Protein AF-0000000066273172 (afdb_homodimer)

Structure (mmCIF, N/CA/C/O backbone):
data_AF-0000000066273172-model_v1
#
loop_
_entity.id
_entity.type
_entity.pdbx_description
1 polymer 'Urease accessory protein UreF'
#
loop_
_atom_site.group_PDB
_atom_site.id
_atom_site.type_symbol
_atom_site.label_atom_id
_atom_site.label_alt_id
_atom_site.label_comp_id
_atom_site.label_asym_id
_atom_site.label_entity_id
_atom_site.label_seq_id
_atom_site.pdbx_PDB_ins_code
_atom_site.Cartn_x
_atom_site.Cartn_y
_atom_site.Cartn_z
_atom_site.occupancy
_atom_site.B_iso_or_equiv
_atom_site.auth_seq_id
_atom_site.auth_comp_id
_atom_site.auth_asym_id
_atom_site.auth_atom_id
_atom_site.pdbx_PDB_model_num
ATOM 1 N N . MET A 1 1 ? 16.547 -0.089 -10.953 1 45.72 1 MET A N 1
ATOM 2 C CA . MET A 1 1 ? 15.273 0.243 -10.336 1 45.72 1 MET A CA 1
ATOM 3 C C . MET A 1 1 ? 15.391 1.499 -9.477 1 45.72 1 MET A C 1
ATOM 5 O O . MET A 1 1 ? 16.453 1.77 -8.906 1 45.72 1 MET A O 1
ATOM 9 N N . ASP A 1 2 ? 14.391 2.467 -9.711 1 60.03 2 ASP A N 1
ATOM 10 C CA . ASP A 1 2 ? 14.43 3.611 -8.805 1 60.03 2 ASP A CA 1
ATOM 11 C C . ASP A 1 2 ? 14.375 3.16 -7.348 1 60.03 2 ASP A C 1
ATOM 13 O O . ASP A 1 2 ? 13.492 2.395 -6.961 1 60.03 2 ASP A O 1
ATOM 17 N N . ASN A 1 3 ? 15.398 3.355 -6.547 1 79.19 3 ASN A N 1
ATOM 18 C CA . ASN A 1 3 ? 15.836 2.953 -5.215 1 79.19 3 ASN A CA 1
ATOM 19 C C . ASN A 1 3 ? 14.766 3.244 -4.164 1 79.19 3 ASN A C 1
ATOM 21 O O . ASN A 1 3 ? 14.719 2.592 -3.119 1 79.19 3 ASN A O 1
ATOM 25 N N . TYR A 1 4 ? 13.633 3.93 -4.742 1 94.81 4 TYR A N 1
ATOM 26 C CA . TYR A 1 4 ? 12.766 4.379 -3.66 1 94.81 4 TYR A CA 1
ATOM 27 C C . TYR A 1 4 ? 11.422 3.668 -3.707 1 94.81 4 TYR A C 1
ATOM 29 O O . TYR A 1 4 ? 10.625 3.762 -2.766 1 94.81 4 TYR A O 1
ATOM 37 N N . VAL A 1 5 ? 11.164 2.826 -4.664 1 96.81 5 VAL A N 1
ATOM 38 C CA . VAL A 1 5 ? 9.82 2.342 -4.961 1 96.81 5 VAL A CA 1
ATOM 39 C C . VAL A 1 5 ? 9.336 1.447 -3.822 1 96.81 5 VAL A C 1
ATOM 41 O O . VAL A 1 5 ? 8.211 1.601 -3.342 1 96.81 5 VAL A O 1
ATOM 44 N N . LEU A 1 6 ? 10.156 0.542 -3.371 1 97.88 6 LEU A N 1
ATOM 45 C CA . LEU A 1 6 ? 9.734 -0.369 -2.312 1 97.88 6 LEU A CA 1
ATOM 46 C C . LEU A 1 6 ? 9.477 0.389 -1.015 1 97.88 6 LEU A C 1
ATOM 48 O O . LEU A 1 6 ? 8.555 0.054 -0.269 1 97.88 6 LEU A O 1
ATOM 52 N N . ASN A 1 7 ? 10.289 1.407 -0.769 1 98.19 7 ASN A N 1
ATOM 53 C CA . ASN A 1 7 ? 10.047 2.266 0.386 1 98.19 7 ASN A CA 1
ATOM 54 C C . ASN A 1 7 ? 8.727 3.014 0.263 1 98.19 7 ASN A C 1
ATOM 56 O O . ASN A 1 7 ? 8 3.172 1.248 1 98.19 7 ASN A O 1
ATOM 60 N N . LEU A 1 8 ? 8.477 3.453 -0.922 1 98.31 8 LEU A N 1
ATOM 61 C CA . LEU A 1 8 ? 7.242 4.188 -1.169 1 98.31 8 LEU A CA 1
ATOM 62 C C . LEU A 1 8 ? 6.027 3.279 -0.999 1 98.31 8 LEU A C 1
ATOM 64 O O . LEU A 1 8 ? 5.012 3.693 -0.436 1 98.31 8 LEU A O 1
ATOM 68 N N . LEU A 1 9 ? 6.121 2.021 -1.478 1 98.44 9 LEU A N 1
ATOM 69 C CA . LEU A 1 9 ? 5.047 1.049 -1.302 1 98.44 9 LEU A CA 1
ATOM 70 C C . LEU A 1 9 ? 4.762 0.814 0.178 1 98.44 9 LEU A C 1
ATOM 72 O O . LEU A 1 9 ? 3.602 0.712 0.583 1 98.44 9 LEU A O 1
ATOM 76 N N . GLN A 1 10 ? 5.797 0.748 0.951 1 98.31 10 GLN A N 1
ATOM 77 C CA . GLN A 1 10 ? 5.633 0.517 2.383 1 98.31 10 GLN A CA 1
ATOM 78 C C . GLN A 1 10 ? 5.004 1.728 3.066 1 98.31 10 GLN A C 1
ATOM 80 O O . GLN A 1 10 ? 4.051 1.587 3.836 1 98.31 10 GLN A O 1
ATOM 85 N N . LEU A 1 11 ? 5.492 2.885 2.746 1 97.94 11 LEU A N 1
ATOM 86 C CA . LEU A 1 11 ? 5.078 4.129 3.387 1 97.94 11 LEU A CA 1
ATOM 87 C C . LEU A 1 11 ? 3.615 4.434 3.088 1 97.94 11 LEU A C 1
ATOM 89 O O . LEU A 1 11 ? 2.91 4.996 3.928 1 97.94 11 LEU A O 1
ATOM 93 N N . CYS A 1 12 ? 3.133 4.043 1.941 1 98 12 CYS A N 1
ATOM 94 C CA . CYS A 1 12 ? 1.796 4.418 1.494 1 98 12 CYS A CA 1
ATOM 95 C C . CYS A 1 12 ? 0.809 3.277 1.71 1 98 12 CYS A C 1
ATOM 97 O O . CYS A 1 12 ? -0.373 3.402 1.384 1 98 12 CYS A O 1
ATOM 99 N N . ASP A 1 13 ? 1.297 2.184 2.246 1 97.88 13 ASP A N 1
ATOM 100 C CA . ASP A 1 13 ? 0.414 1.042 2.459 1 97.88 13 ASP A CA 1
ATOM 101 C C . ASP A 1 13 ? -0.654 1.36 3.504 1 97.88 13 ASP A C 1
ATOM 103 O O . ASP A 1 13 ? -0.362 1.978 4.531 1 97.88 13 ASP A O 1
ATOM 107 N N . SER A 1 14 ? -1.854 0.889 3.266 1 95.44 14 SER A N 1
ATOM 108 C CA . SER A 1 14 ? -2.986 1.16 4.145 1 95.44 14 SER A CA 1
ATOM 109 C C . SER A 1 14 ? -2.783 0.53 5.52 1 95.44 14 SER A C 1
ATOM 111 O O . SER A 1 14 ? -3.424 0.934 6.492 1 95.44 14 SER A O 1
ATOM 113 N N . THR A 1 15 ? -1.917 -0.399 5.594 1 93.25 15 THR A N 1
ATOM 114 C CA . THR A 1 15 ? -1.693 -1.068 6.871 1 93.25 15 THR A CA 1
ATOM 115 C C . THR A 1 15 ? -0.54 -0.417 7.629 1 93.25 15 THR A C 1
ATOM 117 O O . THR A 1 15 ? -0.199 -0.842 8.734 1 93.25 15 THR A O 1
ATOM 120 N N . PHE A 1 16 ? 0.153 0.568 6.961 1 96.81 16 PHE A N 1
ATOM 121 C CA . PHE A 1 16 ? 1.12 1.349 7.723 1 96.81 16 PHE A CA 1
ATOM 122 C C . PHE A 1 16 ? 0.464 1.978 8.945 1 96.81 16 PHE A C 1
ATOM 124 O O . PHE A 1 16 ? -0.488 2.75 8.82 1 96.81 16 PHE A O 1
ATOM 131 N N . PRO A 1 17 ? 0.884 1.708 10.164 1 95.12 17 PRO A N 1
ATOM 132 C CA . PRO A 1 17 ? 0.082 1.943 11.367 1 95.12 17 PRO A CA 1
ATOM 133 C C . PRO A 1 17 ? 0.185 3.381 11.867 1 95.12 17 PRO A C 1
ATOM 135 O O . PRO A 1 17 ? 0.754 3.625 12.938 1 95.12 17 PRO A O 1
ATOM 138 N N . THR A 1 18 ? -0.465 4.289 11.258 1 95.12 18 THR A N 1
ATOM 139 C CA . THR A 1 18 ? -0.447 5.695 11.648 1 95.12 18 THR A CA 1
ATOM 140 C C . THR A 1 18 ? -1.724 6.07 12.398 1 95.12 18 THR A C 1
ATOM 142 O O . THR A 1 18 ? -1.818 7.156 12.969 1 95.12 18 THR A O 1
ATOM 145 N N . GLY A 1 19 ? -2.713 5.223 12.375 1 91.75 19 GLY A N 1
ATOM 146 C CA . GLY A 1 19 ? -3.986 5.527 13 1 91.75 19 GLY A CA 1
ATOM 147 C C . GLY A 1 19 ? -4.93 6.305 12.102 1 91.75 19 GLY A C 1
ATOM 148 O O . GLY A 1 19 ? -6.043 6.641 12.508 1 91.75 19 GLY A O 1
ATOM 149 N N . ALA A 1 20 ? -4.602 6.48 10.891 1 88.81 20 ALA A N 1
ATOM 150 C CA . ALA A 1 20 ? -5.371 7.301 9.953 1 88.81 20 ALA A CA 1
ATOM 151 C C . ALA A 1 20 ? -6.754 6.703 9.711 1 88.81 20 ALA A C 1
ATOM 153 O O . ALA A 1 20 ? -7.707 7.426 9.414 1 88.81 20 ALA A O 1
ATOM 154 N N . PHE A 1 21 ? -6.91 5.484 9.898 1 86.06 21 PHE A N 1
ATOM 155 C CA . PHE A 1 21 ? -8.148 4.781 9.586 1 86.06 21 PHE A CA 1
ATOM 156 C C . PHE A 1 21 ? -9.273 5.223 10.516 1 86.06 21 PHE A C 1
ATOM 158 O O . PHE A 1 21 ? -10.453 5.012 10.227 1 86.06 21 PHE A O 1
ATOM 165 N N . SER A 1 22 ? -8.945 5.816 11.586 1 86.25 22 SER A N 1
ATOM 166 C CA . SER A 1 22 ? -9.953 6.176 12.578 1 86.25 22 SER A CA 1
ATOM 167 C C . SER A 1 22 ? -10.461 7.598 12.359 1 86.25 22 SER A C 1
ATOM 169 O O . SER A 1 22 ? -11.289 8.094 13.133 1 86.25 22 SER A O 1
ATOM 171 N N . HIS A 1 23 ? -10.008 8.266 11.375 1 89.06 23 HIS A N 1
ATOM 172 C CA . HIS A 1 23 ? -10.352 9.672 11.156 1 89.06 23 HIS A CA 1
ATOM 173 C C . HIS A 1 23 ? -10.992 9.875 9.789 1 89.06 23 HIS A C 1
ATOM 175 O O . HIS A 1 23 ? -10.469 9.422 8.773 1 89.06 23 HIS A O 1
ATOM 181 N N . SER A 1 24 ? -12.102 10.633 9.781 1 90.06 24 SER A N 1
ATOM 182 C CA . SER A 1 24 ? -12.828 10.844 8.531 1 90.06 24 SER A CA 1
ATOM 183 C C . SER A 1 24 ? -12.797 12.312 8.117 1 90.06 24 SER A C 1
ATOM 185 O O . SER A 1 24 ? -13.273 12.664 7.039 1 90.06 24 SER A O 1
ATOM 187 N N . PHE A 1 25 ? -12.375 13.211 8.898 1 89.44 25 PHE A N 1
ATOM 188 C CA . PHE A 1 25 ? -12.141 14.617 8.625 1 89.44 25 PHE A CA 1
ATOM 189 C C . PHE A 1 25 ? -13.391 15.273 8.047 1 89.44 25 PHE A C 1
ATOM 191 O O . PHE A 1 25 ? -13.32 15.953 7.016 1 89.44 25 PHE A O 1
ATOM 198 N N . GLY A 1 26 ? -14.586 14.992 8.695 1 89.56 26 GLY A N 1
ATOM 199 C CA . GLY A 1 26 ? -15.828 15.664 8.344 1 89.56 26 GLY A CA 1
ATOM 200 C C . GLY A 1 26 ? -16.734 14.812 7.457 1 89.56 26 GLY A C 1
ATOM 201 O O . GLY A 1 26 ? -17.922 15.086 7.34 1 89.56 26 GLY A O 1
ATOM 202 N N . LEU A 1 27 ? -16.188 13.773 6.84 1 93.88 27 LEU A N 1
ATOM 203 C CA . LEU A 1 27 ? -16.953 12.906 5.957 1 93.88 27 LEU A CA 1
ATOM 204 C C . LEU A 1 27 ? -18.172 12.328 6.688 1 93.88 27 LEU A C 1
ATOM 206 O O . LEU A 1 27 ? -19.266 12.266 6.129 1 93.88 27 LEU A O 1
ATOM 210 N N . GLU A 1 28 ? -17.969 11.961 7.926 1 93.88 28 GLU A N 1
ATOM 211 C CA . GLU A 1 28 ? -19.016 11.32 8.703 1 93.88 28 GLU A CA 1
ATOM 212 C C . GLU A 1 28 ? -20.234 12.234 8.859 1 93.88 28 GLU A C 1
ATOM 214 O O . GLU A 1 28 ? -21.375 11.773 8.812 1 93.88 28 GLU A O 1
ATOM 219 N N . THR A 1 29 ? -19.984 13.531 9.039 1 94.25 29 THR A N 1
ATOM 220 C CA . THR A 1 29 ? -21.062 14.5 9.18 1 94.25 29 THR A CA 1
ATOM 221 C C . THR A 1 29 ? -21.906 14.562 7.906 1 94.25 29 THR A C 1
ATOM 223 O O . THR A 1 29 ? -23.141 14.594 7.965 1 94.25 29 THR A O 1
ATOM 226 N N . TYR A 1 30 ? -21.281 14.539 6.758 1 95.38 30 TYR A N 1
ATOM 227 C CA . TYR A 1 30 ? -21.969 14.586 5.477 1 95.38 30 TYR A CA 1
ATOM 228 C C . TYR A 1 30 ? -22.812 13.328 5.266 1 95.38 30 TYR A C 1
ATOM 230 O O . TYR A 1 30 ? -23.875 13.375 4.656 1 95.38 30 TYR A O 1
ATOM 238 N N . ILE A 1 31 ? -22.266 12.211 5.781 1 95.31 31 ILE A N 1
ATOM 239 C CA . ILE A 1 31 ? -22.984 10.945 5.684 1 95.31 31 ILE A CA 1
ATOM 240 C C . ILE A 1 31 ? -24.219 10.984 6.578 1 95.31 31 ILE A C 1
ATOM 242 O O . ILE A 1 31 ? -25.328 10.664 6.137 1 95.31 31 ILE A O 1
ATOM 246 N N . GLN A 1 32 ? -24.094 11.445 7.816 1 94.19 32 GLN A N 1
ATOM 247 C CA . GLN A 1 32 ? -25.188 11.5 8.773 1 94.19 32 GLN A CA 1
ATOM 248 C C . GLN A 1 32 ? -26.266 12.477 8.328 1 94.19 32 GLN A C 1
ATOM 250 O O . GLN A 1 32 ? -27.453 12.258 8.578 1 94.19 32 GLN A O 1
ATOM 255 N N . ASP A 1 33 ? -25.891 13.492 7.641 1 94.69 33 ASP A N 1
ATOM 256 C CA . ASP A 1 33 ? -26.812 14.508 7.148 1 94.69 33 ASP A CA 1
ATOM 257 C C . ASP A 1 33 ? -27.531 14.031 5.879 1 94.69 33 ASP A C 1
ATOM 259 O O . ASP A 1 33 ? -28.406 14.727 5.355 1 94.69 33 ASP A O 1
ATOM 263 N N . GLY A 1 34 ? -27.094 12.938 5.34 1 95.25 34 GLY A N 1
ATOM 264 C CA . GLY A 1 34 ? -27.734 12.367 4.164 1 95.25 34 GLY A CA 1
ATOM 265 C C . GLY A 1 34 ? -27.281 13.008 2.867 1 95.25 34 GLY A C 1
ATOM 266 O O . GLY A 1 34 ? -27.906 12.828 1.825 1 95.25 34 GLY A O 1
ATOM 267 N N . ILE A 1 35 ? -26.25 13.711 2.945 1 96 35 ILE A N 1
ATOM 268 C CA . ILE A 1 35 ? -25.719 14.391 1.764 1 96 35 ILE A CA 1
ATOM 269 C C . ILE A 1 35 ? -24.891 13.406 0.937 1 96 35 ILE A C 1
ATOM 271 O O . ILE A 1 35 ? -24.969 13.406 -0.294 1 96 35 ILE A O 1
ATOM 275 N N . ILE A 1 36 ? -24.062 12.633 1.599 1 97.31 36 ILE A N 1
ATOM 276 C CA . ILE A 1 36 ? -23.297 11.562 0.974 1 97.31 36 ILE A CA 1
ATOM 277 C C . ILE A 1 36 ? -23.922 10.211 1.309 1 97.31 36 ILE A C 1
ATOM 279 O O . ILE A 1 36 ? -24.016 9.836 2.48 1 97.31 36 ILE A O 1
ATOM 283 N N . PHE A 1 37 ? -24.312 9.492 0.278 1 97.12 37 PHE A N 1
ATOM 284 C CA . PHE A 1 37 ? -25.062 8.281 0.594 1 97.12 37 PHE A CA 1
ATOM 285 C C . PHE A 1 37 ? -24.781 7.188 -0.434 1 97.12 37 PHE A C 1
ATOM 287 O O . PHE A 1 37 ? -25.297 6.074 -0.325 1 97.12 37 PHE A O 1
ATOM 294 N N . ASN A 1 38 ? -24.062 7.48 -1.443 1 97.62 38 ASN A N 1
ATOM 295 C CA . ASN A 1 38 ? -23.672 6.48 -2.428 1 97.62 38 ASN A CA 1
ATOM 296 C C . ASN A 1 38 ? -22.359 6.836 -3.098 1 97.62 38 ASN A C 1
ATOM 298 O O . ASN A 1 38 ? -21.719 7.836 -2.744 1 97.62 38 ASN A O 1
ATOM 302 N N . LYS A 1 39 ? -21.875 5.984 -4.004 1 97.94 39 LYS A N 1
ATOM 303 C CA . LYS A 1 39 ? -20.578 6.145 -4.672 1 97.94 39 LYS A CA 1
ATOM 304 C C . LYS A 1 39 ? -20.5 7.477 -5.406 1 97.94 39 LYS A C 1
ATOM 306 O O . LYS A 1 39 ? -19.5 8.18 -5.328 1 97.94 39 LYS A O 1
ATOM 311 N N . GLU A 1 40 ? -21.547 7.848 -6.055 1 97.81 40 GLU A N 1
ATOM 312 C CA . GLU A 1 40 ? -21.578 9.055 -6.875 1 97.81 40 GLU A CA 1
ATOM 313 C C . GLU A 1 40 ? -21.484 10.312 -6.008 1 97.81 40 GLU A C 1
ATOM 315 O O . GLU A 1 40 ? -20.734 11.234 -6.324 1 97.81 40 GLU A O 1
ATOM 320 N N . THR A 1 41 ? -22.297 10.352 -4.938 1 97.94 41 THR A N 1
ATOM 321 C CA . THR A 1 41 ? -22.281 11.516 -4.062 1 97.94 41 THR A CA 1
ATOM 322 C C . THR A 1 41 ? -20.953 11.625 -3.324 1 97.94 41 THR A C 1
ATOM 324 O O . THR A 1 41 ? -20.453 12.734 -3.098 1 97.94 41 THR A O 1
ATOM 327 N N . PHE A 1 42 ? -20.406 10.516 -3.002 1 98.19 42 PHE A N 1
ATOM 328 C CA . PHE A 1 42 ? -19.094 10.555 -2.383 1 98.19 42 PHE A CA 1
ATOM 329 C C . PHE A 1 42 ? -18.047 11.078 -3.365 1 98.19 42 PHE A C 1
ATOM 331 O O . PHE A 1 42 ? -17.219 11.906 -3.01 1 98.19 42 PHE A O 1
ATOM 338 N N . SER A 1 43 ? -18.047 10.523 -4.578 1 98.25 43 SER A N 1
ATOM 339 C CA . SER A 1 43 ? -17.078 10.93 -5.586 1 98.25 43 SER A CA 1
ATOM 340 C C . SER A 1 43 ? -17.109 12.438 -5.805 1 98.25 43 SER A C 1
ATOM 342 O O . SER A 1 43 ? -16.062 13.078 -5.918 1 98.25 43 SER A O 1
ATOM 344 N N . LYS A 1 44 ? -18.266 12.984 -5.863 1 97.44 44 LYS A N 1
ATOM 345 C CA . LYS A 1 44 ? -18.422 14.43 -6.035 1 97.44 44 LYS A CA 1
ATOM 346 C C . LYS A 1 44 ? -17.812 15.188 -4.859 1 97.44 44 LYS A C 1
ATOM 348 O O . LYS A 1 44 ? -17.094 16.172 -5.055 1 97.44 44 LYS A O 1
ATOM 353 N N . TRP A 1 45 ? -18.156 14.773 -3.723 1 96.56 45 TRP A N 1
ATOM 354 C CA . TRP A 1 45 ? -17.625 15.391 -2.51 1 96.56 45 TRP A CA 1
ATOM 355 C C . TRP A 1 45 ? -16.109 15.258 -2.453 1 96.56 45 TRP A C 1
ATOM 357 O O . TRP A 1 45 ? -15.406 16.219 -2.1 1 96.56 45 TRP A O 1
ATOM 367 N N . ASN A 1 46 ? -15.633 14.094 -2.727 1 97.31 46 ASN A N 1
ATOM 368 C CA . ASN A 1 46 ? -14.211 13.789 -2.664 1 97.31 46 ASN A CA 1
ATOM 369 C C . ASN A 1 46 ? -13.406 14.672 -3.619 1 97.31 46 ASN A C 1
ATOM 371 O O . ASN A 1 46 ? -12.32 15.141 -3.275 1 97.31 46 ASN A O 1
ATOM 375 N N . LYS A 1 47 ? -13.914 14.82 -4.828 1 96.88 47 LYS A N 1
ATOM 376 C CA . LYS A 1 47 ? -13.281 15.703 -5.801 1 96.88 47 LYS A CA 1
ATOM 377 C C . LYS A 1 47 ? -13.156 17.125 -5.254 1 96.88 47 LYS A C 1
ATOM 379 O O . LYS A 1 47 ? -12.094 17.75 -5.363 1 96.88 47 LYS A O 1
ATOM 384 N N . ALA A 1 48 ? -14.195 17.594 -4.668 1 94.88 48 ALA A N 1
ATOM 385 C CA . ALA A 1 48 ? -14.195 18.922 -4.078 1 94.88 48 ALA A CA 1
ATOM 386 C C . ALA A 1 48 ? -13.242 19 -2.889 1 94.88 48 ALA A C 1
ATOM 388 O O . ALA A 1 48 ? -12.523 19.984 -2.723 1 94.88 48 ALA A O 1
ATOM 389 N N . TYR A 1 49 ? -13.289 17.984 -2.078 1 94.81 49 TYR A N 1
ATOM 390 C CA . TYR A 1 49 ? -12.422 17.922 -0.904 1 94.81 49 TYR A CA 1
ATOM 391 C C . TYR A 1 49 ? -10.953 18.016 -1.303 1 94.81 49 TYR A C 1
ATOM 393 O O . TYR A 1 49 ? -10.195 18.797 -0.722 1 94.81 49 TYR A O 1
ATOM 401 N N . ILE A 1 50 ? -10.555 17.219 -2.312 1 96.31 50 ILE A N 1
ATOM 402 C CA . ILE A 1 50 ? -9.172 17.219 -2.777 1 96.31 50 ILE A CA 1
ATOM 403 C C . ILE A 1 50 ? -8.82 18.578 -3.363 1 96.31 50 ILE A C 1
ATOM 405 O O . ILE A 1 50 ? -7.816 19.188 -2.975 1 96.31 50 ILE A O 1
ATOM 409 N N . LYS A 1 51 ? -9.672 19.062 -4.195 1 94.56 51 LYS A N 1
ATOM 410 C CA . LYS A 1 51 ? -9.391 20.281 -4.965 1 94.56 51 LYS A CA 1
ATOM 411 C C . LYS A 1 51 ? -9.391 21.516 -4.07 1 94.56 51 LYS A C 1
ATOM 413 O O . LYS A 1 51 ? -8.625 22.453 -4.297 1 94.56 51 LYS A O 1
ATOM 418 N N . GLU A 1 52 ? -10.188 21.469 -3.025 1 90.88 52 GLU A N 1
ATOM 419 C CA . GLU A 1 52 ? -10.406 22.688 -2.27 1 90.88 52 GLU A CA 1
ATOM 420 C C . GLU A 1 52 ? -9.703 22.641 -0.917 1 90.88 52 GLU A C 1
ATOM 422 O O . GLU A 1 52 ? -9.25 23.672 -0.409 1 90.88 52 GLU A O 1
ATOM 427 N N . GLN A 1 53 ? -9.672 21.5 -0.319 1 91.25 53 GLN A N 1
ATOM 428 C CA . GLN A 1 53 ? -9.086 21.406 1.016 1 91.25 53 GLN A CA 1
ATOM 429 C C . GLN A 1 53 ? -7.66 20.875 0.958 1 91.25 53 GLN A C 1
ATOM 431 O O . GLN A 1 53 ? -6.723 21.547 1.382 1 91.25 53 GLN A O 1
ATOM 436 N N . LEU A 1 54 ? -7.461 19.781 0.366 1 94.94 54 LEU A N 1
ATOM 437 C CA . LEU A 1 54 ? -6.16 19.125 0.416 1 94.94 54 LEU A CA 1
ATOM 438 C C . LEU A 1 54 ? -5.125 19.906 -0.386 1 94.94 54 LEU A C 1
ATOM 440 O O . LEU A 1 54 ? -3.955 19.969 0.002 1 94.94 54 LEU A O 1
ATOM 444 N N . VAL A 1 55 ? -5.535 20.453 -1.519 1 97.25 55 VAL A N 1
ATOM 445 C CA . VAL A 1 55 ? -4.625 21.188 -2.395 1 97.25 55 VAL A CA 1
ATOM 446 C C . VAL A 1 55 ? -4.016 22.359 -1.64 1 97.25 55 VAL A C 1
ATOM 448 O O . VAL A 1 55 ? -2.795 22.531 -1.626 1 97.25 55 VAL A O 1
ATOM 451 N N . TYR A 1 56 ? -4.809 23.156 -0.928 1 96.19 56 TYR A N 1
ATOM 452 C CA . TYR A 1 56 ? -4.383 24.438 -0.385 1 96.19 56 TYR A CA 1
ATOM 453 C C . TYR A 1 56 ? -3.865 24.281 1.041 1 96.19 56 TYR A C 1
ATOM 455 O O . TYR A 1 56 ? -3.492 25.266 1.682 1 96.19 56 TYR A O 1
ATOM 463 N N . SER A 1 57 ? -3.857 23.109 1.542 1 95.44 57 SER A N 1
ATOM 464 C CA . SER A 1 57 ? -3.338 22.844 2.877 1 95.44 57 SER A CA 1
ATOM 465 C C . SER A 1 57 ? -2.236 21.781 2.84 1 95.44 57 SER A C 1
ATOM 467 O O . SER A 1 57 ? -1.074 22.109 2.58 1 95.44 57 SER A O 1
ATOM 469 N N . ASP A 1 58 ? -2.631 20.5 2.887 1 97.12 58 ASP A N 1
ATOM 470 C CA . ASP A 1 58 ? -1.656 19.406 2.992 1 97.12 58 ASP A CA 1
ATOM 471 C C . ASP A 1 58 ? -0.768 19.344 1.752 1 97.12 58 ASP A C 1
ATOM 473 O O . ASP A 1 58 ? 0.455 19.234 1.862 1 97.12 58 ASP A O 1
ATOM 477 N N . GLY A 1 59 ? -1.422 19.391 0.584 1 98.06 59 GLY A N 1
ATOM 478 C CA . GLY A 1 59 ? -0.678 19.266 -0.659 1 98.06 59 GLY A CA 1
ATOM 479 C C . GLY A 1 59 ? 0.349 20.359 -0.855 1 98.06 59 GLY A C 1
ATOM 480 O O . GLY A 1 59 ? 1.517 20.078 -1.137 1 98.06 59 GLY A O 1
ATOM 481 N N . LEU A 1 60 ? -0.103 21.578 -0.729 1 98.25 60 LEU A N 1
ATOM 482 C CA . LEU A 1 60 ? 0.79 22.719 -0.883 1 98.25 60 LEU A CA 1
ATOM 483 C C . LEU A 1 60 ? 1.884 22.703 0.179 1 98.25 60 LEU A C 1
ATOM 485 O O . LEU A 1 60 ? 3.055 22.938 -0.126 1 98.25 60 LEU A O 1
ATOM 489 N N . ALA A 1 61 ? 1.515 22.422 1.4 1 98.19 61 ALA A N 1
ATOM 490 C CA . ALA A 1 61 ? 2.494 22.344 2.48 1 98.19 61 ALA A CA 1
ATOM 491 C C . ALA A 1 61 ? 3.541 21.266 2.201 1 98.19 61 ALA A C 1
ATOM 493 O O . ALA A 1 61 ? 4.73 21.469 2.445 1 98.19 61 ALA A O 1
ATOM 494 N N . CYS A 1 62 ? 3.119 20.156 1.751 1 98.69 62 CYS A N 1
ATOM 495 C CA . CYS A 1 62 ? 4.016 19.047 1.423 1 98.69 62 CYS A CA 1
ATOM 496 C C . CYS A 1 62 ? 5.031 19.469 0.364 1 98.69 62 CYS A C 1
ATOM 498 O O . CYS A 1 62 ? 6.227 19.203 0.505 1 98.69 62 CYS A O 1
ATOM 500 N N . ARG A 1 63 ? 4.559 20.109 -0.667 1 98.75 63 ARG A N 1
ATOM 501 C CA . ARG A 1 63 ? 5.453 20.578 -1.719 1 98.75 63 ARG A CA 1
ATOM 502 C C . ARG A 1 63 ? 6.461 21.578 -1.174 1 98.75 63 ARG A C 1
ATOM 504 O O . ARG A 1 63 ? 7.664 21.469 -1.415 1 98.75 63 ARG A O 1
ATOM 511 N N . LEU A 1 64 ? 5.93 22.578 -0.495 1 98.62 64 LEU A N 1
ATOM 512 C CA . LEU A 1 64 ? 6.785 23.641 0.032 1 98.62 64 LEU A CA 1
ATOM 513 C C . LEU A 1 64 ? 7.805 23.078 1.017 1 98.62 64 LEU A C 1
ATOM 515 O O . LEU A 1 64 ? 8.961 23.5 1.038 1 98.62 64 LEU A O 1
ATOM 519 N N . ALA A 1 65 ? 7.348 22.172 1.838 1 98.69 65 ALA A N 1
ATOM 520 C CA . ALA A 1 65 ? 8.266 21.516 2.762 1 98.69 65 ALA A CA 1
ATOM 521 C C . ALA A 1 65 ? 9.367 20.781 2.008 1 98.69 65 ALA A C 1
ATOM 523 O O . ALA A 1 65 ? 10.547 20.875 2.373 1 98.69 65 ALA A O 1
ATOM 524 N N . TYR A 1 66 ? 9.008 20.047 0.972 1 98.75 66 TYR A N 1
ATOM 525 C CA . TYR A 1 66 ? 9.984 19.328 0.162 1 98.75 66 TYR A CA 1
ATOM 526 C C . TYR A 1 66 ? 11.016 20.281 -0.427 1 98.75 66 TYR A C 1
ATOM 528 O O . TYR A 1 66 ? 12.219 20.016 -0.371 1 98.75 66 TYR A O 1
ATOM 536 N N . GLU A 1 67 ? 10.57 21.375 -0.94 1 98.56 67 GLU A N 1
ATOM 537 C CA . GLU A 1 67 ? 11.461 22.375 -1.521 1 98.56 67 GLU A CA 1
ATOM 538 C C . GLU A 1 67 ? 12.359 23 -0.456 1 98.56 67 GLU A C 1
ATOM 540 O O . GLU A 1 67 ? 13.531 23.266 -0.712 1 98.56 67 GLU A O 1
ATOM 545 N N . ALA A 1 68 ? 11.766 23.266 0.651 1 98.56 68 ALA A N 1
ATOM 546 C CA . ALA A 1 68 ? 12.555 23.797 1.757 1 98.56 68 ALA A CA 1
ATOM 547 C C . ALA A 1 68 ? 13.68 22.844 2.137 1 98.56 68 ALA A C 1
ATOM 549 O O . ALA A 1 68 ? 14.789 23.266 2.469 1 98.56 68 ALA A O 1
ATOM 550 N N . LEU A 1 69 ? 13.406 21.594 2.145 1 98.44 69 LEU A N 1
ATOM 551 C CA . LEU A 1 69 ? 14.414 20.578 2.436 1 98.44 69 LEU A CA 1
ATOM 552 C C . LEU A 1 69 ? 15.523 20.609 1.39 1 98.44 69 LEU A C 1
ATOM 554 O O . LEU A 1 69 ? 16.703 20.453 1.724 1 98.44 69 LEU A O 1
ATOM 558 N N . GLU A 1 70 ? 15.18 20.766 0.146 1 97.88 70 GLU A N 1
ATOM 559 C CA . GLU A 1 70 ? 16.156 20.844 -0.929 1 97.88 70 GLU A CA 1
ATOM 560 C C . GLU A 1 70 ? 17.109 22.031 -0.722 1 97.88 70 GLU A C 1
ATOM 562 O O . GLU A 1 70 ? 18.281 21.969 -1.092 1 97.88 70 GLU A O 1
ATOM 567 N N . ASN A 1 71 ? 16.625 23.031 -0.093 1 97.62 71 ASN A N 1
ATOM 568 C CA . ASN A 1 71 ? 17.391 24.266 0.129 1 97.62 71 ASN A CA 1
ATOM 569 C C . ASN A 1 71 ? 17.938 24.328 1.548 1 97.62 71 ASN A C 1
ATOM 571 O O . ASN A 1 71 ? 18.438 25.359 1.979 1 97.62 71 ASN A O 1
ATOM 575 N N . ASN A 1 72 ? 17.781 23.266 2.307 1 97.25 72 ASN A N 1
ATOM 576 C CA . ASN A 1 72 ? 18.234 23.172 3.689 1 97.25 72 ASN A CA 1
ATOM 577 C C . ASN A 1 72 ? 17.656 24.281 4.555 1 97.25 72 ASN A C 1
ATOM 579 O O . ASN A 1 72 ? 18.375 24.859 5.379 1 97.25 72 ASN A O 1
ATOM 583 N N . ASP A 1 73 ? 16.453 24.609 4.297 1 97.88 73 ASP A N 1
ATOM 584 C CA . ASP A 1 73 ? 15.75 25.672 5.012 1 97.88 73 ASP A CA 1
ATOM 585 C C . ASP A 1 73 ? 14.758 25.078 6.02 1 97.88 73 ASP A C 1
ATOM 587 O O . ASP A 1 73 ? 13.547 25.109 5.793 1 97.88 73 ASP A O 1
ATOM 591 N N . MET A 1 74 ? 15.195 24.719 7.191 1 97.12 74 MET A N 1
ATOM 592 C CA . MET A 1 74 ? 14.367 24.078 8.203 1 97.12 74 MET A CA 1
ATOM 593 C C . MET A 1 74 ? 13.414 25.078 8.844 1 97.12 74 MET A C 1
ATOM 595 O O . MET A 1 74 ? 12.328 24.703 9.297 1 97.12 74 MET A O 1
ATOM 599 N N . ASP A 1 75 ? 13.766 26.312 8.867 1 97.25 75 ASP A N 1
ATOM 600 C CA . ASP A 1 75 ? 12.891 27.328 9.438 1 97.25 75 ASP A CA 1
ATOM 601 C C . ASP A 1 75 ? 11.547 27.375 8.711 1 97.25 75 ASP A C 1
ATOM 603 O O . ASP A 1 75 ? 10.5 27.531 9.344 1 97.25 75 ASP A O 1
ATOM 607 N N . THR A 1 76 ? 11.672 27.266 7.406 1 97.38 76 THR A N 1
ATOM 608 C CA . THR A 1 76 ? 10.453 27.234 6.609 1 97.38 76 THR A CA 1
ATOM 609 C C . THR A 1 76 ? 9.594 26.031 6.977 1 97.38 76 THR A C 1
ATOM 611 O O . THR A 1 76 ? 8.367 26.125 7.031 1 97.38 76 THR A O 1
ATOM 614 N N . ILE A 1 77 ? 10.141 24.938 7.262 1 97.94 77 ILE A N 1
ATOM 615 C CA . ILE A 1 77 ? 9.43 23.719 7.625 1 97.94 77 ILE A CA 1
ATOM 616 C C . ILE A 1 77 ? 8.68 23.922 8.938 1 97.94 77 ILE A C 1
ATOM 618 O O . ILE A 1 77 ? 7.504 23.562 9.047 1 97.94 77 ILE A O 1
ATOM 622 N N . TRP A 1 78 ? 9.375 24.531 9.883 1 97.88 78 TRP A N 1
ATOM 623 C CA . TRP A 1 78 ? 8.75 24.766 11.18 1 97.88 78 TRP A CA 1
ATOM 624 C C . TRP A 1 78 ? 7.613 25.766 11.07 1 97.88 78 TRP A C 1
ATOM 626 O O . TRP A 1 78 ? 6.59 25.641 11.742 1 97.88 78 TRP A O 1
ATOM 636 N N . MET A 1 79 ? 7.816 26.734 10.242 1 97.12 79 MET A N 1
ATOM 637 C CA . MET A 1 79 ? 6.758 27.703 9.977 1 97.12 79 MET A CA 1
ATOM 638 C C . MET A 1 79 ? 5.527 27.031 9.391 1 97.12 79 MET A C 1
ATOM 640 O O . MET A 1 79 ? 4.402 27.281 9.828 1 97.12 79 MET A O 1
ATOM 644 N N . LEU A 1 80 ? 5.738 26.141 8.391 1 97.56 80 LEU A N 1
ATOM 645 C CA . LEU A 1 80 ? 4.648 25.422 7.746 1 97.56 80 LEU A CA 1
ATOM 646 C C . LEU A 1 80 ? 3.91 24.547 8.758 1 97.56 80 LEU A C 1
ATOM 648 O O . LEU A 1 80 ? 2.682 24.438 8.711 1 97.56 80 LEU A O 1
ATOM 652 N N . ASP A 1 81 ? 4.609 23.922 9.664 1 97.69 81 ASP A N 1
ATOM 653 C CA . ASP A 1 81 ? 4.016 23.109 10.719 1 97.69 81 ASP A CA 1
ATOM 654 C C . ASP A 1 81 ? 3.035 23.922 11.555 1 97.69 81 ASP A C 1
ATOM 656 O O . ASP A 1 81 ? 1.921 23.469 11.828 1 97.69 81 ASP A O 1
ATOM 660 N N . GLY A 1 82 ? 3.51 25.078 11.938 1 95.94 82 GLY A N 1
ATOM 661 C CA . GLY A 1 82 ? 2.652 25.969 12.703 1 95.94 82 GLY A CA 1
ATOM 662 C C . GLY A 1 82 ? 1.434 26.422 11.922 1 95.94 82 GLY A C 1
ATOM 663 O O . GLY A 1 82 ? 0.331 26.5 12.477 1 95.94 82 GLY A O 1
ATOM 664 N N . MET A 1 83 ? 1.602 26.703 10.672 1 95.44 83 MET A N 1
ATOM 665 C CA . MET A 1 83 ? 0.512 27.188 9.828 1 95.44 83 MET A CA 1
ATOM 666 C C . MET A 1 83 ? -0.547 26.109 9.641 1 95.44 83 MET A C 1
ATOM 668 O O . MET A 1 83 ? -1.745 26.391 9.664 1 95.44 83 MET A O 1
ATOM 672 N N . LEU A 1 84 ? -0.098 24.906 9.438 1 96 84 LEU A N 1
ATOM 673 C CA . LEU A 1 84 ? -1.025 23.797 9.266 1 96 84 LEU A CA 1
ATOM 674 C C . LEU A 1 84 ? -1.879 23.594 10.516 1 96 84 LEU A C 1
ATOM 676 O O . LEU A 1 84 ? -3.092 23.406 10.414 1 96 84 LEU A O 1
ATOM 680 N N . ARG A 1 85 ? -1.249 23.703 11.602 1 93.75 85 ARG A N 1
ATOM 681 C CA . ARG A 1 85 ? -1.979 23.562 12.859 1 93.75 85 ARG A CA 1
ATOM 682 C C . ARG A 1 85 ? -3.021 24.672 13.008 1 93.75 85 ARG A C 1
ATOM 684 O O . ARG A 1 85 ? -4.156 24.406 13.414 1 93.75 85 ARG A O 1
ATOM 691 N N . ALA A 1 86 ? -2.68 25.828 12.688 1 90.88 86 ALA A N 1
ATOM 692 C CA . ALA A 1 86 ? -3.541 27 12.852 1 90.88 86 ALA A CA 1
ATOM 693 C C . ALA A 1 86 ? -4.723 26.938 11.883 1 90.88 86 ALA A C 1
ATOM 695 O O . ALA A 1 86 ? -5.805 27.453 12.188 1 90.88 86 ALA A O 1
ATOM 696 N N . GLN A 1 87 ? -4.52 26.328 10.805 1 89.06 87 GLN A N 1
ATOM 697 C CA . GLN A 1 87 ? -5.52 26.312 9.742 1 89.06 87 GLN A CA 1
ATOM 698 C C . GLN A 1 87 ? -6.648 25.344 10.07 1 89.06 87 GLN A C 1
ATOM 700 O O . GLN A 1 87 ? -7.773 25.5 9.586 1 89.06 87 GLN A O 1
ATOM 705 N N . ILE A 1 88 ? -6.34 24.312 10.828 1 89.44 88 ILE A N 1
ATOM 706 C CA . ILE A 1 88 ? -7.348 23.312 11.164 1 89.44 88 ILE A CA 1
ATOM 707 C C . ILE A 1 88 ? -8.203 23.797 12.328 1 89.44 88 ILE A C 1
ATOM 709 O O . ILE A 1 88 ? -7.816 23.672 13.492 1 89.44 88 ILE A O 1
ATOM 713 N N . LEU A 1 89 ? -9.328 24.203 12.062 1 82.44 89 LEU A N 1
ATOM 714 C CA . LEU A 1 89 ? -10.172 24.891 13.039 1 82.44 89 LEU A CA 1
ATOM 715 C C . LEU A 1 89 ? -10.844 23.875 13.969 1 82.44 89 LEU A C 1
ATOM 717 O O . LEU A 1 89 ? -11 24.141 15.164 1 82.44 89 LEU A O 1
ATOM 721 N N . ALA A 1 90 ? -11.32 22.797 13.367 1 89 90 ALA A N 1
ATOM 722 C CA . ALA A 1 90 ? -12 21.797 14.172 1 89 90 ALA A CA 1
ATOM 723 C C . ALA A 1 90 ? -11.031 21.094 15.117 1 89 90 ALA A C 1
ATOM 725 O O . ALA A 1 90 ? -10.008 20.562 14.68 1 89 90 ALA A O 1
ATOM 726 N N . ARG A 1 91 ? -11.336 21.016 16.344 1 91.31 91 ARG A N 1
ATOM 727 C CA . ARG A 1 91 ? -10.453 20.484 17.375 1 91.31 91 ARG A CA 1
ATOM 728 C C . ARG A 1 91 ? -10.148 19.016 17.125 1 91.31 91 ARG A C 1
ATOM 730 O O . ARG A 1 91 ? -8.992 18.594 17.219 1 91.31 91 ARG A O 1
ATOM 737 N N . GLU A 1 92 ? -11.156 18.281 16.828 1 91.06 92 GLU A N 1
ATOM 738 C CA . GLU A 1 92 ? -10.969 16.844 16.609 1 91.06 92 GLU A CA 1
ATOM 739 C C . GLU A 1 92 ? -10.086 16.578 15.398 1 91.06 92 GLU A C 1
ATOM 741 O O . GLU A 1 92 ? -9.266 15.648 15.414 1 91.06 92 GLU A O 1
ATOM 746 N N . SER A 1 93 ? -10.273 17.328 14.398 1 92.12 93 SER A N 1
ATOM 747 C CA . SER A 1 93 ? -9.453 17.172 13.195 1 92.12 93 SER A CA 1
ATOM 748 C C . SER A 1 93 ? -8 17.547 13.477 1 92.12 93 SER A C 1
ATOM 750 O O . SER A 1 93 ? -7.082 16.906 12.969 1 92.12 93 SER A O 1
ATOM 752 N N . ARG A 1 94 ? -7.836 18.578 14.25 1 93 94 ARG A N 1
ATOM 753 C CA . ARG A 1 94 ? -6.5 19.016 14.648 1 93 94 ARG A CA 1
ATOM 754 C C . ARG A 1 94 ? -5.801 17.922 15.461 1 93 94 ARG A C 1
ATOM 756 O O . ARG A 1 94 ? -4.633 17.609 15.211 1 93 94 ARG A O 1
ATOM 763 N N . GLU A 1 95 ? -6.539 17.406 16.375 1 92.12 95 GLU A N 1
ATOM 764 C CA . GLU A 1 95 ? -6 16.328 17.203 1 92.12 95 GLU A CA 1
ATOM 765 C C . GLU A 1 95 ? -5.727 15.078 16.375 1 92.12 95 GLU A C 1
ATOM 767 O O . GLU A 1 95 ? -4.73 14.391 16.594 1 92.12 95 GLU A O 1
ATOM 772 N N . GLY A 1 96 ? -6.621 14.773 15.477 1 93.38 96 GLY A N 1
ATOM 773 C CA . GLY A 1 96 ? -6.422 13.656 14.57 1 93.38 96 GLY A CA 1
ATOM 774 C C . GLY A 1 96 ? -5.164 13.781 13.734 1 93.38 96 GLY A C 1
ATOM 775 O O . GLY A 1 96 ? -4.383 12.828 13.633 1 93.38 96 GLY A O 1
ATOM 776 N N . SER A 1 97 ? -4.938 14.914 13.172 1 94.44 97 SER A N 1
ATOM 777 C CA . SER A 1 97 ? -3.746 15.156 12.367 1 94.44 97 SER A CA 1
ATOM 778 C C . SER A 1 97 ? -2.477 15.023 13.195 1 94.44 97 SER A C 1
ATOM 780 O O . SER A 1 97 ? -1.472 14.484 12.719 1 94.44 97 SER A O 1
ATOM 782 N N . ARG A 1 98 ? -2.588 15.531 14.391 1 93.5 98 ARG A N 1
ATOM 783 C CA . ARG A 1 98 ? -1.445 15.445 15.297 1 93.5 98 ARG A CA 1
ATOM 784 C C . ARG A 1 98 ? -1.104 13.992 15.609 1 93.5 98 ARG A C 1
ATOM 786 O O . ARG A 1 98 ? 0.062 13.594 15.547 1 93.5 98 ARG A O 1
ATOM 793 N N . ILE A 1 99 ? -2.092 13.227 15.93 1 94.44 99 ILE A N 1
ATOM 794 C CA . ILE A 1 99 ? -1.899 11.82 16.281 1 94.44 99 ILE A CA 1
ATOM 795 C C . ILE A 1 99 ? -1.312 11.07 15.086 1 94.44 99 ILE A C 1
ATOM 797 O O . ILE A 1 99 ? -0.331 10.336 15.234 1 94.44 99 ILE A O 1
ATOM 801 N N . ILE A 1 100 ? -1.847 11.242 13.953 1 96.81 100 ILE A N 1
ATOM 802 C CA . ILE A 1 100 ? -1.375 10.594 12.727 1 96.81 100 ILE A CA 1
ATOM 803 C C . ILE A 1 100 ? 0.066 11.008 12.453 1 96.81 100 ILE A C 1
ATOM 805 O O . ILE A 1 100 ? 0.913 10.172 12.141 1 96.81 100 ILE A O 1
ATOM 809 N N . GLY A 1 101 ? 0.322 12.305 12.562 1 97.44 101 GLY A N 1
ATOM 810 C CA . GLY A 1 101 ? 1.66 12.828 12.328 1 97.44 101 GLY A CA 1
ATOM 811 C C . GLY A 1 101 ? 2.693 12.266 13.289 1 97.44 101 GLY A C 1
ATOM 812 O O . GLY A 1 101 ? 3.795 11.898 12.875 1 97.44 101 GLY A O 1
ATOM 813 N N . GLU A 1 102 ? 2.328 12.234 14.516 1 95.38 102 GLU A N 1
ATOM 814 C CA . GLU A 1 102 ? 3.236 11.719 15.531 1 95.38 102 GLU A CA 1
ATOM 815 C C . GLU A 1 102 ? 3.566 10.25 15.289 1 95.38 102 GLU A C 1
ATOM 817 O O . GLU A 1 102 ? 4.719 9.836 15.43 1 95.38 102 GLU A O 1
ATOM 822 N N . ARG A 1 103 ? 2.619 9.516 15 1 96.19 103 ARG A N 1
ATOM 823 C CA . ARG A 1 103 ? 2.842 8.094 14.742 1 96.19 103 ARG A CA 1
ATOM 824 C C . ARG A 1 103 ? 3.682 7.891 13.492 1 96.19 103 ARG A C 1
ATOM 826 O O . ARG A 1 103 ? 4.551 7.016 13.453 1 96.19 103 ARG A O 1
ATOM 833 N N . LEU A 1 104 ? 3.393 8.648 12.445 1 97.94 104 LEU A N 1
ATOM 834 C CA . LEU A 1 104 ? 4.184 8.578 11.219 1 97.94 104 LEU A CA 1
ATOM 835 C C . LEU A 1 104 ? 5.645 8.922 11.492 1 97.94 104 LEU A C 1
ATOM 837 O O . LEU A 1 104 ? 6.551 8.258 10.992 1 97.94 104 LEU A O 1
ATOM 841 N N . LEU A 1 105 ? 5.836 9.938 12.297 1 97.25 105 LEU A N 1
ATOM 842 C CA . LEU A 1 105 ? 7.188 10.375 12.633 1 97.25 105 LEU A CA 1
ATOM 843 C C . LEU A 1 105 ? 7.914 9.32 13.453 1 97.25 105 LEU A C 1
ATOM 845 O O . LEU A 1 105 ? 9.086 9.023 13.195 1 97.25 105 LEU A O 1
ATOM 849 N N . THR A 1 106 ? 7.203 8.797 14.398 1 95.12 106 THR A N 1
ATOM 850 C CA . THR A 1 106 ? 7.812 7.809 15.281 1 95.12 106 THR A CA 1
ATOM 851 C C . THR A 1 106 ? 8.211 6.562 14.5 1 95.12 106 THR A C 1
ATOM 853 O O . THR A 1 106 ? 9.359 6.117 14.562 1 95.12 106 THR A O 1
ATOM 856 N N . LEU A 1 107 ? 7.316 6.051 13.773 1 96.62 107 LEU A N 1
ATOM 857 C CA . LEU A 1 107 ? 7.59 4.852 12.984 1 96.62 107 LEU A CA 1
ATOM 858 C C . LEU A 1 107 ? 8.57 5.156 11.859 1 96.62 107 LEU A C 1
ATOM 860 O O . LEU A 1 107 ? 9.469 4.355 11.57 1 96.62 107 LEU A O 1
ATOM 864 N N . GLY A 1 108 ? 8.336 6.281 11.188 1 96.94 108 GLY A N 1
ATOM 865 C CA . GLY A 1 108 ? 9.258 6.699 10.141 1 96.94 108 GLY A CA 1
ATOM 866 C C . GLY A 1 108 ? 10.695 6.824 10.625 1 96.94 108 GLY A C 1
ATOM 867 O O . GLY A 1 108 ? 11.625 6.402 9.938 1 96.94 108 GLY A O 1
ATOM 868 N N . ASN A 1 109 ? 10.828 7.418 11.781 1 95.12 109 ASN A N 1
ATOM 869 C CA . ASN A 1 109 ? 12.156 7.605 12.344 1 95.12 109 ASN A CA 1
ATOM 870 C C . ASN A 1 109 ? 12.82 6.27 12.68 1 95.12 109 ASN A C 1
ATOM 872 O O . ASN A 1 109 ? 14.047 6.16 12.664 1 95.12 109 ASN A O 1
ATOM 876 N N . GLN A 1 110 ? 12.109 5.312 12.953 1 95.06 110 GLN A N 1
ATOM 877 C CA . GLN A 1 110 ? 12.625 3.979 13.227 1 95.06 110 GLN A CA 1
ATOM 878 C C . GLN A 1 110 ? 13.008 3.256 11.938 1 95.06 110 GLN A C 1
ATOM 880 O O . GLN A 1 110 ? 14.031 2.564 11.891 1 95.06 110 GLN A O 1
ATOM 885 N N . LEU A 1 111 ? 12.258 3.395 10.938 1 97.12 111 LEU A N 1
ATOM 886 C CA . LEU A 1 111 ? 12.438 2.646 9.703 1 97.12 111 LEU A CA 1
ATOM 887 C C . LEU A 1 111 ? 13.422 3.355 8.773 1 97.12 111 LEU A C 1
ATOM 889 O O . LEU A 1 111 ? 14.148 2.705 8.023 1 97.12 111 LEU A O 1
ATOM 893 N N . TYR A 1 112 ? 13.305 4.695 8.789 1 95.94 112 TYR A N 1
ATOM 894 C CA . TYR A 1 112 ? 14.07 5.547 7.887 1 95.94 112 TYR A CA 1
ATOM 895 C C . TYR A 1 112 ? 14.781 6.656 8.656 1 95.94 112 TYR A C 1
ATOM 897 O O . TYR A 1 112 ? 14.547 7.84 8.406 1 95.94 112 TYR A O 1
ATOM 905 N N . PRO A 1 113 ? 15.656 6.293 9.469 1 94.94 113 PRO A N 1
ATOM 906 C CA . PRO A 1 113 ? 16.266 7.305 10.336 1 94.94 113 PRO A CA 1
ATOM 907 C C . PRO A 1 113 ? 16.969 8.406 9.555 1 94.94 113 PRO A C 1
ATOM 909 O O . PRO A 1 113 ? 17.609 8.125 8.531 1 94.94 113 PRO A O 1
ATOM 912 N N . SER A 1 114 ? 16.75 9.625 9.969 1 95.31 114 SER A N 1
ATOM 913 C CA . SER A 1 114 ? 17.453 10.805 9.461 1 95.31 114 SER A CA 1
ATOM 914 C C . SER A 1 114 ? 17.531 11.891 10.523 1 95.31 114 SER A C 1
ATOM 916 O O . SER A 1 114 ? 16.688 11.969 11.414 1 95.31 114 SER A O 1
ATOM 918 N N . SER A 1 115 ? 18.531 12.734 10.445 1 96 115 SER A N 1
ATOM 919 C CA . SER A 1 115 ? 18.734 13.805 11.422 1 96 115 SER A CA 1
ATOM 920 C C . SER A 1 115 ? 17.562 14.773 11.43 1 96 115 SER A C 1
ATOM 922 O O . SER A 1 115 ? 17.156 15.242 12.492 1 96 115 SER A O 1
ATOM 924 N N . ARG A 1 116 ? 17.016 15.023 10.289 1 96.5 116 ARG A N 1
ATOM 925 C CA . ARG A 1 116 ? 15.922 15.984 10.195 1 96.5 116 ARG A CA 1
ATOM 926 C C . ARG A 1 116 ? 14.648 15.422 10.812 1 96.5 116 ARG A C 1
ATOM 928 O O . ARG A 1 116 ? 13.891 16.156 11.461 1 96.5 116 ARG A O 1
ATOM 935 N N . LEU A 1 117 ? 14.398 14.125 10.609 1 96 117 LEU A N 1
ATOM 936 C CA . LEU A 1 117 ? 13.25 13.484 11.234 1 96 117 LEU A CA 1
ATOM 937 C C . LEU A 1 117 ? 13.383 13.469 12.758 1 96 117 LEU A C 1
ATOM 939 O O . LEU A 1 117 ? 12.422 13.734 13.469 1 96 117 LEU A O 1
ATOM 943 N N . THR A 1 118 ? 14.586 13.188 13.195 1 96.69 118 THR A N 1
ATOM 944 C CA . THR A 1 118 ? 14.859 13.164 14.633 1 96.69 118 THR A CA 1
ATOM 945 C C . THR A 1 118 ? 14.656 14.555 15.234 1 96.69 118 THR A C 1
ATOM 947 O O . THR A 1 118 ? 14.109 14.68 16.328 1 96.69 118 THR A O 1
ATOM 950 N N . SER A 1 119 ? 15.07 15.516 14.547 1 96.81 119 SER A N 1
ATOM 951 C CA . SER A 1 119 ? 14.875 16.891 15 1 96.81 119 SER A CA 1
ATOM 952 C C . SER A 1 119 ? 13.391 17.219 15.148 1 96.81 119 SER A C 1
ATOM 954 O O . SER A 1 119 ? 12.992 17.906 16.094 1 96.81 119 SER A O 1
ATOM 956 N N . TYR A 1 120 ? 12.602 16.797 14.195 1 97.62 120 TYR A N 1
ATOM 957 C CA . TYR A 1 120 ? 11.156 17.016 14.25 1 97.62 120 TYR A CA 1
ATOM 958 C C . TYR A 1 120 ? 10.547 16.344 15.469 1 97.62 120 TYR A C 1
ATOM 960 O O . TYR A 1 120 ? 9.758 16.953 16.188 1 97.62 120 TYR A O 1
ATOM 968 N N . VAL A 1 121 ? 10.891 15.102 15.727 1 96.56 121 VAL A N 1
ATOM 969 C CA . VAL A 1 121 ? 10.414 14.344 16.875 1 96.56 121 VAL A CA 1
ATOM 970 C C . VAL A 1 121 ? 10.797 15.07 18.172 1 96.56 121 VAL A C 1
ATOM 972 O O . VAL A 1 121 ? 9.969 15.211 19.078 1 96.56 121 VAL A O 1
ATOM 975 N N . ASP A 1 122 ? 12.008 15.547 18.234 1 96.44 122 ASP A N 1
ATOM 976 C CA . ASP A 1 122 ? 12.5 16.266 19.406 1 96.44 122 ASP A CA 1
ATOM 977 C C . ASP A 1 122 ? 11.727 17.547 19.625 1 96.44 122 ASP A C 1
ATOM 979 O O . ASP A 1 122 ? 11.414 17.906 20.766 1 96.44 122 ASP A O 1
ATOM 983 N N . ARG A 1 123 ? 11.445 18.281 18.609 1 97.25 123 ARG A N 1
ATOM 984 C CA . ARG A 1 123 ? 10.719 19.531 18.703 1 97.25 123 ARG A CA 1
ATOM 985 C C . ARG A 1 123 ? 9.297 19.312 19.203 1 97.25 123 ARG A C 1
ATOM 987 O O . ARG A 1 123 ? 8.781 20.125 20 1 97.25 123 ARG A O 1
ATOM 994 N N . ILE A 1 124 ? 8.711 18.266 18.75 1 96.69 124 ILE A N 1
ATOM 995 C CA . ILE A 1 124 ? 7.371 17.922 19.219 1 96.69 124 ILE A CA 1
ATOM 996 C C . ILE A 1 124 ? 7.41 17.594 20.703 1 96.69 124 ILE A C 1
ATOM 998 O O . ILE A 1 124 ? 6.562 18.047 21.469 1 96.69 124 ILE A O 1
ATOM 1002 N N . ALA A 1 125 ? 8.406 16.844 21.062 1 95.69 125 ALA A N 1
ATOM 1003 C CA . ALA A 1 125 ? 8.57 16.469 22.469 1 95.69 125 ALA A CA 1
ATOM 1004 C C . ALA A 1 125 ? 8.766 17.688 23.344 1 95.69 125 ALA A C 1
ATOM 1006 O O . ALA A 1 125 ? 8.32 17.703 24.5 1 95.69 125 ALA A O 1
ATOM 1007 N N . LYS A 1 126 ? 9.344 18.734 22.844 1 96.88 126 LYS A N 1
ATOM 1008 C CA . LYS A 1 126 ? 9.617 19.969 23.578 1 96.88 126 LYS A CA 1
ATOM 1009 C C . LYS A 1 126 ? 8.445 20.938 23.484 1 96.88 126 LYS A C 1
ATOM 1011 O O . LYS A 1 126 ? 8.461 22 24.109 1 96.88 126 LYS A O 1
ATOM 1016 N N . GLY A 1 127 ? 7.496 20.641 22.625 1 95.12 127 GLY A N 1
ATOM 1017 C CA . GLY A 1 127 ? 6.293 21.453 22.516 1 95.12 127 GLY A CA 1
ATOM 1018 C C . GLY A 1 127 ? 6.461 22.641 21.609 1 95.12 127 GLY A C 1
ATOM 1019 O O . GLY A 1 127 ? 5.66 23.578 21.641 1 95.12 127 GLY A O 1
ATOM 1020 N N . VAL A 1 128 ? 7.477 22.625 20.688 1 96.31 128 VAL A N 1
ATOM 1021 C CA . VAL A 1 128 ? 7.727 23.797 19.859 1 96.31 128 VAL A CA 1
ATOM 1022 C C . VAL A 1 128 ? 7.344 23.5 18.406 1 96.31 128 VAL A C 1
ATOM 1024 O O . VAL A 1 128 ? 7.473 24.359 17.531 1 96.31 128 VAL A O 1
ATOM 1027 N N . SER A 1 129 ? 6.934 22.266 18.125 1 97.12 129 SER A N 1
ATOM 1028 C CA . SER A 1 129 ? 6.332 21.844 16.859 1 97.12 129 SER A CA 1
ATOM 1029 C C . SER A 1 129 ? 5.129 20.938 17.094 1 97.12 129 SER A C 1
ATOM 1031 O O . SER A 1 129 ? 4.934 20.438 18.203 1 97.12 129 SER A O 1
ATOM 1033 N N . TYR A 1 130 ? 4.312 20.719 16.172 1 95.56 130 TYR A N 1
ATOM 1034 C CA . TYR A 1 130 ? 3.031 20.047 16.375 1 95.56 130 TYR A CA 1
ATOM 1035 C C . TYR A 1 130 ? 3.035 18.656 15.758 1 95.56 130 TYR A C 1
ATOM 1037 O O . TYR A 1 130 ? 2.426 17.719 16.297 1 95.56 130 TYR A O 1
ATOM 1045 N N . GLY A 1 131 ? 3.711 18.469 14.586 1 96.44 131 GLY A N 1
ATOM 1046 C CA . GLY A 1 131 ? 3.779 17.156 13.961 1 96.44 131 GLY A CA 1
ATOM 1047 C C . GLY A 1 131 ? 2.658 16.922 12.969 1 96.44 131 GLY A C 1
ATOM 1048 O O . GLY A 1 131 ? 1.763 16.109 13.227 1 96.44 131 GLY A O 1
ATOM 1049 N N . HIS A 1 132 ? 2.707 17.469 11.867 1 97.56 132 HIS A N 1
ATOM 1050 C CA . HIS A 1 132 ? 1.692 17.25 10.844 1 97.56 132 HIS A CA 1
ATOM 1051 C C . HIS A 1 132 ? 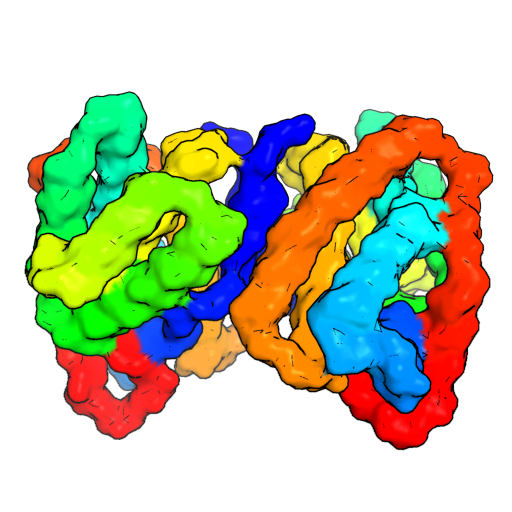2.113 16.141 9.883 1 97.56 132 HIS A C 1
ATOM 1053 O O . HIS A 1 132 ? 3.277 16.078 9.477 1 97.56 132 HIS A O 1
ATOM 1059 N N . PRO A 1 133 ? 1.177 15.297 9.453 1 98.06 133 PRO A N 1
ATOM 1060 C CA . PRO A 1 133 ? 1.541 14.156 8.609 1 98.06 133 PRO A CA 1
ATOM 1061 C C . PRO A 1 133 ? 2.127 14.586 7.266 1 98.06 133 PRO A C 1
ATOM 1063 O O . PRO A 1 133 ? 3.029 13.922 6.746 1 98.06 133 PRO A O 1
ATOM 1066 N N . ALA A 1 134 ? 1.672 15.633 6.656 1 98.38 134 ALA A N 1
ATOM 1067 C CA . ALA A 1 134 ? 2.18 16.094 5.367 1 98.38 134 ALA A CA 1
ATOM 1068 C C . ALA A 1 134 ? 3.66 16.453 5.457 1 98.38 134 ALA A C 1
ATOM 1070 O O . ALA A 1 134 ? 4.434 16.156 4.539 1 98.38 134 ALA A O 1
ATOM 1071 N N . ILE A 1 135 ? 4 17.125 6.523 1 98.44 135 ILE A N 1
ATOM 1072 C CA . ILE A 1 135 ? 5.387 17.516 6.734 1 98.44 135 ILE A CA 1
ATOM 1073 C C . ILE A 1 135 ? 6.246 16.297 7.02 1 98.44 135 ILE A C 1
ATOM 1075 O O . ILE A 1 135 ? 7.332 16.141 6.461 1 98.44 135 ILE A O 1
ATOM 1079 N N . ALA A 1 136 ? 5.738 15.453 7.918 1 98.44 136 ALA A N 1
ATOM 1080 C CA . ALA A 1 136 ? 6.441 14.219 8.227 1 98.44 136 ALA A CA 1
ATOM 1081 C C . ALA A 1 136 ? 6.699 13.398 6.969 1 98.44 136 ALA A C 1
ATOM 1083 O O . ALA A 1 136 ? 7.805 12.891 6.762 1 98.44 136 ALA A O 1
ATOM 1084 N N . PHE A 1 137 ? 5.719 13.281 6.129 1 98.75 137 PHE A N 1
ATOM 1085 C CA . PHE A 1 137 ? 5.809 12.508 4.895 1 98.75 137 PHE A CA 1
ATOM 1086 C C . PHE A 1 137 ? 6.848 13.109 3.957 1 98.75 137 PHE A C 1
ATOM 1088 O O . PHE A 1 137 ? 7.625 12.383 3.338 1 98.75 137 PHE A O 1
ATOM 1095 N N . ALA A 1 138 ? 6.824 14.43 3.824 1 98.75 138 ALA A N 1
ATOM 1096 C CA . ALA A 1 138 ? 7.812 15.117 2.988 1 98.75 138 ALA A CA 1
ATOM 1097 C C . ALA A 1 138 ? 9.227 14.844 3.479 1 98.75 138 ALA A C 1
ATOM 1099 O O . ALA A 1 138 ? 10.133 14.586 2.678 1 98.75 138 ALA A O 1
ATOM 1100 N N . LEU A 1 139 ? 9.43 14.953 4.781 1 98.56 139 LEU A N 1
ATOM 1101 C CA . LEU A 1 139 ? 10.742 14.711 5.363 1 98.56 139 LEU A CA 1
ATOM 1102 C C . LEU A 1 139 ? 11.219 13.297 5.062 1 98.56 139 LEU A C 1
ATOM 1104 O O . LEU A 1 139 ? 12.359 13.102 4.617 1 98.56 139 LEU A O 1
ATOM 1108 N N . ILE A 1 140 ? 10.391 12.328 5.297 1 98.38 140 ILE A N 1
ATOM 1109 C CA . ILE A 1 140 ? 10.742 10.93 5.078 1 98.38 140 ILE A CA 1
ATOM 1110 C C . ILE A 1 140 ? 11.016 10.695 3.596 1 98.38 140 ILE A C 1
ATOM 1112 O O . ILE A 1 140 ? 12.039 10.102 3.234 1 98.38 140 ILE A O 1
ATOM 1116 N N . SER A 1 141 ? 10.141 11.18 2.742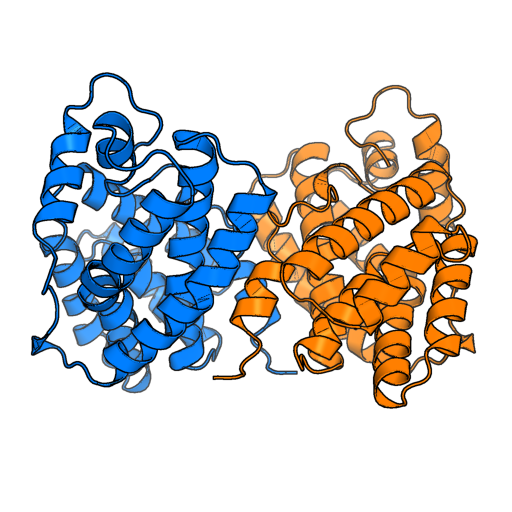 1 98.38 141 SER A N 1
ATOM 1117 C CA . SER A 1 141 ? 10.266 10.977 1.302 1 98.38 141 SER A CA 1
ATOM 1118 C C . SER A 1 141 ? 11.547 11.602 0.764 1 98.38 141 SER A C 1
ATOM 1120 O O . SER A 1 141 ? 12.227 11.008 -0.072 1 98.38 141 SER A O 1
ATOM 1122 N N . HIS A 1 142 ? 11.82 12.82 1.245 1 98.06 142 HIS A N 1
ATOM 1123 C CA . HIS A 1 142 ? 13.047 13.484 0.819 1 98.06 142 HIS A CA 1
ATOM 1124 C C . HIS A 1 142 ? 14.281 12.68 1.217 1 98.06 142 HIS A C 1
ATOM 1126 O O . HIS A 1 142 ? 15.219 12.547 0.43 1 98.06 142 HIS A O 1
ATOM 1132 N N . SER A 1 143 ? 14.289 12.164 2.412 1 96.75 143 SER A N 1
ATOM 1133 C CA . SER A 1 143 ? 15.422 11.367 2.881 1 96.75 143 SER A CA 1
ATOM 1134 C C . SER A 1 143 ? 15.586 10.102 2.051 1 96.75 143 SER A C 1
ATOM 1136 O O . SER A 1 143 ? 16.688 9.555 1.961 1 96.75 143 SER A O 1
ATOM 1138 N N . LEU A 1 144 ? 14.547 9.648 1.434 1 96.75 144 LEU A N 1
ATOM 1139 C CA . LEU A 1 144 ? 14.547 8.438 0.617 1 96.75 144 LEU A CA 1
ATOM 1140 C C . LEU A 1 144 ? 14.773 8.773 -0.854 1 96.75 144 LEU A C 1
ATOM 1142 O O . LEU A 1 144 ? 14.648 7.906 -1.72 1 96.75 144 LEU A O 1
ATOM 1146 N N . SER A 1 145 ? 15.008 10 -1.161 1 96.56 145 SER A N 1
ATOM 1147 C CA . SER A 1 145 ? 15.273 10.508 -2.504 1 96.56 145 SER A CA 1
ATOM 1148 C C . SER A 1 145 ? 14.086 10.273 -3.428 1 96.56 145 SER A C 1
ATOM 1150 O O . SER A 1 145 ? 14.258 10.008 -4.617 1 96.56 145 SER A O 1
ATOM 1152 N N . ILE A 1 146 ? 12.922 10.25 -2.881 1 97.38 146 ILE A N 1
ATOM 1153 C CA . ILE A 1 146 ? 11.711 10.219 -3.691 1 97.38 146 ILE A CA 1
ATOM 1154 C C . ILE A 1 146 ? 11.484 11.578 -4.344 1 97.38 146 ILE A C 1
ATOM 1156 O O . ILE A 1 146 ? 11.516 12.609 -3.668 1 97.38 146 ILE A O 1
ATOM 1160 N N . PRO A 1 147 ? 11.234 11.633 -5.629 1 97.38 147 PRO A N 1
ATOM 1161 C CA . PRO A 1 147 ? 11.062 12.922 -6.305 1 97.38 147 PRO A CA 1
ATOM 1162 C C . PRO A 1 147 ? 9.898 13.727 -5.738 1 97.38 147 PRO A C 1
ATOM 1164 O O . PRO A 1 147 ? 8.898 13.148 -5.285 1 97.38 147 PRO A O 1
ATOM 1167 N N . LYS A 1 148 ? 9.984 15.047 -5.859 1 98.12 148 LYS A N 1
ATOM 1168 C CA . LYS A 1 148 ? 9.047 16 -5.281 1 98.12 148 LYS A CA 1
ATOM 1169 C C . LYS A 1 148 ? 7.621 15.727 -5.742 1 98.12 148 LYS A C 1
ATOM 1171 O O . LYS A 1 148 ? 6.707 15.641 -4.922 1 98.12 148 LYS A O 1
ATOM 1176 N N . ASN A 1 149 ? 7.457 15.602 -7.066 1 97.88 149 ASN A N 1
ATOM 1177 C CA . ASN A 1 149 ? 6.121 15.359 -7.602 1 97.88 149 ASN A CA 1
ATOM 1178 C C . ASN A 1 149 ? 5.539 14.047 -7.098 1 97.88 149 ASN A C 1
ATOM 1180 O O . ASN A 1 149 ? 4.379 13.992 -6.684 1 97.88 149 ASN A O 1
ATOM 1184 N N . THR A 1 150 ? 6.379 12.961 -7.047 1 98 150 THR A N 1
ATOM 1185 C CA . THR A 1 150 ? 5.961 11.656 -6.543 1 98 150 THR A CA 1
ATOM 1186 C C . THR A 1 150 ? 5.602 11.742 -5.062 1 98 150 THR A C 1
ATOM 1188 O O . THR A 1 150 ? 4.621 11.133 -4.621 1 98 150 THR A O 1
ATOM 1191 N N . THR A 1 151 ? 6.359 12.492 -4.328 1 98.5 151 THR A N 1
ATOM 1192 C CA . THR A 1 151 ? 6.117 12.664 -2.898 1 98.5 151 THR A CA 1
ATOM 1193 C C . THR A 1 151 ? 4.738 13.273 -2.65 1 98.5 151 THR A C 1
ATOM 1195 O O . THR A 1 151 ? 3.93 12.703 -1.916 1 98.5 151 THR A O 1
ATOM 1198 N N . VAL A 1 152 ? 4.441 14.344 -3.318 1 98.62 152 VAL A N 1
ATOM 1199 C CA . VAL A 1 152 ? 3.203 15.07 -3.07 1 98.62 152 VAL A CA 1
ATOM 1200 C C . VAL A 1 152 ? 2.008 14.242 -3.539 1 98.62 152 VAL A C 1
ATOM 1202 O O . VAL A 1 152 ? 1.024 14.094 -2.809 1 98.62 152 VAL A O 1
ATOM 1205 N N . MET A 1 153 ? 2.102 13.68 -4.668 1 98.5 153 MET A N 1
ATOM 1206 C CA . MET A 1 153 ? 0.992 12.906 -5.219 1 98.5 153 MET A CA 1
ATOM 1207 C C . MET A 1 153 ? 0.745 11.648 -4.398 1 98.5 153 MET A C 1
ATOM 1209 O O . MET A 1 153 ? -0.403 11.242 -4.207 1 98.5 153 MET A O 1
ATOM 1213 N N . SER A 1 154 ? 1.812 11.023 -3.926 1 98.62 154 SER A N 1
ATOM 1214 C CA . SER A 1 154 ? 1.655 9.82 -3.111 1 98.62 154 SER A CA 1
ATOM 1215 C C . SER A 1 154 ? 1.014 10.148 -1.767 1 98.62 154 SER A C 1
ATOM 1217 O O . SER A 1 154 ? 0.23 9.352 -1.239 1 98.62 154 SER A O 1
ATOM 1219 N N . TYR A 1 155 ? 1.341 11.281 -1.217 1 98.56 155 TYR A N 1
ATOM 1220 C CA . TYR A 1 155 ? 0.693 11.695 0.021 1 98.56 155 TYR A CA 1
ATOM 1221 C C . TYR A 1 155 ? -0.804 11.891 -0.185 1 98.56 155 TYR A C 1
ATOM 1223 O O . TYR A 1 155 ? -1.614 11.406 0.609 1 98.56 155 TYR A O 1
ATOM 1231 N N . LEU A 1 156 ? -1.117 12.656 -1.239 1 98.31 156 LEU A N 1
ATOM 1232 C CA . LEU A 1 156 ? -2.523 12.891 -1.555 1 98.31 156 LEU A CA 1
ATOM 1233 C C . LEU A 1 156 ? -3.25 11.578 -1.807 1 98.31 156 LEU A C 1
ATOM 1235 O O . LEU A 1 156 ? -4.383 11.391 -1.354 1 98.31 156 LEU A O 1
ATOM 1239 N N . PHE A 1 157 ? -2.607 10.719 -2.498 1 98.44 157 PHE A N 1
ATOM 1240 C CA . PHE A 1 157 ? -3.174 9.406 -2.799 1 98.44 157 PHE A CA 1
ATOM 1241 C C . PHE A 1 157 ? -3.463 8.633 -1.518 1 98.44 157 PHE A C 1
ATOM 1243 O O . PHE A 1 157 ? -4.574 8.133 -1.324 1 98.44 157 PHE A O 1
ATOM 1250 N N . SER A 1 158 ? -2.465 8.516 -0.659 1 98 158 SER A N 1
ATOM 1251 C CA . SER A 1 158 ? -2.602 7.746 0.574 1 98 158 SER A CA 1
ATOM 1252 C C . SER A 1 158 ? -3.682 8.336 1.477 1 98 158 SER A C 1
ATOM 1254 O O . SER A 1 158 ? -4.469 7.602 2.076 1 98 158 SER A O 1
ATOM 1256 N N . SER A 1 159 ? -3.672 9.656 1.617 1 96.69 159 SER A N 1
ATOM 1257 C CA . SER A 1 159 ? -4.699 10.328 2.406 1 96.69 159 SER A CA 1
ATOM 1258 C C . SER A 1 159 ? -6.094 10.039 1.857 1 96.69 159 SER A C 1
ATOM 1260 O O . SER A 1 159 ? -7.02 9.773 2.621 1 96.69 159 SER A O 1
ATOM 1262 N N . ASN A 1 160 ? -6.203 10.109 0.584 1 96.94 160 ASN A N 1
ATOM 1263 C CA . ASN A 1 160 ? -7.496 9.875 -0.052 1 96.94 160 ASN A CA 1
ATOM 1264 C C . ASN A 1 160 ? -7.918 8.414 0.05 1 96.94 160 ASN A C 1
ATOM 1266 O O . ASN A 1 160 ? -9.102 8.117 0.231 1 96.94 160 ASN A O 1
ATOM 1270 N N . ALA A 1 161 ? -6.973 7.504 -0.206 1 97.56 161 ALA A N 1
ATOM 1271 C CA . ALA A 1 161 ? -7.281 6.082 -0.082 1 97.56 161 ALA A CA 1
ATOM 1272 C C . ALA A 1 161 ? -7.852 5.766 1.298 1 97.56 161 ALA A C 1
ATOM 1274 O O . ALA A 1 161 ? -8.789 4.969 1.422 1 97.56 161 ALA A O 1
ATOM 1275 N N . ASN A 1 162 ? -7.32 6.355 2.311 1 95.88 162 ASN A N 1
ATOM 1276 C CA . ASN A 1 162 ? -7.84 6.184 3.66 1 95.88 162 ASN A CA 1
ATOM 1277 C C . ASN A 1 162 ? -9.273 6.707 3.779 1 95.88 162 ASN A C 1
ATOM 1279 O O . ASN A 1 162 ? -10.117 6.082 4.422 1 95.88 162 ASN A O 1
ATOM 1283 N N . LEU A 1 163 ? -9.5 7.844 3.209 1 95.56 163 LEU A N 1
ATOM 1284 C CA . LEU A 1 163 ? -10.836 8.43 3.238 1 95.56 163 LEU A CA 1
ATOM 1285 C C . LEU A 1 163 ? -11.836 7.543 2.502 1 95.56 163 LEU A C 1
ATOM 1287 O O . LEU A 1 163 ? -12.984 7.402 2.934 1 95.56 163 LEU A O 1
ATOM 1291 N N . VAL A 1 164 ? -11.43 7.016 1.356 1 97.44 164 VAL A N 1
ATOM 1292 C CA . VAL A 1 164 ? -12.281 6.105 0.596 1 97.44 164 VAL A CA 1
ATOM 1293 C C . VAL A 1 164 ? -12.609 4.875 1.443 1 97.44 164 VAL A C 1
ATOM 1295 O O . VAL A 1 164 ? -13.758 4.414 1.459 1 97.44 164 VAL A O 1
ATOM 1298 N N . GLN A 1 165 ? -11.617 4.332 2.117 1 95.94 165 GLN A N 1
ATOM 1299 C CA . GLN A 1 165 ? -11.867 3.191 2.992 1 95.94 165 GLN A CA 1
ATOM 1300 C C . GLN A 1 165 ? -12.875 3.543 4.082 1 95.94 165 GLN A C 1
ATOM 1302 O O . GLN A 1 165 ? -13.711 2.715 4.457 1 95.94 165 GLN A O 1
ATOM 1307 N N . ASN A 1 166 ? -12.82 4.738 4.617 1 94.94 166 ASN A N 1
ATOM 1308 C CA . ASN A 1 166 ? -13.797 5.203 5.59 1 94.94 166 ASN A CA 1
ATOM 1309 C C . ASN A 1 166 ? -15.195 5.293 4.98 1 94.94 166 ASN A C 1
ATOM 1311 O O . ASN A 1 166 ? -16.188 4.98 5.645 1 94.94 166 ASN A O 1
ATOM 1315 N N . ALA A 1 167 ? -15.219 5.73 3.77 1 96.25 167 ALA A N 1
ATOM 1316 C CA . ALA A 1 167 ? -16.5 5.824 3.072 1 96.25 167 ALA A CA 1
ATOM 1317 C C . ALA A 1 167 ? -17.109 4.441 2.855 1 96.25 167 ALA A C 1
ATOM 1319 O O . ALA A 1 167 ? -18.328 4.262 2.988 1 96.25 167 ALA A O 1
ATOM 1320 N N . VAL A 1 168 ? -16.312 3.494 2.506 1 96.56 168 VAL A N 1
ATOM 1321 C CA . VAL A 1 168 ? -16.766 2.121 2.303 1 96.56 168 VAL A CA 1
ATOM 1322 C C . VAL A 1 168 ? -17.453 1.613 3.566 1 96.56 168 VAL A C 1
ATOM 1324 O O . VAL A 1 168 ? -18.484 0.936 3.488 1 96.56 168 VAL A O 1
ATOM 1327 N N . ARG A 1 169 ? -16.969 1.966 4.703 1 94.75 169 ARG A N 1
ATOM 1328 C CA . ARG A 1 169 ? -17.516 1.528 5.98 1 94.75 169 ARG A CA 1
ATOM 1329 C C . ARG A 1 169 ? -18.734 2.369 6.375 1 94.75 169 ARG A C 1
ATOM 1331 O O . ARG A 1 169 ? -19.719 1.842 6.895 1 94.75 169 ARG A O 1
ATOM 1338 N N . GLY A 1 170 ? -18.75 3.633 6.055 1 93.94 170 GLY A N 1
ATOM 1339 C CA . GLY A 1 170 ? -19.75 4.562 6.543 1 93.94 170 GLY A CA 1
ATOM 1340 C C . GLY A 1 170 ? -21 4.602 5.68 1 93.94 170 GLY A C 1
ATOM 1341 O O . GLY A 1 170 ? -22.094 4.859 6.18 1 93.94 170 GLY A O 1
ATOM 1342 N N . ILE A 1 171 ? -21 4.477 4.371 1 94.06 171 ILE A N 1
ATOM 1343 C CA . ILE A 1 171 ? -22.094 4.5 3.41 1 94.06 171 ILE A CA 1
ATOM 1344 C C . ILE A 1 171 ? -22.5 3.072 3.055 1 94.06 171 ILE A C 1
ATOM 1346 O O . ILE A 1 171 ? -23.562 2.852 2.455 1 94.06 171 ILE A O 1
ATOM 1350 N N . PRO A 1 172 ? -21.812 2.127 3.561 1 88.44 172 PRO A N 1
ATOM 1351 C CA . PRO A 1 172 ? -21.656 0.705 3.242 1 88.44 172 PRO A CA 1
ATOM 1352 C C . PRO A 1 172 ? -21.578 0.441 1.741 1 88.44 172 PRO A C 1
ATOM 1354 O O . PRO A 1 172 ? -22.5 -0.128 1.156 1 88.44 172 PRO A O 1
ATOM 1357 N N . LEU A 1 173 ? -20.531 0.801 1.177 1 95.12 173 LEU A N 1
ATOM 1358 C CA . LEU A 1 173 ? -20.172 0.475 -0.199 1 95.12 173 LEU A CA 1
ATOM 1359 C C . LEU A 1 173 ? -19.469 -0.879 -0.274 1 95.12 173 LEU A C 1
ATOM 1361 O O . LEU A 1 173 ? -18.938 -1.363 0.726 1 95.12 173 LEU A O 1
ATOM 1365 N N . GLY A 1 174 ? -19.547 -1.533 -1.426 1 95.38 174 GLY A N 1
ATOM 1366 C CA . GLY A 1 174 ? -18.766 -2.738 -1.641 1 95.38 174 GLY A CA 1
ATOM 1367 C C . GLY A 1 174 ? -17.281 -2.459 -1.841 1 95.38 174 GLY A C 1
ATOM 1368 O O . GLY A 1 174 ? -16.906 -1.342 -2.193 1 95.38 174 GLY A O 1
ATOM 1369 N N . GLN A 1 175 ? -16.453 -3.414 -1.577 1 94.56 175 GLN A N 1
ATOM 1370 C CA . GLN A 1 175 ? -15 -3.291 -1.724 1 94.56 175 GLN A CA 1
ATOM 1371 C C . GLN A 1 175 ? -14.625 -2.932 -3.156 1 94.56 175 GLN A C 1
ATOM 1373 O O . GLN A 1 175 ? -13.68 -2.166 -3.383 1 94.56 175 GLN A O 1
ATOM 1378 N N . THR A 1 176 ? -15.289 -3.49 -4.07 1 96.5 176 THR A N 1
ATOM 1379 C CA . THR A 1 176 ? -15.039 -3.184 -5.477 1 96.5 176 THR A CA 1
ATOM 1380 C C . THR A 1 176 ? -15.297 -1.708 -5.762 1 96.5 176 THR A C 1
ATOM 1382 O O . THR A 1 176 ? -14.508 -1.054 -6.445 1 96.5 176 THR A O 1
ATOM 1385 N N . GLN A 1 177 ? -16.344 -1.183 -5.238 1 97.81 177 GLN A N 1
ATOM 1386 C CA . GLN A 1 177 ? -16.656 0.232 -5.406 1 97.81 177 GLN A CA 1
ATOM 1387 C C . GLN A 1 177 ? -15.578 1.112 -4.773 1 97.81 177 GLN A C 1
ATOM 1389 O O . GLN A 1 177 ? -15.227 2.164 -5.316 1 97.81 177 GLN A O 1
ATOM 1394 N N . GLY A 1 178 ? -15.094 0.694 -3.625 1 98 178 GLY A N 1
ATOM 1395 C CA . GLY A 1 178 ? -13.992 1.407 -3 1 98 178 GLY A CA 1
ATOM 1396 C C . GLY A 1 178 ? -12.766 1.5 -3.887 1 98 178 GLY A C 1
ATOM 1397 O O . GLY A 1 178 ? -12.18 2.574 -4.031 1 98 178 GLY A O 1
ATOM 1398 N N . GLN A 1 179 ? -12.445 0.404 -4.52 1 98.31 179 GLN A N 1
ATOM 1399 C CA . GLN A 1 179 ? -11.289 0.372 -5.402 1 98.31 179 GLN A CA 1
ATOM 1400 C C . GLN A 1 179 ? -11.516 1.227 -6.645 1 98.31 179 GLN A C 1
ATOM 1402 O O . GLN A 1 179 ? -10.586 1.865 -7.145 1 98.31 179 GLN A O 1
ATOM 1407 N N . GLN A 1 180 ? -12.664 1.193 -7.145 1 98.25 180 GLN A N 1
ATOM 1408 C CA . GLN A 1 180 ? -13.008 2.045 -8.281 1 98.25 180 GLN A CA 1
ATOM 1409 C C . GLN A 1 180 ? -12.867 3.521 -7.922 1 98.25 180 GLN A C 1
ATOM 1411 O O . GLN A 1 180 ? -12.391 4.316 -8.734 1 98.25 180 GLN A O 1
ATOM 1416 N N . LEU A 1 181 ? -13.289 3.848 -6.754 1 98.44 181 LEU A N 1
ATOM 1417 C CA . LEU A 1 181 ? -13.172 5.223 -6.281 1 98.44 181 LEU A CA 1
ATOM 1418 C C . LEU A 1 181 ? -11.711 5.637 -6.16 1 98.44 181 LEU A C 1
ATOM 1420 O O . LEU A 1 181 ? -11.352 6.762 -6.504 1 98.44 181 LEU A O 1
ATOM 1424 N N . ILE A 1 182 ? -10.891 4.73 -5.633 1 98.44 182 ILE A N 1
ATOM 1425 C CA . ILE A 1 182 ? -9.469 5.008 -5.52 1 98.44 182 ILE A CA 1
ATOM 1426 C C . ILE A 1 182 ? -8.867 5.223 -6.91 1 98.44 182 ILE A C 1
ATOM 1428 O O . ILE A 1 182 ? -8.102 6.164 -7.125 1 98.44 182 ILE A O 1
ATOM 1432 N N . LYS A 1 183 ? -9.195 4.414 -7.84 1 98.12 183 LYS A N 1
ATOM 1433 C CA . LYS A 1 183 ? -8.734 4.547 -9.219 1 98.12 183 LYS A CA 1
ATOM 1434 C C . LYS A 1 183 ? -9.188 5.875 -9.82 1 98.12 183 LYS A C 1
ATOM 1436 O O . LYS A 1 183 ? -8.383 6.598 -10.414 1 98.12 183 LYS A O 1
ATOM 1441 N N . GLU A 1 184 ? -10.43 6.18 -9.617 1 97.25 184 GLU A N 1
ATOM 1442 C CA . GLU A 1 184 ? -10.992 7.438 -10.117 1 97.25 184 GLU A CA 1
ATOM 1443 C C . GLU A 1 184 ? -10.273 8.641 -9.508 1 97.25 184 GLU A C 1
ATOM 1445 O O . GLU A 1 184 ? -10.023 9.633 -10.195 1 97.25 184 GLU A O 1
ATOM 1450 N N . SER A 1 185 ? -9.945 8.547 -8.32 1 97.44 185 SER A N 1
ATOM 1451 C CA . SER A 1 185 ? -9.344 9.656 -7.59 1 97.44 185 SER A CA 1
ATOM 1452 C C . SER A 1 185 ? -7.945 9.977 -8.125 1 97.44 185 SER A C 1
ATOM 1454 O O . SER A 1 185 ? -7.418 11.062 -7.883 1 97.44 185 SER A O 1
ATOM 1456 N N . GLN A 1 186 ? -7.336 9.008 -8.789 1 97.69 186 GLN A N 1
ATOM 1457 C CA . GLN A 1 186 ? -6.008 9.258 -9.352 1 97.69 186 GLN A CA 1
ATOM 1458 C C . GLN A 1 186 ? -6.031 10.422 -10.336 1 97.69 186 GLN A C 1
ATOM 1460 O O . GLN A 1 186 ? -5.07 11.18 -10.43 1 97.69 186 GLN A O 1
ATOM 1465 N N . ASP A 1 187 ? -7.137 10.562 -11.07 1 96.44 187 ASP A N 1
ATOM 1466 C CA . ASP A 1 187 ? -7.289 11.695 -11.969 1 96.44 187 ASP A CA 1
ATOM 1467 C C . ASP A 1 187 ? -7.395 13.008 -11.188 1 96.44 187 ASP A C 1
ATOM 1469 O O . ASP A 1 187 ? -6.805 14.016 -11.57 1 96.44 187 ASP A O 1
ATOM 1473 N N . PHE A 1 188 ? -8.156 12.953 -10.07 1 97.56 188 PHE A N 1
ATOM 1474 C CA . PHE A 1 188 ? -8.281 14.125 -9.219 1 97.56 188 PHE A CA 1
ATOM 1475 C C . PHE A 1 188 ? -6.934 14.523 -8.641 1 97.56 188 PHE A C 1
ATOM 1477 O O . PHE A 1 188 ? -6.625 15.711 -8.531 1 97.56 188 PHE A O 1
ATOM 1484 N N . ILE A 1 189 ? -6.168 13.539 -8.297 1 98.12 189 ILE A N 1
ATOM 1485 C CA . ILE A 1 189 ? -4.875 13.766 -7.664 1 98.12 189 ILE A CA 1
ATOM 1486 C C . ILE A 1 189 ? -3.9 14.352 -8.68 1 98.12 189 ILE A C 1
ATOM 1488 O O . ILE A 1 189 ? -3.129 15.258 -8.352 1 98.12 189 ILE A O 1
ATOM 1492 N N . ALA A 1 190 ? -3.906 13.852 -9.898 1 97.19 190 ALA A N 1
ATOM 1493 C CA . ALA A 1 190 ? -3.078 14.422 -10.961 1 97.19 190 ALA A CA 1
ATOM 1494 C C . ALA A 1 190 ? -3.426 15.891 -11.203 1 97.19 190 ALA A C 1
ATOM 1496 O O . ALA A 1 190 ? -2.535 16.734 -11.344 1 97.19 190 ALA A O 1
ATOM 1497 N N . ASP A 1 191 ? -4.691 16.172 -11.258 1 97.25 191 ASP A N 1
ATOM 1498 C CA . ASP A 1 191 ? -5.148 17.547 -11.414 1 97.25 191 ASP A CA 1
ATOM 1499 C C . ASP A 1 191 ? -4.695 18.406 -10.234 1 97.25 191 ASP A C 1
ATOM 1501 O O . ASP A 1 191 ? -4.289 19.562 -10.422 1 97.25 191 ASP A O 1
ATOM 1505 N N . ALA A 1 192 ? -4.832 17.859 -9.062 1 97.88 192 ALA A N 1
ATOM 1506 C CA . ALA A 1 192 ? -4.422 18.578 -7.852 1 97.88 192 ALA A CA 1
ATOM 1507 C C . ALA A 1 192 ? -2.941 18.938 -7.902 1 97.88 192 ALA A C 1
ATOM 1509 O O . ALA A 1 192 ? -2.553 20.047 -7.543 1 97.88 192 ALA A O 1
ATOM 1510 N N . TRP A 1 193 ? -2.143 18.016 -8.359 1 97.69 193 TRP A N 1
ATOM 1511 C CA . TRP A 1 193 ? -0.713 18.281 -8.477 1 97.69 193 TRP A CA 1
ATOM 1512 C C . TRP A 1 193 ? -0.452 19.422 -9.453 1 97.69 193 TRP A C 1
ATOM 1514 O O . TRP A 1 193 ? 0.368 20.297 -9.18 1 97.69 193 TRP A O 1
ATOM 1524 N N . ASN A 1 194 ? -1.1 19.359 -10.594 1 97.5 194 ASN A N 1
ATOM 1525 C CA . ASN A 1 194 ? -0.935 20.422 -11.578 1 97.5 194 ASN A CA 1
ATOM 1526 C C . ASN A 1 194 ? -1.254 21.797 -10.984 1 97.5 194 ASN A C 1
ATOM 1528 O O . ASN A 1 194 ? -0.577 22.781 -11.281 1 97.5 194 ASN A O 1
ATOM 1532 N N . LEU A 1 195 ? -2.213 21.812 -10.188 1 97.44 195 LEU A N 1
ATOM 1533 C CA . LEU A 1 195 ? -2.584 23.062 -9.523 1 97.44 195 LEU A CA 1
ATOM 1534 C C . LEU A 1 195 ? -1.552 23.438 -8.461 1 97.44 195 LEU A C 1
ATOM 1536 O O . LEU A 1 195 ? -1.085 24.578 -8.422 1 97.44 195 LEU A O 1
ATOM 1540 N N . ILE A 1 196 ? -1.144 22.5 -7.602 1 98.12 196 ILE A N 1
ATOM 1541 C CA . ILE A 1 196 ? -0.216 22.703 -6.496 1 98.12 196 ILE A CA 1
ATOM 1542 C C . ILE A 1 196 ? 1.101 23.266 -7.027 1 98.12 196 ILE A C 1
ATOM 1544 O O . ILE A 1 196 ? 1.718 24.125 -6.395 1 98.12 196 ILE A O 1
ATOM 1548 N N . GLU A 1 197 ? 1.487 22.812 -8.18 1 97.06 197 GLU A N 1
ATOM 1549 C CA . GLU A 1 197 ? 2.752 23.219 -8.781 1 97.06 197 GLU A CA 1
ATOM 1550 C C . GLU A 1 197 ? 2.754 24.703 -9.094 1 97.06 197 GLU A C 1
ATOM 1552 O O . GLU A 1 197 ? 3.812 25.344 -9.141 1 97.06 197 GLU A O 1
ATOM 1557 N N . THR A 1 198 ? 1.578 25.281 -9.25 1 97.31 198 THR A N 1
ATOM 1558 C CA . THR A 1 198 ? 1.487 26.672 -9.68 1 97.31 198 THR A CA 1
ATOM 1559 C C . THR A 1 198 ? 1.291 27.594 -8.477 1 97.31 198 THR A C 1
ATOM 1561 O O . THR A 1 198 ? 1.362 28.812 -8.617 1 97.31 198 THR A O 1
ATOM 1564 N N . LEU A 1 199 ? 1.084 27.094 -7.332 1 97.62 199 LEU A N 1
ATOM 1565 C CA . LEU A 1 199 ? 0.707 27.891 -6.164 1 97.62 199 LEU A CA 1
ATOM 1566 C C . LEU A 1 199 ? 1.943 28.406 -5.434 1 97.62 199 LEU A C 1
ATOM 1568 O O . LEU A 1 199 ? 3.051 27.906 -5.652 1 97.62 199 LEU A O 1
ATOM 1572 N N . THR A 1 200 ? 1.702 29.438 -4.641 1 96.25 200 THR A N 1
ATOM 1573 C CA . THR A 1 200 ? 2.748 30.016 -3.799 1 96.25 200 THR A CA 1
ATOM 1574 C C . THR A 1 200 ? 2.336 29.984 -2.33 1 96.25 200 THR A C 1
ATOM 1576 O O . THR A 1 200 ? 1.212 29.594 -2.002 1 96.25 200 THR A O 1
ATOM 1579 N N . GLU A 1 201 ? 3.236 30.344 -1.466 1 93.56 201 GLU A N 1
ATOM 1580 C CA . GLU A 1 201 ? 2.969 30.391 -0.031 1 93.56 201 GLU A CA 1
ATOM 1581 C C . GLU A 1 201 ? 1.764 31.281 0.279 1 93.56 201 GLU A C 1
ATOM 1583 O O . GLU A 1 201 ? 1.036 31.031 1.242 1 93.56 201 GLU A O 1
ATOM 1588 N N . ASP A 1 202 ? 1.497 32.219 -0.564 1 93.81 202 ASP A N 1
ATOM 1589 C CA . ASP A 1 202 ? 0.395 33.156 -0.354 1 93.81 202 ASP A CA 1
ATOM 1590 C C . ASP A 1 202 ? -0.954 32.469 -0.544 1 93.81 202 ASP A C 1
ATOM 1592 O O . ASP A 1 202 ? -1.987 33 -0.114 1 93.81 202 ASP A O 1
ATOM 1596 N N . ASP A 1 203 ? -0.933 31.344 -1.136 1 93.81 203 ASP A N 1
ATOM 1597 C CA . ASP A 1 203 ? -2.168 30.625 -1.427 1 93.81 203 ASP A CA 1
ATOM 1598 C C . ASP A 1 203 ? -2.512 29.641 -0.302 1 93.81 203 ASP A C 1
ATOM 1600 O O . ASP A 1 203 ? -3.59 29.047 -0.3 1 93.81 203 ASP A O 1
ATOM 1604 N N . PHE A 1 204 ? -1.665 29.562 0.69 1 90.94 204 PHE A N 1
ATOM 1605 C CA . PHE A 1 204 ? -1.828 28.594 1.765 1 90.94 204 PHE A CA 1
ATOM 1606 C C . PHE A 1 204 ? -3.045 28.922 2.617 1 90.94 204 PHE A C 1
ATOM 1608 O O . PHE A 1 204 ? -3.225 30.078 3.027 1 90.94 204 PHE A O 1
ATOM 1615 N N . GLY A 1 205 ? -3.885 27.969 2.869 1 85.81 205 GLY A N 1
ATOM 1616 C CA . GLY A 1 205 ? -4.977 28.109 3.818 1 85.81 205 GLY A CA 1
ATOM 1617 C C . GLY A 1 205 ? -6.281 28.531 3.168 1 85.81 205 GLY A C 1
ATOM 1618 O O . GLY A 1 205 ? -7.285 28.75 3.855 1 85.81 205 GLY A O 1
ATOM 1619 N N . ILE A 1 206 ? -6.281 28.703 1.87 1 81.75 206 ILE A N 1
ATOM 1620 C CA . ILE A 1 206 ? -7.535 28.922 1.162 1 81.75 206 ILE A CA 1
ATOM 1621 C C . ILE A 1 206 ? -8.422 27.688 1.274 1 81.75 206 ILE A C 1
ATOM 1623 O O . ILE A 1 206 ? -8.039 26.609 0.814 1 81.75 206 ILE A O 1
ATOM 1627 N N . THR A 1 207 ? -9.352 27.688 2.15 1 74.94 207 THR A N 1
ATOM 1628 C CA . THR A 1 207 ? -10.141 26.484 2.379 1 74.94 207 THR A CA 1
ATOM 1629 C C . THR A 1 207 ? -11.617 26.75 2.078 1 74.94 207 THR A C 1
ATOM 1631 O O . THR A 1 207 ? -12.047 27.906 1.986 1 74.94 207 THR A O 1
ATOM 1634 N N . ALA A 1 208 ? -12.328 25.562 1.914 1 73.94 208 ALA A N 1
ATOM 1635 C CA . ALA A 1 208 ? -13.773 25.594 1.691 1 73.94 208 ALA A CA 1
ATOM 1636 C C . ALA A 1 208 ? -14.531 25.641 3.014 1 73.94 208 ALA A C 1
ATOM 1638 O O . ALA A 1 208 ? -14.461 24.703 3.812 1 73.94 208 ALA A O 1
ATOM 1639 N N . SER A 1 209 ? -15.297 26.547 3.199 1 79.38 209 SER A N 1
ATOM 1640 C CA . SER A 1 209 ? -16.031 26.781 4.438 1 79.38 209 SER A CA 1
ATOM 1641 C C . SER A 1 209 ? -16.922 25.594 4.789 1 79.38 209 SER A C 1
ATOM 1643 O O . SER A 1 209 ? -17.016 25.219 5.957 1 79.38 209 SER A O 1
ATOM 1645 N N . GLY A 1 210 ? -17.469 24.938 3.846 1 79.62 210 GLY A N 1
ATOM 1646 C CA . GLY A 1 210 ? -18.359 23.812 4.09 1 79.62 210 GLY A CA 1
ATOM 1647 C C . GLY A 1 210 ? -17.672 22.625 4.75 1 79.62 210 GLY A C 1
ATOM 1648 O O . GLY A 1 210 ? -18.234 22 5.648 1 79.62 210 GLY A O 1
ATOM 1649 N N . ILE A 1 211 ? -16.5 22.328 4.418 1 84 211 ILE A N 1
ATOM 1650 C CA . ILE A 1 211 ? -15.75 21.203 4.973 1 84 211 ILE A CA 1
ATOM 1651 C C . ILE A 1 211 ? -15.344 21.516 6.41 1 84 211 ILE A C 1
ATOM 1653 O O . ILE A 1 211 ? -15.484 20.688 7.305 1 84 211 ILE A O 1
ATOM 1657 N N . GLU A 1 212 ? -14.969 22.734 6.602 1 85.81 212 GLU A N 1
ATOM 1658 C CA . GLU A 1 212 ? -14.586 23.156 7.945 1 85.81 212 GLU A CA 1
ATOM 1659 C C . GLU A 1 212 ? -15.773 23.078 8.906 1 85.81 212 GLU A C 1
ATOM 1661 O O . GLU A 1 212 ? -15.625 22.625 10.039 1 85.81 212 GLU A O 1
ATOM 1666 N N . ILE A 1 213 ? -16.828 23.5 8.398 1 88.12 213 ILE A N 1
ATOM 1667 C CA . ILE A 1 213 ? -18.031 23.484 9.219 1 88.12 213 ILE A CA 1
ATOM 1668 C C . ILE A 1 213 ? -18.422 22.047 9.547 1 88.12 213 ILE A C 1
ATOM 1670 O O . ILE A 1 213 ? -18.766 21.75 10.695 1 88.12 213 ILE A O 1
ATOM 1674 N N . SER A 1 214 ? -18.406 21.188 8.617 1 88.75 214 SER A N 1
ATOM 1675 C CA . SER A 1 214 ? -18.734 19.781 8.852 1 88.75 214 SER A CA 1
ATOM 1676 C C . SER A 1 214 ? -17.781 19.156 9.867 1 88.75 214 SER A C 1
ATOM 1678 O O . SER A 1 214 ? -18.188 18.312 10.672 1 88.75 214 SER A O 1
ATOM 1680 N N . GLN A 1 215 ? -16.531 19.5 9.805 1 88.94 215 GLN A N 1
ATOM 1681 C CA . GLN A 1 215 ? -15.531 19.016 10.766 1 88.94 215 GLN A CA 1
ATOM 1682 C C . GLN A 1 215 ? -15.852 19.484 12.18 1 88.94 215 GLN A C 1
ATOM 1684 O O . GLN A 1 215 ? -15.711 18.734 13.141 1 88.94 215 GLN A O 1
ATOM 1689 N N . MET A 1 216 ? -16.297 20.656 12.297 1 88.94 216 MET A N 1
ATOM 1690 C CA . MET A 1 216 ? -16.688 21.203 13.594 1 88.94 216 MET A CA 1
ATOM 1691 C C . MET A 1 216 ? -17.953 20.531 14.109 1 88.94 216 MET A C 1
ATOM 1693 O O . MET A 1 216 ? -18.062 20.234 15.297 1 88.94 216 MET A O 1
ATOM 1697 N N . ARG A 1 217 ? -18.844 20.297 13.242 1 89.06 217 ARG A N 1
ATOM 1698 C CA . ARG A 1 217 ? -20.109 19.672 13.617 1 89.06 217 ARG A CA 1
ATOM 1699 C C . ARG A 1 217 ? -19.891 18.234 14.062 1 89.06 217 ARG A C 1
ATOM 1701 O O . ARG A 1 217 ? -20.672 17.703 14.852 1 89.06 217 ARG A O 1
ATOM 1708 N N . HIS A 1 218 ? -18.891 17.625 13.516 1 89.25 218 HIS A N 1
ATOM 1709 C CA . HIS A 1 218 ? -18.578 16.266 13.891 1 89.25 218 HIS A CA 1
ATOM 1710 C C . HIS A 1 218 ? -18.406 16.125 15.398 1 89.25 218 HIS A C 1
ATOM 1712 O O . HIS A 1 218 ? -18.734 15.086 15.977 1 89.25 218 HIS A O 1
ATOM 1718 N N . GLU A 1 219 ? -18 17.141 16.047 1 88.12 219 GLU A N 1
ATOM 1719 C CA . GLU A 1 219 ? -17.688 17.125 17.484 1 88.12 219 GLU A CA 1
ATOM 1720 C C . GLU A 1 219 ? -18.938 16.969 18.312 1 88.12 219 GLU A C 1
ATOM 1722 O O . GLU A 1 219 ? -18.875 16.547 19.484 1 88.12 219 GLU A O 1
ATOM 1727 N N . VAL A 1 220 ? -20.031 17.172 17.641 1 87.44 220 VAL A N 1
ATOM 1728 C CA . VAL A 1 220 ? -21.266 17.156 18.422 1 87.44 220 VAL A CA 1
ATOM 1729 C C . VAL A 1 220 ? -22.203 16.078 17.891 1 87.44 220 VAL A C 1
ATOM 1731 O O . VAL A 1 220 ? -23.375 16.047 18.234 1 87.44 220 VAL A O 1
ATOM 1734 N N . LEU A 1 221 ? -21.75 15.25 17.047 1 84.75 221 LEU A N 1
ATOM 1735 C CA . LEU A 1 221 ? -22.562 14.133 16.562 1 84.75 221 LEU A CA 1
ATOM 1736 C C . LEU A 1 221 ? -22.922 13.188 17.703 1 84.75 221 LEU A C 1
ATOM 1738 O O . LEU A 1 221 ? -22.094 12.93 18.594 1 84.75 221 LEU A O 1
ATOM 1742 N N . HIS A 1 222 ? -24.016 12.633 17.719 1 77.19 222 HIS A N 1
ATOM 1743 C CA . HIS A 1 222 ? -24.531 11.75 18.75 1 77.19 222 HIS A CA 1
ATOM 1744 C C . HIS A 1 222 ? -23.938 10.352 18.625 1 77.19 222 HIS A C 1
ATOM 1746 O O . HIS A 1 222 ? -23.578 9.727 19.625 1 77.19 222 HIS A O 1
ATOM 1752 N N . ILE A 1 223 ? -23.953 9.75 17.375 1 80.94 223 ILE A N 1
ATOM 1753 C CA . ILE A 1 223 ? -23.344 8.453 17.125 1 80.94 223 ILE A CA 1
ATOM 1754 C C . ILE A 1 223 ? -22.188 8.609 16.141 1 80.94 223 ILE A C 1
ATOM 1756 O O . ILE A 1 223 ? -22.359 9.18 15.055 1 80.94 223 ILE A O 1
ATOM 1760 N N . ARG A 1 224 ? -20.969 8.047 16.578 1 82.25 224 ARG A N 1
ATOM 1761 C CA . ARG A 1 224 ? -19.781 8.266 15.75 1 82.25 224 ARG A CA 1
ATOM 1762 C C . ARG A 1 224 ? -19.062 6.957 15.469 1 82.25 224 ARG A C 1
ATOM 1764 O O . ARG A 1 224 ? -18.938 6.105 16.344 1 82.25 224 ARG A O 1
ATOM 1771 N N . ILE A 1 225 ? -18.688 6.855 14.289 1 83 225 ILE A N 1
ATOM 1772 C CA . ILE A 1 225 ? -17.891 5.715 13.867 1 83 225 ILE A CA 1
ATOM 1773 C C . ILE A 1 225 ? -16.406 6.098 13.844 1 83 225 ILE A C 1
ATOM 1775 O O . ILE A 1 225 ? -15.539 5.254 14.07 1 83 225 ILE A O 1
ATOM 1779 N N . PHE A 1 226 ? -16.141 7.383 13.68 1 92 226 PHE A N 1
ATOM 1780 C CA . PHE A 1 226 ? -14.773 7.871 13.523 1 92 226 PHE A CA 1
ATOM 1781 C C . PHE A 1 226 ? -14.453 8.914 14.586 1 92 226 PHE A C 1
ATOM 1783 O O . PHE A 1 226 ? -15.352 9.555 15.133 1 92 226 PHE A O 1
ATOM 1790 N N . MET A 1 227 ? -13.148 9.117 14.836 1 88.31 227 MET A N 1
ATOM 1791 C CA . MET A 1 227 ? -12.688 10.008 15.891 1 88.31 227 MET A CA 1
ATOM 1792 C C . MET A 1 227 ? -12.727 11.461 15.438 1 88.31 227 MET A C 1
ATOM 1794 O O . MET A 1 227 ? -12.711 12.375 16.266 1 88.31 227 MET A O 1
ATOM 1798 N N . SER A 1 228 ? -12.641 11.57 14.156 1 87.81 228 SER A N 1
ATOM 1799 C CA . SER A 1 228 ? -12.703 12.914 13.594 1 87.81 228 SER A CA 1
ATOM 1800 C C . SER A 1 228 ? -13.266 12.898 12.18 1 87.81 228 SER A C 1
ATOM 1802 O O . SER A 1 228 ? -13.305 11.852 11.531 1 87.81 228 SER A O 1
ATOM 1804 N N . MET B 1 1 ? 6 12.984 -13.625 1 46.22 1 MET B N 1
ATOM 1805 C CA . MET B 1 1 ? 5.852 11.812 -12.766 1 46.22 1 MET B CA 1
ATOM 1806 C C . MET B 1 1 ? 5.609 10.555 -13.602 1 46.22 1 MET B C 1
ATOM 1808 O O . MET B 1 1 ? 5.004 10.617 -14.672 1 46.22 1 MET B O 1
ATOM 1812 N N . ASP B 1 2 ? 6.438 9.453 -13.242 1 60.53 2 ASP B N 1
ATOM 1813 C CA . ASP B 1 2 ? 6.145 8.219 -13.953 1 60.53 2 ASP B CA 1
ATOM 1814 C C . ASP B 1 2 ? 4.684 7.816 -13.781 1 60.53 2 ASP B C 1
ATOM 1816 O O . ASP B 1 2 ? 4.176 7.754 -12.664 1 60.53 2 ASP B O 1
ATOM 1820 N N . ASN B 1 3 ? 3.869 7.754 -14.828 1 79.38 3 ASN B N 1
ATOM 1821 C CA . ASN B 1 3 ? 2.441 7.59 -15.078 1 79.38 3 ASN B CA 1
ATOM 1822 C C . ASN B 1 3 ? 1.883 6.363 -14.359 1 79.38 3 ASN B C 1
ATOM 1824 O O . ASN B 1 3 ? 0.692 6.309 -14.055 1 79.38 3 ASN B O 1
ATOM 1828 N N . TYR B 1 4 ? 2.932 5.621 -13.695 1 94.75 4 TYR B N 1
ATOM 1829 C CA . TYR B 1 4 ? 2.381 4.352 -13.234 1 94.75 4 TYR B CA 1
ATOM 1830 C C . TYR B 1 4 ? 2.369 4.281 -11.711 1 94.75 4 TYR B C 1
ATOM 1832 O O . TYR B 1 4 ? 1.753 3.383 -11.133 1 94.75 4 TYR B O 1
ATOM 1840 N N . VAL B 1 5 ? 2.865 5.262 -11.023 1 96.81 5 VAL B N 1
ATOM 1841 C CA . VAL B 1 5 ? 3.172 5.148 -9.602 1 96.81 5 VAL B CA 1
ATOM 1842 C C . VAL B 1 5 ? 1.877 5.012 -8.805 1 96.81 5 VAL B C 1
ATOM 1844 O O . VAL B 1 5 ? 1.761 4.141 -7.938 1 96.81 5 VAL B O 1
ATOM 1847 N N . LEU B 1 6 ? 0.905 5.832 -9.094 1 97.88 6 LEU B N 1
ATOM 1848 C CA . LEU B 1 6 ? -0.343 5.781 -8.344 1 97.88 6 LEU B CA 1
ATOM 1849 C C . LEU B 1 6 ? -1.064 4.457 -8.57 1 97.88 6 LEU B C 1
ATOM 1851 O O . LEU B 1 6 ? -1.678 3.908 -7.652 1 97.88 6 LEU B O 1
ATOM 1855 N N . ASN B 1 7 ? -0.972 3.961 -9.797 1 98.19 7 ASN B N 1
ATOM 1856 C CA . ASN B 1 7 ? -1.529 2.645 -10.086 1 98.19 7 ASN B CA 1
ATOM 1857 C C . ASN B 1 7 ? -0.811 1.548 -9.305 1 98.19 7 ASN B C 1
ATOM 1859 O O . ASN B 1 7 ? -1.444 0.609 -8.82 1 98.19 7 ASN B O 1
ATOM 1863 N N . LEU B 1 8 ? 0.467 1.694 -9.242 1 98.31 8 LEU B N 1
ATOM 1864 C CA . LEU B 1 8 ? 1.268 0.71 -8.523 1 98.31 8 LEU B CA 1
ATOM 1865 C C . LEU B 1 8 ? 0.951 0.737 -7.031 1 98.31 8 LEU B C 1
ATOM 1867 O O . LEU B 1 8 ? 0.859 -0.314 -6.391 1 98.31 8 LEU B O 1
ATOM 1871 N N . LEU B 1 9 ? 0.768 1.944 -6.457 1 98.44 9 LEU B N 1
ATOM 1872 C CA . LEU B 1 9 ? 0.388 2.082 -5.055 1 98.44 9 LEU B CA 1
ATOM 1873 C C . LEU B 1 9 ? -0.941 1.386 -4.781 1 98.44 9 LEU B C 1
ATOM 1875 O O . LEU B 1 9 ? -1.102 0.727 -3.75 1 98.44 9 LEU B O 1
ATOM 1879 N N . GLN B 1 10 ? -1.849 1.523 -5.688 1 98.31 10 GLN B N 1
ATOM 1880 C CA . GLN B 1 10 ? -3.16 0.906 -5.516 1 98.31 10 GLN B CA 1
ATOM 1881 C C . GLN B 1 10 ? -3.068 -0.614 -5.617 1 98.31 10 GLN B C 1
ATOM 1883 O O . GLN B 1 10 ? -3.607 -1.331 -4.77 1 98.31 10 GLN B O 1
ATOM 1888 N N . LEU B 1 11 ? -2.363 -1.085 -6.598 1 97.94 11 LEU B N 1
ATOM 1889 C CA . LEU B 1 11 ? -2.262 -2.51 -6.895 1 97.94 11 LEU B CA 1
ATOM 1890 C C . LEU B 1 11 ? -1.565 -3.254 -5.762 1 97.94 11 LEU B C 1
ATOM 1892 O O . LEU B 1 11 ? -1.887 -4.41 -5.484 1 97.94 11 LEU B O 1
ATOM 1896 N N . CYS B 1 12 ? -0.652 -2.619 -5.082 1 98 12 CYS B N 1
ATOM 1897 C CA . CYS B 1 12 ? 0.18 -3.283 -4.082 1 98 12 CYS B CA 1
ATOM 1898 C C . CYS B 1 12 ? -0.327 -3.002 -2.674 1 98 12 CYS B C 1
ATOM 1900 O O . CYS B 1 12 ? 0.258 -3.467 -1.695 1 98 12 CYS B O 1
ATOM 1902 N N . ASP B 1 13 ? -1.395 -2.238 -2.59 1 97.88 13 ASP B N 1
ATOM 1903 C CA . ASP B 1 13 ? -1.925 -1.909 -1.271 1 97.88 13 ASP B CA 1
ATOM 1904 C C . ASP B 1 13 ? -2.469 -3.152 -0.571 1 97.88 13 ASP B C 1
ATOM 1906 O O . ASP B 1 13 ? -3.133 -3.982 -1.194 1 97.88 13 ASP B O 1
ATOM 1910 N N . SER B 1 14 ? -2.23 -3.244 0.72 1 95.5 14 SER B N 1
ATOM 1911 C CA . SER B 1 14 ? -2.637 -4.402 1.51 1 95.5 14 SER B CA 1
ATOM 1912 C C . SER B 1 14 ? -4.156 -4.527 1.566 1 95.5 14 SER B C 1
ATOM 1914 O O . SER B 1 14 ? -4.688 -5.598 1.86 1 95.5 14 SER B O 1
ATOM 1916 N N . THR B 1 15 ? -4.828 -3.473 1.277 1 93.25 15 THR B N 1
ATOM 1917 C CA . THR B 1 15 ? -6.285 -3.512 1.339 1 93.25 15 THR B CA 1
ATOM 1918 C C . THR B 1 15 ? -6.875 -3.842 -0.028 1 93.25 15 THR B C 1
ATOM 1920 O O . THR B 1 15 ? -8.094 -3.928 -0.178 1 93.25 15 THR B O 1
ATOM 1923 N N . PHE B 1 16 ? -5.988 -3.926 -1.078 1 96.81 16 PHE B N 1
ATOM 1924 C CA . PHE B 1 16 ? -6.484 -4.438 -2.35 1 96.81 16 PHE B CA 1
ATOM 1925 C C . PHE B 1 16 ? -7.121 -5.809 -2.172 1 96.81 16 PHE B C 1
ATOM 1927 O O . PHE B 1 16 ? -6.457 -6.754 -1.729 1 96.81 16 PHE B O 1
ATOM 1934 N N . PRO B 1 17 ? -8.383 -6.02 -2.471 1 95.06 17 PRO B N 1
ATOM 1935 C CA . PRO B 1 17 ? -9.148 -7.16 -1.97 1 95.06 17 PRO B CA 1
ATOM 1936 C C . PRO B 1 17 ? -8.945 -8.422 -2.807 1 95.06 17 PRO B C 1
ATOM 1938 O O . PRO B 1 17 ? -9.867 -8.867 -3.492 1 95.06 17 PRO B O 1
ATOM 1941 N N . THR B 1 18 ? -7.871 -9.086 -2.658 1 95.19 18 THR B N 1
ATOM 1942 C CA . THR B 1 18 ? -7.566 -10.305 -3.398 1 95.19 18 THR B CA 1
ATOM 1943 C C . THR B 1 18 ? -7.785 -11.539 -2.523 1 95.19 18 THR B C 1
ATOM 1945 O O . THR B 1 18 ? -7.766 -12.664 -3.018 1 95.19 18 THR B O 1
ATOM 1948 N N . GLY B 1 19 ? -7.953 -11.352 -1.243 1 91.88 19 GLY B N 1
ATOM 1949 C CA . GLY B 1 19 ? -8.102 -12.477 -0.329 1 91.88 19 GLY B CA 1
ATOM 1950 C C . GLY B 1 19 ? -6.773 -13.031 0.15 1 91.88 19 GLY B C 1
ATOM 1951 O O . GLY B 1 19 ? -6.742 -14 0.918 1 91.88 19 GLY B O 1
ATOM 1952 N N . ALA B 1 20 ? -5.711 -12.414 -0.138 1 89.12 20 ALA B N 1
ATOM 1953 C CA . ALA B 1 20 ? -4.367 -12.898 0.177 1 89.12 20 ALA B CA 1
ATOM 1954 C C . ALA B 1 20 ? -4.152 -12.969 1.686 1 89.12 20 ALA B C 1
ATOM 1956 O O . ALA B 1 20 ? -3.367 -13.789 2.168 1 89.12 20 ALA B O 1
ATOM 1957 N N . PHE B 1 21 ? -4.836 -12.234 2.406 1 86.06 21 PHE B N 1
ATOM 1958 C CA . PHE B 1 21 ? -4.637 -12.125 3.848 1 86.06 21 PHE B CA 1
ATOM 1959 C C . PHE B 1 21 ? -5.02 -13.43 4.543 1 86.06 21 PHE B C 1
ATOM 1961 O O . PHE B 1 21 ? -4.625 -13.664 5.688 1 86.06 21 PHE B O 1
ATOM 1968 N N . SER B 1 22 ? -5.738 -14.25 3.908 1 86.38 22 SER B N 1
ATOM 1969 C CA . SER B 1 22 ? -6.234 -15.469 4.539 1 86.38 22 SER B CA 1
ATOM 1970 C C . SER B 1 22 ? -5.293 -16.641 4.285 1 86.38 22 SER B C 1
ATOM 1972 O O . SER B 1 22 ? -5.566 -17.766 4.707 1 86.38 22 SER B O 1
ATOM 1974 N N . HIS B 1 23 ? -4.223 -16.438 3.609 1 88.94 23 HIS B N 1
ATOM 1975 C CA . HIS B 1 23 ? -3.324 -17.516 3.217 1 88.94 23 HIS B CA 1
ATOM 1976 C C . HIS B 1 23 ? -1.917 -17.281 3.756 1 88.94 23 HIS B C 1
ATOM 1978 O O . HIS B 1 23 ? -1.354 -16.203 3.59 1 88.94 23 HIS B O 1
ATOM 1984 N N . SER B 1 24 ? -1.33 -18.344 4.336 1 89.94 24 SER B N 1
ATOM 1985 C CA . SER B 1 24 ? -0.006 -18.219 4.934 1 89.94 24 SER B CA 1
ATOM 1986 C C . SER B 1 24 ? 1.021 -19.078 4.203 1 89.94 24 SER B C 1
ATOM 1988 O O . SER B 1 24 ? 2.215 -19.016 4.508 1 89.94 24 SER B O 1
ATOM 1990 N N . PHE B 1 25 ? 0.673 -19.922 3.35 1 89.38 25 PHE B N 1
ATOM 1991 C CA . PHE B 1 25 ? 1.512 -20.719 2.459 1 89.38 25 PHE B CA 1
ATOM 1992 C C . PHE B 1 25 ? 2.566 -21.484 3.248 1 89.38 25 PHE B C 1
ATOM 1994 O O . PHE B 1 25 ? 3.752 -21.438 2.914 1 89.38 25 PHE B O 1
ATOM 2001 N N . GLY B 1 26 ? 2.123 -22.156 4.379 1 89.62 26 GLY B N 1
ATOM 2002 C CA . GLY B 1 26 ? 2.988 -23.047 5.148 1 89.62 26 GLY B CA 1
ATOM 2003 C C . GLY B 1 26 ? 3.539 -22.391 6.402 1 89.62 26 GLY B C 1
ATOM 2004 O O . GLY B 1 26 ? 4 -23.078 7.312 1 89.62 26 GLY B O 1
ATOM 2005 N N . LEU B 1 27 ? 3.486 -21.078 6.488 1 93.88 27 LEU B N 1
ATOM 2006 C CA . LEU B 1 27 ? 4.004 -20.359 7.645 1 93.88 27 LEU B CA 1
ATOM 2007 C C . LEU B 1 27 ? 3.35 -20.844 8.93 1 93.88 27 LEU B C 1
ATOM 2009 O O . LEU B 1 27 ? 4.027 -21.031 9.945 1 93.88 27 LEU B O 1
ATOM 2013 N N . GLU B 1 28 ? 2.068 -21.094 8.867 1 93.81 28 GLU B N 1
ATOM 2014 C CA . GLU B 1 28 ? 1.312 -21.5 10.047 1 93.81 28 GLU B CA 1
ATOM 2015 C C . GLU B 1 28 ? 1.84 -22.797 10.633 1 93.81 28 GLU B C 1
ATOM 2017 O O . GLU B 1 28 ? 1.901 -22.969 11.852 1 93.81 28 GLU B O 1
ATOM 2022 N N . THR B 1 29 ? 2.229 -23.734 9.773 1 94.25 29 THR B N 1
ATOM 2023 C CA . THR B 1 29 ? 2.771 -25.016 10.219 1 94.25 29 THR B CA 1
ATOM 2024 C C . THR B 1 29 ? 4.074 -24.812 10.984 1 94.25 29 THR B C 1
ATOM 2026 O O . THR B 1 29 ? 4.289 -25.422 12.031 1 94.25 29 THR B O 1
ATOM 2029 N N . TYR B 1 30 ? 4.93 -23.938 10.508 1 95.38 30 TYR B N 1
ATOM 2030 C CA . TYR B 1 30 ? 6.199 -23.656 11.172 1 95.38 30 TYR B CA 1
ATOM 2031 C C . TYR B 1 30 ? 5.977 -23.016 12.531 1 95.38 30 TYR B C 1
ATOM 2033 O O . TYR B 1 30 ? 6.746 -23.234 13.469 1 95.38 30 TYR B O 1
ATOM 2041 N N . ILE B 1 31 ? 4.91 -22.188 12.594 1 95.31 31 ILE B N 1
ATOM 2042 C CA . ILE B 1 31 ? 4.562 -21.547 13.852 1 95.31 31 ILE B CA 1
ATOM 2043 C C . ILE B 1 31 ? 4.059 -22.578 14.852 1 95.31 31 ILE B C 1
ATOM 2045 O O . ILE B 1 31 ? 4.52 -22.625 15.992 1 95.31 31 ILE B O 1
ATOM 2049 N N . GLN B 1 32 ? 3.176 -23.484 14.438 1 94.19 32 GLN B N 1
ATOM 2050 C CA . GLN B 1 32 ? 2.59 -24.5 15.305 1 94.19 32 GLN B CA 1
ATOM 2051 C C . GLN B 1 32 ? 3.645 -25.5 15.773 1 94.19 32 GLN B C 1
ATOM 2053 O O . GLN B 1 32 ? 3.57 -26 16.891 1 94.19 32 GLN B O 1
ATOM 2058 N N . ASP B 1 33 ? 4.625 -25.719 14.969 1 94.75 33 ASP B N 1
ATOM 2059 C CA . ASP B 1 33 ? 5.703 -26.641 15.297 1 94.75 33 ASP B CA 1
ATOM 2060 C C . ASP B 1 33 ? 6.73 -26 16.219 1 94.75 33 ASP B C 1
ATOM 2062 O O . ASP B 1 33 ? 7.68 -26.641 16.656 1 94.75 33 ASP B O 1
ATOM 2066 N N . GLY B 1 34 ? 6.613 -24.734 16.422 1 95.25 34 GLY B N 1
ATOM 2067 C CA . GLY B 1 34 ? 7.5 -24.016 17.328 1 95.25 34 GLY B CA 1
ATOM 2068 C C . GLY B 1 34 ? 8.82 -23.641 16.703 1 95.25 34 GLY B C 1
ATOM 2069 O O . GLY B 1 34 ? 9.773 -23.281 17.406 1 95.25 34 GLY B O 1
ATOM 2070 N N . ILE B 1 35 ? 8.859 -23.719 15.453 1 96.12 35 ILE B N 1
ATOM 2071 C CA . ILE B 1 35 ? 10.086 -23.391 14.734 1 96.12 35 ILE B CA 1
ATOM 2072 C C . ILE B 1 35 ? 10.18 -21.875 14.562 1 96.12 35 ILE B C 1
ATOM 2074 O O . ILE B 1 35 ? 11.266 -21.297 14.703 1 96.12 35 ILE B O 1
ATOM 2078 N N . ILE B 1 36 ? 9.086 -21.25 14.188 1 97.25 36 ILE B N 1
ATOM 2079 C CA . ILE B 1 36 ? 8.984 -19.797 14.094 1 97.25 36 ILE B CA 1
ATOM 2080 C C . ILE B 1 36 ? 8.203 -19.25 15.289 1 97.25 36 ILE B C 1
ATOM 2082 O O . ILE B 1 36 ? 7.039 -19.609 15.484 1 97.25 36 ILE B O 1
ATOM 2086 N N . PHE B 1 37 ? 8.852 -18.406 16.062 1 97.12 37 PHE B N 1
ATOM 2087 C CA . PHE B 1 37 ? 8.172 -18 17.281 1 97.12 37 PHE B CA 1
ATOM 2088 C C . PHE B 1 37 ? 8.5 -16.562 17.641 1 97.12 37 PHE B C 1
ATOM 2090 O O . PHE B 1 37 ? 8 -16.031 18.641 1 97.12 37 PHE B O 1
ATOM 2097 N N . ASN B 1 38 ? 9.375 -15.945 16.953 1 97.56 38 ASN B N 1
ATOM 2098 C CA . ASN B 1 38 ? 9.688 -14.539 17.172 1 97.56 38 ASN B CA 1
ATOM 2099 C C . ASN B 1 38 ? 10.164 -13.867 15.891 1 97.56 38 ASN B C 1
ATOM 2101 O O . ASN B 1 38 ? 10.18 -14.484 14.828 1 97.56 38 ASN B O 1
ATOM 2105 N N . LYS B 1 39 ? 10.445 -12.57 15.953 1 97.94 39 LYS B N 1
ATOM 2106 C CA . LYS B 1 39 ? 10.836 -11.766 14.797 1 97.94 39 LYS B CA 1
ATOM 2107 C C . LYS B 1 39 ? 12.07 -12.344 14.109 1 97.94 39 LYS B C 1
ATOM 2109 O O . LYS B 1 39 ? 12.117 -12.438 12.883 1 97.94 39 LYS B O 1
ATOM 2114 N N . GLU B 1 40 ? 13.016 -12.766 14.875 1 97.81 40 GLU B N 1
ATOM 2115 C CA . GLU B 1 40 ? 14.281 -13.258 14.344 1 97.81 40 GLU B CA 1
ATOM 2116 C C . GLU B 1 40 ? 14.094 -14.57 13.586 1 97.81 40 GLU B C 1
ATOM 2118 O O . GLU B 1 40 ? 14.641 -14.75 12.5 1 97.81 40 GLU B O 1
ATOM 2123 N N . THR B 1 41 ? 13.344 -15.5 14.195 1 97.94 41 THR B N 1
ATOM 2124 C CA . THR B 1 41 ? 13.125 -16.797 13.555 1 97.94 41 THR B CA 1
ATOM 2125 C C . THR B 1 41 ? 12.266 -16.625 12.305 1 97.94 41 THR B C 1
ATOM 2127 O O . THR B 1 41 ? 12.477 -17.328 11.305 1 97.94 41 THR B O 1
ATOM 2130 N N . PHE B 1 42 ? 11.367 -15.727 12.367 1 98.19 42 PHE B N 1
ATOM 2131 C CA . PHE B 1 42 ? 10.578 -15.461 11.164 1 98.19 42 PHE B CA 1
ATOM 2132 C C . PHE B 1 42 ? 11.453 -14.875 10.062 1 98.19 42 PHE B C 1
ATOM 2134 O O . PHE B 1 42 ? 11.359 -15.273 8.906 1 98.19 42 PHE B O 1
ATOM 2141 N N . SER B 1 43 ? 12.25 -13.867 10.414 1 98.25 43 SER B N 1
ATOM 2142 C CA . SER B 1 43 ? 13.109 -13.219 9.43 1 98.25 43 SER B CA 1
ATOM 2143 C C . SER B 1 43 ? 13.992 -14.234 8.719 1 98.25 43 SER B C 1
ATOM 2145 O O . SER B 1 43 ? 14.172 -14.164 7.5 1 98.25 43 SER B O 1
ATOM 2147 N N . LYS B 1 44 ? 14.539 -15.141 9.453 1 97.5 44 LYS B N 1
ATOM 2148 C CA . LYS B 1 44 ? 15.375 -16.188 8.875 1 97.5 44 LYS B CA 1
ATOM 2149 C C . LYS B 1 44 ? 14.586 -17.062 7.902 1 97.5 44 LYS B C 1
ATOM 2151 O O . LYS B 1 44 ? 15.055 -17.344 6.801 1 97.5 44 LYS B O 1
ATOM 2156 N N . TRP B 1 45 ? 13.492 -17.469 8.336 1 96.56 45 TRP B N 1
ATOM 2157 C CA . TRP B 1 45 ? 12.609 -18.281 7.496 1 96.56 45 TRP B CA 1
ATOM 2158 C C . TRP B 1 45 ? 12.195 -17.516 6.242 1 96.56 45 TRP B C 1
ATOM 2160 O O . TRP B 1 45 ? 12.188 -18.078 5.145 1 96.56 45 TRP B O 1
ATOM 2170 N N . ASN B 1 46 ? 11.797 -16.312 6.438 1 97.31 46 ASN B N 1
ATOM 2171 C CA . ASN B 1 46 ? 11.312 -15.469 5.348 1 97.31 46 ASN B CA 1
ATOM 2172 C C . ASN B 1 46 ? 12.383 -15.273 4.277 1 97.31 46 ASN B C 1
ATOM 2174 O O . ASN B 1 46 ? 12.078 -15.281 3.084 1 97.31 46 ASN B O 1
ATOM 2178 N N . LYS B 1 47 ? 13.602 -15.008 4.711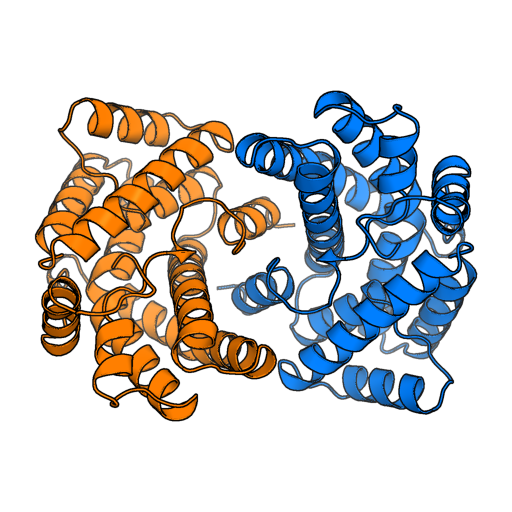 1 96.88 47 LYS B N 1
ATOM 2179 C CA . LYS B 1 47 ? 14.719 -14.875 3.787 1 96.88 47 LYS B CA 1
ATOM 2180 C C . LYS B 1 47 ? 14.875 -16.141 2.934 1 96.88 47 LYS B C 1
ATOM 2182 O O . LYS B 1 47 ? 15.039 -16.047 1.715 1 96.88 47 LYS B O 1
ATOM 2187 N N . ALA B 1 48 ? 14.797 -17.25 3.561 1 94.81 48 ALA B N 1
ATOM 2188 C CA . ALA B 1 48 ? 14.898 -18.531 2.855 1 94.81 48 ALA B CA 1
ATOM 2189 C C . ALA B 1 48 ? 13.711 -18.734 1.922 1 94.81 48 ALA B C 1
ATOM 2191 O O . ALA B 1 48 ? 13.875 -19.219 0.795 1 94.81 48 ALA B O 1
ATOM 2192 N N . TYR B 1 49 ? 12.555 -18.422 2.416 1 94.75 49 TYR B N 1
ATOM 2193 C CA . TYR B 1 49 ? 11.336 -18.562 1.63 1 94.75 49 TYR B CA 1
ATOM 2194 C C . TYR B 1 49 ? 11.422 -17.75 0.342 1 94.75 49 TYR B C 1
ATOM 2196 O O . TYR B 1 49 ? 11.117 -18.266 -0.74 1 94.75 49 TYR B O 1
ATOM 2204 N N . ILE B 1 50 ? 11.844 -16.484 0.458 1 96.31 50 ILE B N 1
ATOM 2205 C CA . ILE B 1 50 ? 11.961 -15.609 -0.704 1 96.31 50 ILE B CA 1
ATOM 2206 C C . ILE B 1 50 ? 13.023 -16.156 -1.656 1 96.31 50 ILE B C 1
ATOM 2208 O O . ILE B 1 50 ? 12.766 -16.328 -2.85 1 96.31 50 ILE B O 1
ATOM 2212 N N . LYS B 1 51 ? 14.141 -16.484 -1.118 1 94.5 51 LYS B N 1
ATOM 2213 C CA . LYS B 1 51 ? 15.312 -16.859 -1.914 1 94.5 51 LYS B CA 1
ATOM 2214 C C . LYS B 1 51 ? 15.102 -18.219 -2.586 1 94.5 51 LYS B C 1
ATOM 2216 O O . LYS B 1 51 ? 15.578 -18.438 -3.701 1 94.5 51 LYS B O 1
ATOM 2221 N N . GLU B 1 52 ? 14.336 -19.062 -1.938 1 90.75 52 GLU B N 1
ATOM 2222 C CA . GLU B 1 52 ? 14.289 -20.453 -2.414 1 90.75 52 GLU B CA 1
ATOM 2223 C C . GLU B 1 52 ? 12.953 -20.75 -3.082 1 90.75 52 GLU B C 1
ATOM 2225 O O . GLU B 1 52 ? 12.891 -21.531 -4.043 1 90.75 52 GLU B O 1
ATOM 2230 N N . GLN B 1 53 ? 11.898 -20.219 -2.549 1 91.12 53 GLN B N 1
ATOM 2231 C CA . GLN B 1 53 ? 10.578 -20.547 -3.086 1 91.12 53 GLN B CA 1
ATOM 2232 C C . GLN B 1 53 ? 10.094 -19.469 -4.055 1 91.12 53 GLN B C 1
ATOM 2234 O O . GLN B 1 53 ? 9.836 -19.75 -5.227 1 91.12 53 GLN B O 1
ATOM 2239 N N . LEU B 1 54 ? 10.07 -18.281 -3.656 1 94.88 54 LEU B N 1
ATOM 2240 C CA . LEU B 1 54 ? 9.461 -17.219 -4.453 1 94.88 54 LEU B CA 1
ATOM 2241 C C . LEU B 1 54 ? 10.305 -16.922 -5.688 1 94.88 54 LEU B C 1
ATOM 2243 O O . LEU B 1 54 ? 9.766 -16.625 -6.758 1 94.88 54 LEU B O 1
ATOM 2247 N N . VAL B 1 55 ? 11.617 -16.938 -5.531 1 97.12 55 VAL B N 1
ATOM 2248 C CA . VAL B 1 55 ? 12.523 -16.625 -6.629 1 97.12 55 VAL B CA 1
ATOM 2249 C C . VAL B 1 55 ? 12.289 -17.594 -7.789 1 97.12 55 VAL B C 1
ATOM 2251 O O . VAL B 1 55 ? 12.109 -17.156 -8.93 1 97.12 55 VAL B O 1
ATOM 2254 N N . TYR B 1 56 ? 12.203 -18.891 -7.547 1 96.12 56 TYR B N 1
ATOM 2255 C CA . TYR B 1 56 ? 12.242 -19.906 -8.594 1 96.12 56 TYR B CA 1
ATOM 2256 C C . TYR B 1 56 ? 10.836 -20.266 -9.055 1 96.12 56 TYR B C 1
ATOM 2258 O O . TYR B 1 56 ? 10.656 -21.125 -9.922 1 96.12 56 TYR B O 1
ATOM 2266 N N . SER B 1 57 ? 9.852 -19.656 -8.492 1 95.44 57 SER B N 1
ATOM 2267 C CA . SER B 1 57 ? 8.469 -19.875 -8.898 1 95.44 57 SER B CA 1
ATOM 2268 C C . SER B 1 57 ? 7.801 -18.578 -9.32 1 95.44 57 SER B C 1
ATOM 2270 O O . SER B 1 57 ? 7.957 -18.141 -10.469 1 95.44 57 SER B O 1
ATOM 2272 N N . ASP B 1 58 ? 7.242 -17.828 -8.344 1 97.06 58 ASP B N 1
ATOM 2273 C CA . ASP B 1 58 ? 6.453 -16.641 -8.656 1 97.06 58 ASP B CA 1
ATOM 2274 C C . ASP B 1 58 ? 7.316 -15.57 -9.312 1 97.06 58 ASP B C 1
ATOM 2276 O O . ASP B 1 58 ? 6.918 -14.977 -10.32 1 97.06 58 ASP B O 1
ATOM 2280 N N . GLY B 1 59 ? 8.484 -15.32 -8.695 1 98 59 GLY B N 1
ATOM 2281 C CA . GLY B 1 59 ? 9.352 -14.266 -9.203 1 98 59 GLY B CA 1
ATOM 2282 C C . GLY B 1 59 ? 9.812 -14.508 -10.625 1 98 59 GLY B C 1
ATOM 2283 O O . GLY B 1 59 ? 9.695 -13.625 -11.477 1 98 59 GLY B O 1
ATOM 2284 N N . LEU B 1 60 ? 1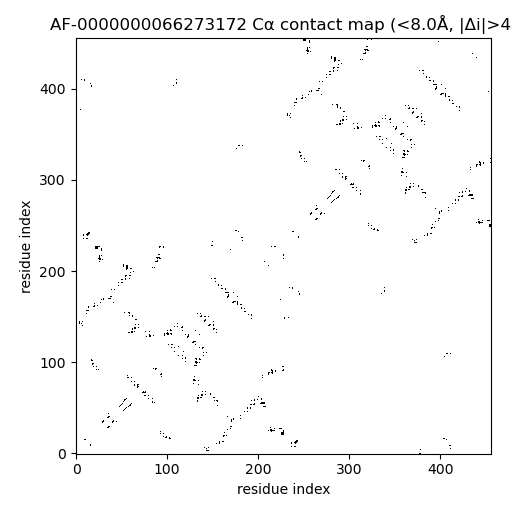0.352 -15.672 -10.844 1 98.25 60 LEU B N 1
ATOM 2285 C CA . LEU B 1 60 ? 10.82 -16.031 -12.18 1 98.25 60 LEU B CA 1
ATOM 2286 C C . LEU B 1 60 ? 9.672 -16.047 -13.18 1 98.25 60 LEU B C 1
ATOM 2288 O O . LEU B 1 60 ? 9.812 -15.539 -14.297 1 98.25 60 LEU B O 1
ATOM 2292 N N . ALA B 1 61 ? 8.562 -16.609 -12.789 1 98.19 61 ALA B N 1
ATOM 2293 C CA . ALA B 1 61 ? 7.391 -16.641 -13.664 1 98.19 61 ALA B CA 1
ATOM 2294 C C . ALA B 1 61 ? 6.93 -15.227 -14.023 1 98.19 61 ALA B C 1
ATOM 2296 O O . ALA B 1 61 ? 6.574 -14.953 -15.172 1 98.19 61 ALA B O 1
ATOM 2297 N N . CYS B 1 62 ? 6.895 -14.375 -13.078 1 98.69 62 CYS B N 1
ATOM 2298 C CA . CYS B 1 62 ? 6.496 -12.984 -13.289 1 98.69 62 CYS B CA 1
ATOM 2299 C C . CYS B 1 62 ? 7.398 -12.305 -14.305 1 98.69 62 CYS B C 1
ATOM 2301 O O . CYS B 1 62 ? 6.918 -11.633 -15.219 1 98.69 62 CYS B O 1
ATOM 2303 N N . ARG B 1 63 ? 8.688 -12.484 -14.156 1 98.75 63 ARG B N 1
ATOM 2304 C CA . ARG B 1 63 ? 9.633 -11.898 -15.102 1 98.75 63 ARG B CA 1
ATOM 2305 C C . ARG B 1 63 ? 9.414 -12.453 -16.5 1 98.75 63 ARG B C 1
ATOM 2307 O O . ARG B 1 63 ? 9.328 -11.688 -17.469 1 98.75 63 ARG B O 1
ATOM 2314 N N . LEU B 1 64 ? 9.383 -13.758 -16.578 1 98.56 64 LEU B N 1
ATOM 2315 C CA . LEU B 1 64 ? 9.242 -14.414 -17.875 1 98.56 64 LEU B CA 1
ATOM 2316 C C . LEU B 1 64 ? 7.93 -14.016 -18.531 1 98.56 64 LEU B C 1
ATOM 2318 O O . LEU B 1 64 ? 7.879 -13.82 -19.75 1 98.56 64 LEU B O 1
ATOM 2322 N N . ALA B 1 65 ? 6.902 -13.977 -17.75 1 98.69 65 ALA B N 1
ATOM 2323 C CA . ALA B 1 65 ? 5.617 -13.523 -18.266 1 98.69 65 ALA B CA 1
ATOM 2324 C C . ALA B 1 65 ? 5.711 -12.102 -18.812 1 98.69 65 ALA B C 1
ATOM 2326 O O . ALA B 1 65 ? 5.199 -11.812 -19.891 1 98.69 65 ALA B O 1
ATOM 2327 N N . TYR B 1 66 ? 6.34 -11.219 -18.078 1 98.75 66 TYR B N 1
ATOM 2328 C CA . TYR B 1 66 ? 6.516 -9.836 -18.516 1 98.75 66 TYR B CA 1
ATOM 2329 C C . TYR B 1 66 ? 7.254 -9.773 -19.844 1 98.75 66 TYR B C 1
ATOM 2331 O O . TYR B 1 66 ? 6.836 -9.055 -20.75 1 98.75 66 TYR B O 1
ATOM 2339 N N . GLU B 1 67 ? 8.281 -10.516 -19.969 1 98.56 67 GLU B N 1
ATOM 2340 C CA . GLU B 1 67 ? 9.062 -10.555 -21.203 1 98.56 67 GLU B CA 1
ATOM 2341 C C . GLU B 1 67 ? 8.25 -11.133 -22.359 1 98.56 67 GLU B C 1
ATOM 2343 O O . GLU B 1 67 ? 8.359 -10.68 -23.5 1 98.56 67 GLU B O 1
ATOM 2348 N N . ALA B 1 68 ? 7.535 -12.164 -22.047 1 98.5 68 ALA B N 1
ATOM 2349 C CA . ALA B 1 68 ? 6.664 -12.742 -23.062 1 98.5 68 ALA B CA 1
ATOM 2350 C C . ALA B 1 68 ? 5.668 -11.711 -23.578 1 98.5 68 ALA B C 1
ATOM 2352 O O . ALA B 1 68 ? 5.355 -11.688 -24.781 1 98.5 68 ALA B O 1
ATOM 2353 N N . LEU B 1 69 ? 5.141 -10.922 -22.719 1 98.38 69 LEU B N 1
ATOM 2354 C CA . LEU B 1 69 ? 4.223 -9.859 -23.109 1 98.38 69 LEU B CA 1
ATOM 2355 C C . LEU B 1 69 ? 4.914 -8.844 -24.016 1 98.38 69 LEU B C 1
ATOM 2357 O O . LEU B 1 69 ? 4.32 -8.359 -24.984 1 98.38 69 LEU B O 1
ATOM 2361 N N . GLU B 1 70 ? 6.133 -8.5 -23.719 1 97.81 70 GLU B N 1
ATOM 2362 C CA . GLU B 1 70 ? 6.906 -7.578 -24.547 1 97.81 70 GLU B CA 1
ATOM 2363 C C . GLU B 1 70 ? 7.078 -8.117 -25.953 1 97.81 70 GLU B C 1
ATOM 2365 O O . GLU B 1 70 ? 7.137 -7.352 -26.922 1 97.81 70 GLU B O 1
ATOM 2370 N N . ASN B 1 71 ? 7.094 -9.398 -26.078 1 97.62 71 ASN B N 1
ATOM 2371 C CA . ASN B 1 71 ? 7.305 -10.055 -27.375 1 97.62 71 ASN B CA 1
ATOM 2372 C C . ASN B 1 71 ? 5.996 -10.547 -27.969 1 97.62 71 ASN B C 1
ATOM 2374 O O . ASN B 1 71 ? 6 -11.312 -28.938 1 97.62 71 ASN B O 1
ATOM 2378 N N . ASN B 1 72 ? 4.887 -10.227 -27.344 1 97.19 72 ASN B N 1
ATOM 2379 C CA . ASN B 1 72 ? 3.553 -10.633 -27.781 1 97.19 72 ASN B CA 1
ATOM 2380 C C . ASN B 1 72 ? 3.436 -12.148 -27.891 1 97.19 72 ASN B C 1
ATOM 2382 O O . ASN B 1 72 ? 2.844 -12.664 -28.844 1 97.19 72 ASN B O 1
ATOM 2386 N N . ASP B 1 73 ? 4.051 -12.82 -26.984 1 97.81 73 ASP B N 1
ATOM 2387 C CA . ASP B 1 73 ? 4.059 -14.273 -26.938 1 97.81 73 ASP B CA 1
ATOM 2388 C C . ASP B 1 73 ? 3.121 -14.805 -25.859 1 97.81 73 ASP B C 1
ATOM 2390 O O . ASP B 1 73 ? 3.57 -15.258 -24.812 1 97.81 73 ASP B O 1
ATOM 2394 N N . MET B 1 74 ? 1.846 -14.906 -26.125 1 97 74 MET B N 1
ATOM 2395 C CA . MET B 1 74 ? 0.842 -15.32 -25.141 1 97 74 MET B CA 1
ATOM 2396 C C . MET B 1 74 ? 0.945 -16.812 -24.859 1 97 74 MET B C 1
ATOM 2398 O O . MET B 1 74 ? 0.598 -17.266 -23.766 1 97 74 MET B O 1
ATOM 2402 N N . ASP B 1 75 ? 1.419 -17.578 -25.781 1 97.19 75 ASP B N 1
ATOM 2403 C CA . ASP B 1 75 ? 1.567 -19.016 -25.562 1 97.19 75 ASP B CA 1
ATOM 2404 C C . ASP B 1 75 ? 2.492 -19.297 -24.375 1 97.19 75 ASP B C 1
ATOM 2406 O O . ASP B 1 75 ? 2.23 -20.203 -23.594 1 97.19 75 ASP B O 1
ATOM 2410 N N . THR B 1 76 ? 3.551 -18.516 -24.344 1 97.25 76 THR B N 1
ATOM 2411 C CA . THR B 1 76 ? 4.477 -18.656 -23.234 1 97.25 76 THR B CA 1
ATOM 2412 C C . THR B 1 76 ? 3.777 -18.344 -21.906 1 97.25 76 THR B C 1
ATOM 2414 O O . THR B 1 76 ? 4.023 -19 -20.906 1 97.25 76 THR B O 1
ATOM 2417 N N . ILE B 1 77 ? 2.91 -17.438 -21.875 1 97.88 77 ILE B N 1
ATOM 2418 C CA . ILE B 1 77 ? 2.182 -17.031 -20.672 1 97.88 77 ILE B CA 1
ATOM 2419 C C . ILE B 1 77 ? 1.297 -18.188 -20.203 1 97.88 77 ILE B C 1
ATOM 2421 O O . ILE B 1 77 ? 1.273 -18.516 -19.016 1 97.88 77 ILE B O 1
ATOM 2425 N N . TRP B 1 78 ? 0.617 -18.781 -21.156 1 97.81 78 TRP B N 1
ATOM 2426 C CA . TRP B 1 78 ? -0.274 -19.891 -20.812 1 97.81 78 TRP B CA 1
ATOM 2427 C C . TRP B 1 78 ? 0.517 -21.094 -20.312 1 97.81 78 TRP B C 1
ATOM 2429 O O . TRP B 1 78 ? 0.08 -21.797 -19.406 1 97.81 78 TRP B O 1
ATOM 2439 N N . MET B 1 79 ? 1.628 -21.297 -20.922 1 97.06 79 MET B N 1
ATOM 2440 C CA . MET B 1 79 ? 2.518 -22.375 -20.469 1 97.06 79 MET B CA 1
ATOM 2441 C C . MET B 1 79 ? 2.965 -22.141 -19.031 1 97.06 79 MET B C 1
ATOM 2443 O O . MET B 1 79 ? 2.926 -23.047 -18.203 1 97.06 79 MET B O 1
ATOM 2447 N N . LEU B 1 80 ? 3.395 -20.906 -18.719 1 97.5 80 LEU B N 1
ATOM 2448 C CA . LEU B 1 80 ? 3.836 -20.547 -17.375 1 97.5 80 LEU B CA 1
ATOM 2449 C C . LEU B 1 80 ? 2.713 -20.75 -16.359 1 97.5 80 LEU B C 1
ATOM 2451 O O . LEU B 1 80 ? 2.957 -21.203 -15.25 1 97.5 80 LEU B O 1
ATOM 2455 N N . ASP B 1 81 ? 1.495 -20.406 -16.719 1 97.62 81 ASP B N 1
ATOM 2456 C CA . ASP B 1 81 ? 0.33 -20.609 -15.859 1 97.62 81 ASP B CA 1
ATOM 2457 C C . ASP B 1 81 ? 0.175 -22.078 -15.469 1 97.62 81 ASP B C 1
ATOM 2459 O O . ASP B 1 81 ? -0.043 -22.391 -14.305 1 97.62 81 ASP B O 1
ATOM 2463 N N . GLY B 1 82 ? 0.277 -22.891 -16.469 1 95.81 82 GLY B N 1
ATOM 2464 C CA . GLY B 1 82 ? 0.201 -24.328 -16.219 1 95.81 82 GLY B CA 1
ATOM 2465 C C . GLY B 1 82 ? 1.33 -24.844 -15.344 1 95.81 82 GLY B C 1
ATOM 2466 O O . GLY B 1 82 ? 1.108 -25.656 -14.461 1 95.81 82 GLY B O 1
ATOM 2467 N N . MET B 1 83 ? 2.502 -24.359 -15.555 1 95.31 83 MET B N 1
ATOM 2468 C CA . MET B 1 83 ? 3.674 -24.781 -14.797 1 95.31 83 MET B CA 1
ATOM 2469 C C . MET B 1 83 ? 3.557 -24.375 -13.336 1 95.31 83 MET B C 1
ATOM 2471 O O . MET B 1 83 ? 3.912 -25.156 -12.438 1 95.31 83 MET B O 1
ATOM 2475 N N . LEU B 1 84 ? 3.098 -23.172 -13.117 1 95.88 84 LEU B N 1
ATOM 2476 C CA . LEU B 1 84 ? 2.924 -22.703 -11.75 1 95.88 84 LEU B CA 1
ATOM 2477 C C . LEU B 1 84 ? 1.928 -23.562 -10.992 1 95.88 84 LEU B C 1
ATOM 2479 O O . LEU B 1 84 ? 2.168 -23.922 -9.836 1 95.88 84 LEU B O 1
ATOM 2483 N N . ARG B 1 85 ? 0.905 -23.891 -11.656 1 93.62 85 ARG B N 1
ATOM 2484 C CA . ARG B 1 85 ? -0.095 -24.75 -11.031 1 93.62 85 ARG B CA 1
ATOM 2485 C C . ARG B 1 85 ? 0.495 -26.125 -10.688 1 93.62 85 ARG B C 1
ATOM 2487 O O . ARG B 1 85 ? 0.259 -26.641 -9.602 1 93.62 85 ARG B O 1
ATOM 2494 N N . ALA B 1 86 ? 1.22 -26.656 -11.539 1 90.81 86 ALA B N 1
ATOM 2495 C CA . ALA B 1 86 ? 1.789 -28 -11.383 1 90.81 86 ALA B CA 1
ATOM 2496 C C . ALA B 1 86 ? 2.834 -28.016 -10.266 1 90.81 86 ALA B C 1
ATOM 2498 O O . ALA B 1 86 ? 3.023 -29.047 -9.609 1 90.81 86 ALA B O 1
ATOM 2499 N N . GLN B 1 87 ? 3.445 -26.938 -10.078 1 89 87 GLN B N 1
ATOM 2500 C CA . GLN B 1 87 ? 4.555 -26.859 -9.141 1 89 87 GLN B CA 1
ATOM 2501 C C . GLN B 1 87 ? 4.055 -26.828 -7.695 1 89 87 GLN B C 1
ATOM 2503 O O . GLN B 1 87 ? 4.773 -27.219 -6.773 1 89 87 GLN B O 1
ATOM 2508 N N . ILE B 1 88 ? 2.854 -26.312 -7.5 1 89.56 88 ILE B N 1
ATOM 2509 C CA . ILE B 1 88 ? 2.312 -26.203 -6.152 1 89.56 88 ILE B CA 1
ATOM 2510 C C . ILE B 1 88 ? 1.705 -27.531 -5.73 1 89.56 88 ILE B C 1
ATOM 2512 O O . ILE B 1 88 ? 0.563 -27.844 -6.078 1 89.56 88 ILE B O 1
ATOM 2516 N N . LEU B 1 89 ? 2.344 -28.219 -4.941 1 82.69 89 LEU B N 1
ATOM 2517 C CA . LEU B 1 89 ? 1.982 -29.594 -4.605 1 82.69 89 LEU B CA 1
ATOM 2518 C C . LEU B 1 89 ? 0.849 -29.625 -3.588 1 82.69 89 LEU B C 1
ATOM 2520 O O . LEU B 1 89 ? -0.036 -30.484 -3.662 1 82.69 89 LEU B O 1
ATOM 2524 N N . ALA B 1 90 ? 0.974 -28.75 -2.6 1 88.94 90 ALA B N 1
ATOM 2525 C CA . ALA B 1 90 ? -0.05 -28.719 -1.558 1 88.94 90 ALA B CA 1
ATOM 2526 C C . ALA B 1 90 ? -1.385 -28.234 -2.111 1 88.94 90 ALA B C 1
ATOM 2528 O O . ALA B 1 90 ? -1.458 -27.156 -2.701 1 88.94 90 ALA B O 1
ATOM 2529 N N . ARG B 1 91 ? -2.418 -28.906 -1.877 1 91.25 91 ARG B N 1
ATOM 2530 C CA . ARG B 1 91 ? -3.736 -28.625 -2.434 1 91.25 91 ARG B CA 1
ATOM 2531 C C . ARG B 1 91 ? -4.254 -27.266 -1.955 1 91.25 91 ARG B C 1
ATOM 2533 O O . ARG B 1 91 ? -4.758 -26.484 -2.752 1 91.25 91 ARG B O 1
ATOM 2540 N N . GLU B 1 92 ? -4.133 -27.047 -0.702 1 91.12 92 GLU B N 1
ATOM 2541 C CA . GLU B 1 92 ? -4.645 -25.797 -0.14 1 91.12 92 GLU B CA 1
ATOM 2542 C C . GLU B 1 92 ? -3.896 -24.594 -0.696 1 91.12 92 GLU B C 1
ATOM 2544 O O . GLU B 1 92 ? -4.492 -23.547 -0.938 1 91.12 92 GLU B O 1
ATOM 2549 N N . SER B 1 93 ? -2.631 -24.734 -0.846 1 92.19 93 SER B N 1
ATOM 2550 C CA . SER B 1 93 ? -1.827 -23.656 -1.41 1 92.19 93 SER B CA 1
ATOM 2551 C C . SER B 1 93 ? -2.188 -23.406 -2.871 1 92.19 93 SER B C 1
ATOM 2553 O O . SER B 1 93 ? -2.23 -22.266 -3.314 1 92.19 93 SER B O 1
ATOM 2555 N N . ARG B 1 94 ? -2.428 -24.469 -3.576 1 93 94 ARG B N 1
ATOM 2556 C CA . ARG B 1 94 ? -2.852 -24.375 -4.969 1 93 94 ARG B CA 1
ATOM 2557 C C . ARG B 1 94 ? -4.191 -23.656 -5.082 1 93 94 ARG B C 1
ATOM 2559 O O . ARG B 1 94 ? -4.352 -22.766 -5.922 1 93 94 ARG B O 1
ATOM 2566 N N . GLU B 1 95 ? -5.082 -24.062 -4.242 1 92.19 95 GLU B N 1
ATOM 2567 C CA . GLU B 1 95 ? -6.395 -23.438 -4.223 1 92.19 95 GLU B CA 1
ATOM 2568 C C . GLU B 1 95 ? -6.297 -21.969 -3.785 1 92.19 95 GLU B C 1
ATOM 2570 O O . GLU B 1 95 ? -7 -21.109 -4.316 1 92.19 95 GLU B O 1
ATOM 2575 N N . GLY B 1 96 ? -5.473 -21.719 -2.799 1 93.38 96 GLY B N 1
ATOM 2576 C CA . GLY B 1 96 ? -5.242 -20.359 -2.359 1 93.38 96 GLY B CA 1
ATOM 2577 C C . GLY B 1 96 ? -4.711 -19.453 -3.459 1 93.38 96 GLY B C 1
ATOM 2578 O O . GLY B 1 96 ? -5.215 -18.344 -3.66 1 93.38 96 GLY B O 1
ATOM 2579 N N . SER B 1 97 ? -3.762 -19.906 -4.191 1 94.44 97 SER B N 1
ATOM 2580 C CA . SER B 1 97 ? -3.188 -19.141 -5.293 1 94.44 97 SER B CA 1
ATOM 2581 C C . SER B 1 97 ? -4.227 -18.859 -6.375 1 94.44 97 SER B C 1
ATOM 2583 O O . SER B 1 97 ? -4.262 -17.766 -6.949 1 94.44 97 SER B O 1
ATOM 2585 N N . ARG B 1 98 ? -5.008 -19.891 -6.609 1 93.44 98 ARG B N 1
ATOM 2586 C CA . ARG B 1 98 ? -6.062 -19.734 -7.609 1 93.44 98 ARG B CA 1
ATOM 2587 C C . ARG B 1 98 ? -7.062 -18.672 -7.199 1 93.44 98 ARG B C 1
ATOM 2589 O O . ARG B 1 98 ? -7.43 -17.812 -8.008 1 93.44 98 ARG B O 1
ATOM 2596 N N . ILE B 1 99 ? -7.496 -18.719 -5.98 1 94.44 99 ILE B N 1
ATOM 2597 C CA . ILE B 1 99 ? -8.477 -17.766 -5.473 1 94.44 99 ILE B CA 1
ATOM 2598 C C . ILE B 1 99 ? -7.91 -16.359 -5.535 1 94.44 99 ILE B C 1
ATOM 2600 O O . ILE B 1 99 ? -8.57 -15.43 -6.027 1 94.44 99 ILE B O 1
ATOM 2604 N N . ILE B 1 100 ? -6.734 -16.156 -5.082 1 96.81 100 ILE B N 1
ATOM 2605 C CA . ILE B 1 100 ? -6.066 -14.867 -5.094 1 96.81 100 ILE B CA 1
ATOM 2606 C C . ILE B 1 100 ? -5.926 -14.367 -6.531 1 96.81 100 ILE B C 1
ATOM 2608 O O . ILE B 1 100 ? -6.211 -13.211 -6.828 1 96.81 100 ILE B O 1
ATOM 2612 N N . GLY B 1 101 ? -5.488 -15.266 -7.406 1 97.38 101 GLY B N 1
ATOM 2613 C CA . GLY B 1 101 ? -5.316 -14.906 -8.805 1 97.38 101 GLY B CA 1
ATOM 2614 C C . GLY B 1 101 ? -6.613 -14.5 -9.484 1 97.38 101 GLY B C 1
ATOM 2615 O O . GLY B 1 101 ? -6.648 -13.523 -10.227 1 97.38 101 GLY B O 1
ATOM 2616 N N . GLU B 1 102 ? -7.613 -15.258 -9.227 1 95.31 102 GLU B N 1
ATOM 2617 C CA . GLU B 1 102 ? -8.914 -14.969 -9.82 1 95.31 102 GLU B CA 1
ATOM 2618 C C . GLU B 1 102 ? -9.445 -13.617 -9.367 1 95.31 102 GLU B C 1
ATOM 2620 O O . GLU B 1 102 ? -9.992 -12.852 -10.164 1 95.31 102 GLU B O 1
ATOM 2625 N N . ARG B 1 103 ? -9.344 -13.367 -8.156 1 96.19 103 ARG B N 1
ATOM 2626 C CA . ARG B 1 103 ? -9.812 -12.094 -7.629 1 96.19 103 ARG B CA 1
ATOM 2627 C C . ARG B 1 103 ? -8.992 -10.93 -8.18 1 96.19 103 ARG B C 1
ATOM 2629 O O . ARG B 1 103 ? -9.539 -9.875 -8.492 1 96.19 103 ARG B O 1
ATOM 2636 N N . LEU B 1 104 ? -7.68 -11.109 -8.242 1 97.94 104 LEU B N 1
ATOM 2637 C CA . LEU B 1 104 ? -6.812 -10.086 -8.82 1 97.94 104 LEU B CA 1
ATOM 2638 C C . LEU B 1 104 ? -7.191 -9.812 -10.273 1 97.94 104 LEU B C 1
ATOM 2640 O O . LEU B 1 104 ? -7.25 -8.656 -10.695 1 97.94 104 LEU B O 1
ATOM 2644 N N . LEU B 1 105 ? -7.461 -10.859 -10.992 1 97.25 105 LEU B N 1
ATOM 2645 C CA . LEU B 1 105 ? -7.824 -10.727 -12.398 1 97.25 105 LEU B CA 1
ATOM 2646 C C . LEU B 1 105 ? -9.164 -10.031 -12.555 1 97.25 105 LEU B C 1
ATOM 2648 O O . LEU B 1 105 ? -9.32 -9.148 -13.398 1 97.25 105 LEU B O 1
ATOM 2652 N N . THR B 1 106 ? -10.086 -10.445 -11.734 1 95.06 106 THR B N 1
ATOM 2653 C CA . THR B 1 106 ? -11.422 -9.867 -11.828 1 95.06 106 THR B CA 1
ATOM 2654 C C . THR B 1 106 ? -11.39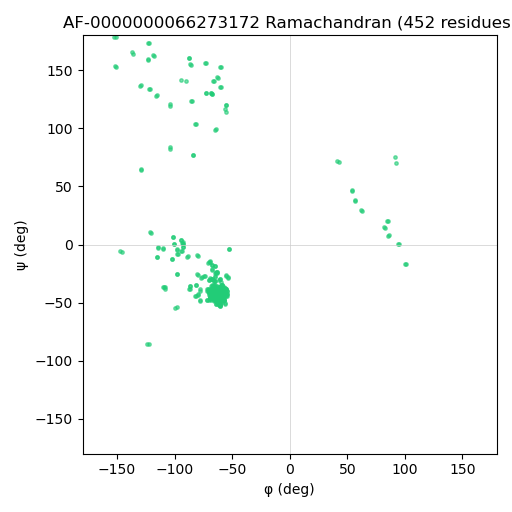1 -8.375 -11.5 1 95.06 106 THR B C 1
ATOM 2656 O O . THR B 1 106 ? -11.883 -7.559 -12.281 1 95.06 106 THR B O 1
ATOM 2659 N N . LEU B 1 107 ? -10.82 -8.055 -10.422 1 96.56 107 LEU B N 1
ATOM 2660 C CA . LEU B 1 107 ? -10.742 -6.656 -10.016 1 96.56 107 LEU B CA 1
ATOM 2661 C C . LEU B 1 107 ? -9.82 -5.867 -10.945 1 96.56 107 LEU B C 1
ATOM 2663 O O . LEU B 1 107 ? -10.125 -4.727 -11.305 1 96.56 107 LEU B O 1
ATOM 2667 N N . GLY B 1 108 ? -8.688 -6.465 -11.266 1 96.94 108 GLY B N 1
ATOM 2668 C CA . GLY B 1 108 ? -7.781 -5.828 -12.203 1 96.94 108 GLY B CA 1
ATOM 2669 C C . GLY B 1 108 ? -8.43 -5.504 -13.539 1 96.94 108 GLY B C 1
ATOM 2670 O O . GLY B 1 108 ? -8.219 -4.422 -14.094 1 96.94 108 GLY B O 1
ATOM 2671 N N . ASN B 1 109 ? -9.188 -6.453 -14.016 1 95.06 109 ASN B N 1
ATOM 2672 C CA . ASN B 1 109 ? -9.859 -6.262 -15.297 1 95.06 109 ASN B CA 1
ATOM 2673 C C . ASN B 1 109 ? -10.891 -5.145 -15.227 1 95.06 109 ASN B C 1
ATOM 2675 O O . ASN B 1 109 ? -11.18 -4.492 -16.234 1 95.06 109 ASN B O 1
ATOM 2679 N N . GLN B 1 110 ? -11.422 -4.898 -14.141 1 95 110 GLN B N 1
ATOM 2680 C CA . GLN B 1 110 ? -12.383 -3.818 -13.945 1 95 110 GLN B CA 1
ATOM 2681 C C . GLN B 1 110 ? -11.68 -2.471 -13.836 1 95 110 GLN B C 1
ATOM 2683 O O . GLN B 1 110 ? -12.156 -1.468 -14.367 1 95 110 GLN B O 1
ATOM 2688 N N . LEU B 1 111 ? -10.586 -2.424 -13.203 1 97.06 111 LEU B N 1
ATOM 2689 C CA . LEU B 1 111 ? -9.891 -1.174 -12.906 1 97.06 111 LEU B CA 1
ATOM 2690 C C . LEU B 1 111 ? -8.961 -0.785 -14.055 1 97.06 111 LEU B C 1
ATOM 2692 O O . LEU B 1 111 ? -8.758 0.403 -14.312 1 97.06 111 LEU B O 1
ATOM 2696 N N . TYR B 1 112 ? -8.344 -1.824 -14.617 1 95.81 112 TYR B N 1
ATOM 2697 C CA . TYR B 1 112 ? -7.336 -1.651 -15.648 1 95.81 112 TYR B CA 1
ATOM 2698 C C . TYR B 1 112 ? -7.633 -2.535 -16.859 1 95.81 112 TYR B C 1
ATOM 2700 O O . TYR B 1 112 ? -6.82 -3.387 -17.219 1 95.81 112 TYR B O 1
ATOM 2708 N N . PRO B 1 113 ? -8.68 -2.27 -17.484 1 94.94 113 PRO B N 1
ATOM 2709 C CA . PRO B 1 113 ? -9.086 -3.174 -18.562 1 94.94 113 PRO B CA 1
ATOM 2710 C C . PRO B 1 113 ? -8.047 -3.264 -19.688 1 94.94 113 PRO B C 1
ATOM 2712 O O . PRO B 1 113 ? -7.426 -2.256 -20.031 1 94.94 113 PRO B O 1
ATOM 2715 N N . SER B 1 114 ? -7.797 -4.473 -20.125 1 95.25 114 SER B N 1
ATOM 2716 C CA . SER B 1 114 ? -6.961 -4.766 -21.281 1 95.25 114 SER B CA 1
ATOM 2717 C C . SER B 1 114 ? -7.395 -6.055 -21.969 1 95.25 114 SER B C 1
ATOM 2719 O O . SER B 1 114 ? -7.961 -6.945 -21.328 1 95.25 114 SER B O 1
ATOM 2721 N N . SER B 1 115 ? -7.156 -6.176 -23.25 1 95.94 115 SER B N 1
ATOM 2722 C CA . SER B 1 115 ? -7.547 -7.352 -24.016 1 95.94 115 SER B CA 1
ATOM 2723 C C . SER B 1 115 ? -6.875 -8.617 -23.484 1 95.94 115 SER B C 1
ATOM 2725 O O . SER B 1 115 ? -7.496 -9.68 -23.438 1 95.94 115 SER B O 1
ATOM 2727 N N . ARG B 1 116 ? -5.656 -8.484 -23.062 1 96.44 116 ARG B N 1
ATOM 2728 C CA . ARG B 1 116 ? -4.914 -9.641 -22.578 1 96.44 116 ARG B CA 1
ATOM 2729 C C . ARG B 1 116 ? -5.453 -10.125 -21.234 1 96.44 116 ARG B C 1
ATOM 2731 O O . ARG B 1 116 ? -5.531 -11.328 -20.984 1 96.44 116 ARG B O 1
ATOM 2738 N N . LEU B 1 117 ? -5.824 -9.172 -20.375 1 96 117 LEU B N 1
ATOM 2739 C CA . LEU B 1 117 ? -6.426 -9.547 -19.094 1 96 117 LEU B CA 1
ATOM 2740 C C . LEU B 1 117 ? -7.773 -10.227 -19.297 1 96 117 LEU B C 1
ATOM 2742 O O . LEU B 1 117 ? -8.078 -11.227 -18.641 1 96 117 LEU B O 1
ATOM 2746 N N . THR B 1 118 ? -8.523 -9.68 -20.234 1 96.56 118 THR B N 1
ATOM 2747 C CA . THR B 1 118 ? -9.828 -10.25 -20.547 1 96.56 118 THR B CA 1
ATOM 2748 C C . THR B 1 118 ? -9.68 -11.664 -21.109 1 96.56 118 THR B C 1
ATOM 2750 O O . THR B 1 118 ? -10.461 -12.555 -20.766 1 96.56 118 THR B O 1
ATOM 2753 N N . SER B 1 119 ? -8.711 -11.844 -21.906 1 96.69 119 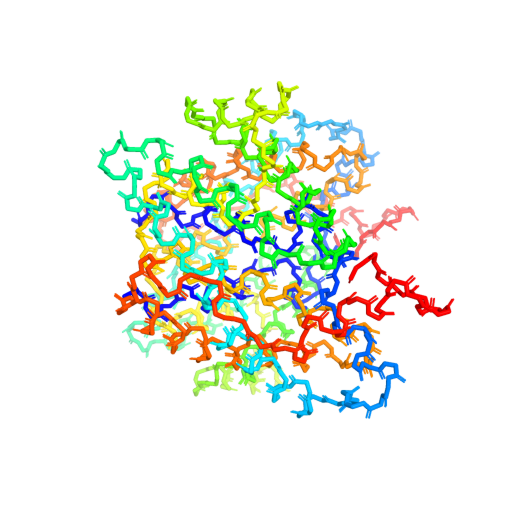SER B N 1
ATOM 2754 C CA . SER B 1 119 ? -8.438 -13.172 -22.438 1 96.69 119 SER B CA 1
ATOM 2755 C C . SER B 1 119 ? -8.117 -14.164 -21.328 1 96.69 119 SER B C 1
ATOM 2757 O O . SER B 1 119 ? -8.539 -15.328 -21.375 1 96.69 119 SER B O 1
ATOM 2759 N N . TYR B 1 120 ? -7.328 -13.75 -20.375 1 97.56 120 TYR B N 1
ATOM 2760 C CA . TYR B 1 120 ? -6.977 -14.602 -19.234 1 97.56 120 TYR B CA 1
ATOM 2761 C C . TYR B 1 120 ? -8.219 -14.992 -18.453 1 97.56 120 TYR B C 1
ATOM 2763 O O . TYR B 1 120 ? -8.406 -16.156 -18.109 1 97.56 120 TYR B O 1
ATOM 2771 N N . VAL B 1 121 ? -9.078 -14.039 -18.141 1 96.5 121 VAL B N 1
ATOM 2772 C CA . VAL B 1 121 ? -10.328 -14.273 -17.422 1 96.5 121 VAL B CA 1
ATOM 2773 C C . VAL B 1 121 ? -11.188 -15.281 -18.188 1 96.5 121 VAL B C 1
ATOM 2775 O O . VAL B 1 121 ? -11.734 -16.219 -17.594 1 96.5 121 VAL B O 1
ATOM 2778 N N . ASP B 1 122 ? -11.266 -15.117 -19.484 1 96.31 122 ASP B N 1
ATOM 2779 C CA . ASP B 1 122 ? -12.062 -16 -20.344 1 96.31 122 ASP B CA 1
ATOM 2780 C C . ASP B 1 122 ? -11.5 -17.422 -20.328 1 96.31 122 ASP B C 1
ATOM 2782 O O . ASP B 1 122 ? -12.266 -18.391 -20.297 1 96.31 122 ASP B O 1
ATOM 2786 N N . ARG B 1 123 ? -10.219 -17.578 -20.375 1 97.19 123 ARG B N 1
ATOM 2787 C CA . ARG B 1 123 ? -9.578 -18.875 -20.391 1 97.19 123 ARG B CA 1
ATOM 2788 C C . ARG B 1 123 ? -9.836 -19.625 -19.078 1 97.19 123 ARG B C 1
ATOM 2790 O O . ARG B 1 123 ? -10.039 -20.844 -19.078 1 97.19 123 ARG B O 1
ATOM 2797 N N . ILE B 1 124 ? -9.789 -18.875 -18.016 1 96.62 124 ILE B N 1
ATOM 2798 C CA . ILE B 1 124 ? -10.078 -19.469 -16.719 1 96.62 124 ILE B CA 1
ATOM 2799 C C . ILE B 1 124 ? -11.523 -19.953 -16.688 1 96.62 124 ILE B C 1
ATOM 2801 O O . ILE B 1 124 ? -11.805 -21.062 -16.219 1 96.62 124 ILE B O 1
ATOM 2805 N N . ALA B 1 125 ? -12.391 -19.125 -17.188 1 95.62 125 ALA B N 1
ATOM 2806 C CA . ALA B 1 125 ? -13.812 -19.469 -17.234 1 95.62 125 ALA B CA 1
ATOM 2807 C C . ALA B 1 125 ? -14.055 -20.734 -18.047 1 95.62 125 ALA B C 1
ATOM 2809 O O . ALA B 1 125 ? -14.945 -21.516 -17.75 1 95.62 125 ALA B O 1
ATOM 2810 N N . LYS B 1 126 ? -13.258 -20.969 -19.047 1 96.81 126 LYS B N 1
ATOM 2811 C CA . LYS B 1 126 ? -13.383 -22.109 -19.953 1 96.81 126 LYS B CA 1
ATOM 2812 C C . LYS B 1 126 ? -12.609 -23.312 -19.406 1 96.81 126 LYS B C 1
ATOM 2814 O O . LYS B 1 126 ? -12.664 -24.406 -19.984 1 96.81 126 LYS B O 1
ATOM 2819 N N . GLY B 1 127 ? -11.82 -23.125 -18.375 1 95.12 127 GLY B N 1
ATOM 2820 C CA . GLY B 1 127 ? -11.109 -24.219 -17.734 1 95.12 127 GLY B CA 1
ATOM 2821 C C . GLY B 1 127 ? -9.797 -24.562 -18.422 1 95.12 127 GLY B C 1
ATOM 2822 O O . GLY B 1 127 ? -9.234 -25.641 -18.203 1 95.12 127 GLY B O 1
ATOM 2823 N N . VAL B 1 128 ? -9.211 -23.641 -19.234 1 96.25 128 VAL B N 1
ATOM 2824 C CA . VAL B 1 128 ? -8.008 -23.969 -19.984 1 96.25 128 VAL B CA 1
ATOM 2825 C C . VAL B 1 128 ? -6.816 -23.188 -19.406 1 96.25 128 VAL B C 1
ATOM 2827 O O . VAL B 1 128 ? -5.691 -23.328 -19.906 1 96.25 128 VAL B O 1
ATOM 2830 N N . SER B 1 129 ? -7.055 -22.328 -18.422 1 97.06 129 SER B N 1
ATOM 2831 C CA . SER B 1 129 ? -6.035 -21.672 -17.625 1 97.06 129 SER B CA 1
ATOM 2832 C C . SER B 1 129 ? -6.41 -21.672 -16.141 1 97.06 129 SER B C 1
ATOM 2834 O O . SER B 1 129 ? -7.559 -21.953 -15.789 1 97.06 129 SER B O 1
ATOM 2836 N N . TYR B 1 130 ? -5.551 -21.406 -15.266 1 95.5 130 TYR B N 1
ATOM 2837 C CA . TYR B 1 130 ? -5.773 -21.594 -13.836 1 95.5 130 TYR B CA 1
ATOM 2838 C C . TYR B 1 130 ? -5.879 -20.266 -13.117 1 95.5 130 TYR B C 1
ATOM 2840 O O . TYR B 1 130 ? -6.645 -20.125 -12.156 1 95.5 130 TYR B O 1
ATOM 2848 N N . GLY B 1 131 ? -5.082 -19.234 -13.531 1 96.31 131 GLY B N 1
ATOM 2849 C CA . GLY B 1 131 ? -5.172 -17.922 -12.914 1 96.31 131 GLY B CA 1
ATOM 2850 C C . GLY B 1 131 ? -4.203 -17.734 -11.766 1 96.31 131 GLY B C 1
ATOM 2851 O O . GLY B 1 131 ? -4.617 -17.531 -10.625 1 96.31 131 GLY B O 1
ATOM 2852 N N . HIS B 1 132 ? -2.988 -17.641 -12.008 1 97.5 132 HIS B N 1
ATOM 2853 C CA . HIS B 1 132 ? -1.996 -17.438 -10.961 1 97.5 132 HIS B CA 1
ATOM 2854 C C . HIS B 1 132 ? -1.758 -15.953 -10.719 1 97.5 132 HIS B C 1
ATOM 2856 O O . HIS B 1 132 ? -1.674 -15.164 -11.664 1 97.5 132 HIS B O 1
ATOM 2862 N N . PRO B 1 133 ? -1.597 -15.539 -9.461 1 98 133 PRO B N 1
ATOM 2863 C CA . PRO B 1 133 ? -1.469 -14.109 -9.164 1 98 133 PRO B CA 1
ATOM 2864 C C . PRO B 1 133 ? -0.228 -13.484 -9.789 1 98 133 PRO B C 1
ATOM 2866 O O . PRO B 1 133 ? -0.265 -12.328 -10.211 1 98 133 PRO B O 1
ATOM 2869 N N . ALA B 1 134 ? 0.877 -14.156 -9.875 1 98.31 134 ALA B N 1
ATOM 2870 C CA . ALA B 1 134 ? 2.102 -13.617 -10.461 1 98.31 134 ALA B CA 1
ATOM 2871 C C . ALA B 1 134 ? 1.892 -13.25 -11.93 1 98.31 134 ALA B C 1
ATOM 2873 O O . ALA B 1 134 ? 2.395 -12.227 -12.398 1 98.31 134 ALA B O 1
ATOM 2874 N N . ILE B 1 135 ? 1.202 -14.117 -12.617 1 98.38 135 ILE B N 1
ATOM 2875 C CA . ILE B 1 135 ? 0.926 -13.883 -14.031 1 98.38 135 ILE B CA 1
ATOM 2876 C C . ILE B 1 135 ? -0.06 -12.727 -14.18 1 98.38 135 ILE B C 1
ATOM 2878 O O . ILE B 1 135 ? 0.136 -11.844 -15.016 1 98.38 135 ILE B O 1
ATOM 2882 N N . ALA B 1 136 ? -1.118 -12.789 -13.391 1 98.38 136 ALA B N 1
ATOM 2883 C CA . ALA B 1 136 ? -2.1 -11.711 -13.398 1 98.38 136 ALA B CA 1
ATOM 2884 C C . ALA B 1 136 ? -1.434 -10.359 -13.133 1 98.38 136 ALA B C 1
ATOM 2886 O O . ALA B 1 136 ? -1.708 -9.375 -13.828 1 98.38 136 ALA B O 1
ATOM 2887 N N . PHE B 1 137 ? -0.567 -10.312 -12.18 1 98.75 137 PHE B N 1
ATOM 2888 C CA . PHE B 1 137 ? 0.128 -9.086 -11.797 1 98.75 137 PHE B CA 1
ATOM 2889 C C . PHE B 1 137 ? 1.008 -8.586 -12.938 1 98.75 137 PHE B C 1
ATOM 2891 O O . PHE B 1 137 ? 1.055 -7.387 -13.211 1 98.75 137 PHE B O 1
ATOM 2898 N N . ALA B 1 138 ? 1.73 -9.5 -13.57 1 98.75 138 ALA B N 1
ATOM 2899 C CA . ALA B 1 138 ? 2.568 -9.133 -14.703 1 98.75 138 ALA B CA 1
ATOM 2900 C C . ALA B 1 138 ? 1.733 -8.523 -15.828 1 98.75 138 ALA B C 1
ATOM 2902 O O . ALA B 1 138 ? 2.125 -7.523 -16.438 1 98.75 138 ALA B O 1
ATOM 2903 N N . LEU B 1 139 ? 0.619 -9.164 -16.125 1 98.56 139 LEU B N 1
ATOM 2904 C CA . LEU B 1 139 ? -0.259 -8.68 -17.188 1 98.56 139 LEU B CA 1
ATOM 2905 C C . LEU B 1 139 ? -0.746 -7.266 -16.875 1 98.56 139 LEU B C 1
ATOM 2907 O O . LEU B 1 139 ? -0.679 -6.383 -17.734 1 98.56 139 LEU B O 1
ATOM 2911 N N . ILE B 1 140 ? -1.224 -7.059 -15.695 1 98.38 140 ILE B N 1
ATOM 2912 C CA . ILE B 1 140 ? -1.747 -5.758 -15.289 1 98.38 140 ILE B CA 1
ATOM 2913 C C . ILE B 1 140 ? -0.628 -4.719 -15.32 1 98.38 140 ILE B C 1
ATOM 2915 O O . ILE B 1 140 ? -0.793 -3.635 -15.891 1 98.38 140 ILE B O 1
ATOM 2919 N N . SER B 1 141 ? 0.507 -5.051 -14.75 1 98.31 141 SER B N 1
ATOM 2920 C CA . SER B 1 141 ? 1.637 -4.129 -14.664 1 98.31 141 SER B CA 1
ATOM 2921 C C . SER B 1 141 ? 2.131 -3.734 -16.062 1 98.31 141 SER B C 1
ATOM 2923 O O . SER B 1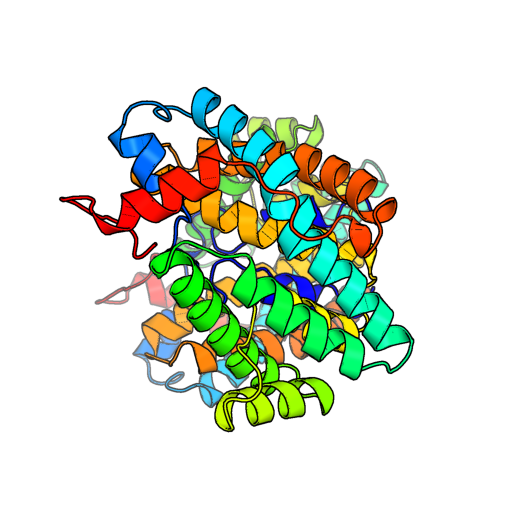 141 ? 2.441 -2.566 -16.297 1 98.31 141 SER B O 1
ATOM 2925 N N . HIS B 1 142 ? 2.217 -4.734 -16.922 1 98 142 HIS B N 1
ATOM 2926 C CA . HIS B 1 142 ? 2.645 -4.457 -18.297 1 98 142 HIS B CA 1
ATOM 2927 C C . HIS B 1 142 ? 1.682 -3.494 -18.984 1 98 142 HIS B C 1
ATOM 2929 O O . HIS B 1 142 ? 2.113 -2.576 -19.688 1 98 142 HIS B O 1
ATOM 2935 N N . SER B 1 143 ? 0.408 -3.705 -18.812 1 96.69 143 SER B N 1
ATOM 2936 C CA . SER B 1 143 ? -0.588 -2.836 -19.422 1 96.69 143 SER B CA 1
ATOM 2937 C C . SER B 1 143 ? -0.486 -1.412 -18.891 1 96.69 143 SER B C 1
ATOM 2939 O O . SER B 1 143 ? -0.882 -0.459 -19.562 1 96.69 143 SER B O 1
ATOM 2941 N N . LEU B 1 144 ? 0.048 -1.245 -17.719 1 96.75 144 LEU B N 1
ATOM 2942 C CA . LEU B 1 144 ? 0.2 0.053 -17.062 1 96.75 144 LEU B CA 1
ATOM 2943 C C . LEU B 1 144 ? 1.584 0.635 -17.344 1 96.75 144 LEU B C 1
ATOM 2945 O O . LEU B 1 144 ? 1.958 1.651 -16.75 1 96.75 144 LEU B O 1
ATOM 2949 N N . SER B 1 145 ? 2.367 -0.001 -18.125 1 96.5 145 SER B N 1
ATOM 2950 C CA . SER B 1 145 ? 3.709 0.413 -18.531 1 96.5 145 SER B CA 1
ATOM 2951 C C . SER B 1 145 ? 4.645 0.497 -17.328 1 96.5 145 SER B C 1
ATOM 2953 O O . SER B 1 145 ? 5.516 1.367 -17.281 1 96.5 145 SER B O 1
ATOM 2955 N N . ILE B 1 146 ? 4.391 -0.293 -16.344 1 97.31 146 ILE B N 1
ATOM 2956 C CA . ILE B 1 146 ? 5.32 -0.42 -15.227 1 97.31 146 ILE B CA 1
ATOM 2957 C C . ILE B 1 146 ? 6.555 -1.203 -15.672 1 97.31 146 ILE B C 1
ATOM 2959 O O . ILE B 1 146 ? 6.434 -2.283 -16.25 1 97.31 146 ILE B O 1
ATOM 2963 N N . PRO B 1 147 ? 7.746 -0.707 -15.406 1 97.38 147 PRO B N 1
ATOM 2964 C CA . PRO B 1 147 ? 8.961 -1.4 -15.852 1 97.38 147 PRO B CA 1
ATOM 2965 C C . PRO B 1 147 ? 9.07 -2.812 -15.281 1 97.38 147 PRO B C 1
ATOM 2967 O O . PRO B 1 147 ? 8.617 -3.07 -14.164 1 97.38 147 PRO B O 1
ATOM 2970 N N . LYS B 1 148 ? 9.766 -3.686 -16.016 1 98.12 148 LYS B N 1
ATOM 2971 C CA . LYS B 1 148 ? 9.891 -5.109 -15.711 1 98.12 148 LYS B CA 1
ATOM 2972 C C . LYS B 1 148 ? 10.453 -5.332 -14.312 1 98.12 148 LYS B C 1
ATOM 2974 O O . LYS B 1 148 ? 9.883 -6.098 -13.523 1 98.12 148 LYS B O 1
ATOM 2979 N N . ASN B 1 149 ? 11.57 -4.652 -14.016 1 97.88 149 ASN B N 1
ATOM 2980 C CA . ASN B 1 149 ? 12.195 -4.828 -12.711 1 97.88 149 ASN B CA 1
ATOM 2981 C C . ASN B 1 149 ? 11.273 -4.379 -11.578 1 97.88 149 ASN B C 1
ATOM 2983 O O . ASN B 1 149 ? 11.125 -5.082 -10.578 1 97.88 149 ASN B O 1
ATOM 2987 N N . THR B 1 150 ? 10.562 -3.223 -11.773 1 98 150 THR B N 1
ATOM 2988 C CA . THR B 1 150 ? 9.609 -2.705 -10.797 1 98 150 THR B CA 1
ATOM 2989 C C . THR B 1 150 ? 8.438 -3.668 -10.617 1 98 150 THR B C 1
ATOM 2991 O O . THR B 1 150 ? 7.98 -3.893 -9.492 1 98 150 THR B O 1
ATOM 2994 N N . THR B 1 151 ? 7.996 -4.234 -11.688 1 98.5 151 THR B N 1
ATOM 2995 C CA . THR B 1 151 ? 6.887 -5.184 -11.648 1 98.5 151 THR B CA 1
ATOM 2996 C C . THR B 1 151 ? 7.23 -6.383 -10.773 1 98.5 151 THR B C 1
ATOM 2998 O O . THR B 1 151 ? 6.5 -6.707 -9.836 1 98.5 151 THR B O 1
ATOM 3001 N N . VAL B 1 152 ? 8.359 -6.984 -11.016 1 98.62 152 VAL B N 1
ATOM 3002 C CA . VAL B 1 152 ? 8.734 -8.211 -10.32 1 98.62 152 VAL B CA 1
ATOM 3003 C C . VAL B 1 152 ? 9 -7.918 -8.852 1 98.62 152 VAL B C 1
ATOM 3005 O O . VAL B 1 152 ? 8.5 -8.617 -7.969 1 98.62 152 VAL B O 1
ATOM 3008 N N . MET B 1 153 ? 9.703 -6.895 -8.57 1 98.5 153 MET B N 1
ATOM 3009 C CA . MET B 1 153 ? 10.055 -6.559 -7.195 1 98.5 153 MET B CA 1
ATOM 3010 C C . MET B 1 153 ? 8.812 -6.148 -6.406 1 98.5 153 MET B C 1
ATOM 3012 O O . MET B 1 153 ? 8.695 -6.473 -5.219 1 98.5 153 MET B O 1
ATOM 3016 N N . SER B 1 154 ? 7.902 -5.441 -7.051 1 98.62 154 SER B N 1
ATOM 3017 C CA . SER B 1 154 ? 6.68 -5.035 -6.367 1 98.62 154 SER B CA 1
ATOM 3018 C C . SER B 1 154 ? 5.793 -6.234 -6.055 1 98.62 154 SER B C 1
ATOM 3020 O O . SER B 1 154 ? 5.133 -6.273 -5.016 1 98.62 154 SER B O 1
ATOM 3022 N N . TYR B 1 155 ? 5.773 -7.184 -6.934 1 98.56 155 TYR B N 1
ATOM 3023 C CA . TYR B 1 155 ? 5.023 -8.406 -6.66 1 98.56 155 TYR B CA 1
ATOM 3024 C C . TYR B 1 155 ? 5.594 -9.133 -5.445 1 98.56 155 TYR B C 1
ATOM 3026 O O . TYR B 1 155 ? 4.852 -9.539 -4.555 1 98.56 155 TYR B O 1
ATOM 3034 N N . LEU B 1 156 ? 6.918 -9.32 -5.496 1 98.31 156 LEU B N 1
ATOM 3035 C CA . LEU B 1 156 ? 7.582 -9.984 -4.375 1 98.31 156 LEU B CA 1
ATOM 3036 C C . LEU B 1 156 ? 7.344 -9.219 -3.076 1 98.31 156 LEU B C 1
ATOM 3038 O O . LEU B 1 156 ? 7.094 -9.828 -2.033 1 98.31 156 LEU B O 1
ATOM 3042 N N . PHE B 1 157 ? 7.414 -7.949 -3.162 1 98.38 157 PHE B N 1
ATOM 3043 C CA . PHE B 1 157 ? 7.188 -7.094 -2.002 1 98.38 157 PHE B CA 1
ATOM 3044 C C . PHE B 1 157 ? 5.785 -7.297 -1.447 1 98.38 157 PHE B C 1
ATOM 3046 O O . PHE B 1 157 ? 5.613 -7.535 -0.25 1 98.38 157 PHE B O 1
ATOM 3053 N N . SER B 1 158 ? 4.781 -7.18 -2.299 1 98 158 SER B N 1
ATOM 3054 C CA . SER B 1 158 ? 3.389 -7.289 -1.877 1 98 158 SER B CA 1
ATOM 3055 C C . SER B 1 158 ? 3.096 -8.664 -1.292 1 98 158 SER B C 1
ATOM 3057 O O . SER B 1 158 ? 2.395 -8.781 -0.284 1 98 158 SER B O 1
ATOM 3059 N N . SER B 1 159 ? 3.584 -9.703 -1.962 1 96.62 159 SER B N 1
ATOM 3060 C CA . SER B 1 159 ? 3.418 -11.062 -1.457 1 96.62 159 SER B CA 1
ATOM 3061 C C . SER B 1 159 ? 4.043 -11.219 -0.074 1 96.62 159 SER B C 1
ATOM 3063 O O . SER B 1 159 ? 3.445 -11.82 0.818 1 96.62 159 SER B O 1
ATOM 3065 N N . ASN B 1 160 ? 5.195 -10.68 0.067 1 96.94 160 ASN B N 1
ATOM 3066 C CA . ASN B 1 160 ? 5.898 -10.789 1.34 1 96.94 160 ASN B CA 1
ATOM 3067 C C . ASN B 1 160 ? 5.223 -9.953 2.426 1 96.94 160 ASN B C 1
ATOM 3069 O O . ASN B 1 160 ? 5.168 -10.367 3.586 1 96.94 160 ASN B O 1
ATOM 3073 N N . ALA B 1 161 ? 4.832 -8.727 2.076 1 97.56 161 ALA B N 1
ATOM 3074 C CA . ALA B 1 161 ? 4.133 -7.883 3.043 1 97.56 161 ALA B CA 1
ATOM 3075 C C . ALA B 1 161 ? 2.91 -8.594 3.611 1 97.56 161 ALA B C 1
ATOM 3077 O O . ALA B 1 161 ? 2.629 -8.5 4.809 1 97.56 161 ALA B O 1
ATOM 3078 N N . ASN B 1 162 ? 2.207 -9.281 2.789 1 95.81 162 ASN B N 1
ATOM 3079 C CA . ASN B 1 162 ? 1.062 -10.07 3.244 1 95.81 162 ASN B CA 1
ATOM 3080 C C . ASN B 1 162 ? 1.487 -11.172 4.207 1 95.81 162 ASN B C 1
ATOM 3082 O O . ASN B 1 162 ? 0.814 -11.422 5.211 1 95.81 162 ASN B O 1
ATOM 3086 N N . LEU B 1 163 ? 2.547 -11.828 3.877 1 95.56 163 LEU B N 1
ATOM 3087 C CA . LEU B 1 163 ? 3.061 -12.891 4.738 1 95.56 163 LEU B CA 1
ATOM 3088 C C . LEU B 1 163 ? 3.496 -12.336 6.086 1 95.56 163 LEU B C 1
ATOM 3090 O O . LEU B 1 163 ? 3.293 -12.977 7.121 1 95.56 163 LEU B O 1
ATOM 3094 N N . VAL B 1 164 ? 4.164 -11.188 6.074 1 97.38 164 VAL B N 1
ATOM 3095 C CA . VAL B 1 164 ? 4.578 -10.531 7.309 1 97.38 164 VAL B CA 1
ATOM 3096 C C . VAL B 1 164 ? 3.35 -10.203 8.156 1 97.38 164 VAL B C 1
ATOM 3098 O O . VAL B 1 164 ? 3.355 -10.398 9.375 1 97.38 164 VAL B O 1
ATOM 3101 N N . GLN B 1 165 ? 2.311 -9.68 7.523 1 96 165 GLN B N 1
ATOM 3102 C CA . GLN B 1 165 ? 1.081 -9.391 8.258 1 96 165 GLN B CA 1
ATOM 3103 C C . GLN B 1 165 ? 0.504 -10.656 8.883 1 96 165 GLN B C 1
ATOM 3105 O O . GLN B 1 165 ? -0.03 -10.609 9.992 1 96 165 GLN B O 1
ATOM 3110 N N . ASN B 1 166 ? 0.584 -11.766 8.211 1 94.88 166 ASN B N 1
ATOM 3111 C CA . ASN B 1 166 ? 0.152 -13.047 8.766 1 94.88 166 ASN B CA 1
ATOM 3112 C C . ASN B 1 166 ? 1.003 -13.453 9.969 1 94.88 166 ASN B C 1
ATOM 3114 O O . ASN B 1 166 ? 0.489 -14.008 10.938 1 94.88 166 ASN B O 1
ATOM 3118 N N . ALA B 1 167 ? 2.256 -13.188 9.852 1 96.31 167 ALA B N 1
ATOM 3119 C CA . ALA B 1 167 ? 3.16 -13.5 10.953 1 96.31 167 ALA B CA 1
ATOM 3120 C C . ALA B 1 167 ? 2.84 -12.656 12.18 1 96.31 167 ALA B C 1
ATOM 3122 O O . ALA B 1 167 ? 2.889 -13.148 13.312 1 96.31 167 ALA B O 1
ATOM 3123 N N . VAL B 1 168 ? 2.551 -11.414 11.984 1 96.56 168 VAL B N 1
ATOM 3124 C CA . VAL B 1 168 ? 2.189 -10.508 13.07 1 96.56 168 VAL B CA 1
ATOM 3125 C C . VAL B 1 168 ? 1.006 -11.078 13.844 1 96.56 168 VAL B C 1
ATOM 3127 O O . VAL B 1 168 ? 0.973 -11.016 15.078 1 96.56 168 VAL B O 1
ATOM 3130 N N . ARG B 1 169 ? 0.084 -11.68 13.188 1 94.62 169 ARG B N 1
ATOM 3131 C CA . ARG B 1 169 ? -1.113 -12.242 13.805 1 94.62 169 ARG B CA 1
ATOM 3132 C C . ARG B 1 169 ? -0.825 -13.609 14.406 1 94.62 169 ARG B C 1
ATOM 3134 O O . ARG B 1 169 ? -1.318 -13.938 15.492 1 94.62 169 ARG B O 1
ATOM 3141 N N . GLY B 1 170 ? 0.032 -14.398 13.812 1 93.94 170 GLY B N 1
ATOM 3142 C CA . GLY B 1 170 ? 0.239 -15.789 14.188 1 93.94 170 GLY B CA 1
ATOM 3143 C C . GLY B 1 170 ? 1.254 -15.961 15.297 1 93.94 170 GLY B C 1
ATOM 3144 O O . GLY B 1 170 ? 1.163 -16.906 16.094 1 93.94 170 GLY B O 1
ATOM 3145 N N . ILE B 1 171 ? 2.33 -15.211 15.43 1 94.12 171 ILE B N 1
ATOM 3146 C CA . ILE B 1 171 ? 3.396 -15.258 16.422 1 94.12 171 ILE B CA 1
ATOM 3147 C C . ILE B 1 171 ? 3.129 -14.219 17.516 1 94.12 171 ILE B C 1
ATOM 3149 O O . ILE B 1 171 ? 3.754 -14.25 18.578 1 94.12 171 ILE B O 1
ATOM 3153 N N . PRO B 1 172 ? 2.123 -13.453 17.359 1 88.5 172 PRO B N 1
ATOM 3154 C CA . PRO B 1 172 ? 1.723 -12.188 17.969 1 88.5 172 PRO B CA 1
ATOM 3155 C C . PRO B 1 172 ? 2.887 -11.203 18.109 1 88.5 172 PRO B C 1
ATOM 3157 O O . PRO B 1 172 ? 3.334 -10.938 19.234 1 88.5 172 PRO B O 1
ATOM 3160 N N . LEU B 1 173 ? 3.314 -10.703 17.062 1 95.19 173 LEU B N 1
ATOM 3161 C CA . LEU B 1 173 ? 4.285 -9.609 17 1 95.19 173 LEU B CA 1
ATOM 3162 C C . LEU B 1 173 ? 3.588 -8.258 17.078 1 95.19 173 LEU B C 1
ATOM 3164 O O . LEU B 1 173 ? 2.393 -8.156 16.797 1 95.19 173 LEU B O 1
ATOM 3168 N N . GLY B 1 174 ? 4.312 -7.238 17.531 1 95.31 174 GLY B N 1
ATOM 3169 C CA . GLY B 1 174 ? 3.787 -5.887 17.469 1 95.31 174 GLY B CA 1
ATOM 3170 C C . GLY B 1 174 ? 3.787 -5.316 16.062 1 95.31 174 GLY B C 1
ATOM 3171 O O . GLY B 1 174 ? 4.523 -5.789 15.195 1 95.31 174 GLY B O 1
ATOM 3172 N N . GLN B 1 175 ? 2.945 -4.359 15.797 1 94.56 175 GLN B N 1
ATOM 3173 C CA . GLN B 1 175 ? 2.834 -3.717 14.492 1 94.56 175 GLN B CA 1
ATOM 3174 C C . GLN B 1 175 ? 4.16 -3.094 14.07 1 94.56 175 GLN B C 1
ATOM 3176 O O . GLN B 1 175 ? 4.516 -3.115 12.891 1 94.56 175 GLN B O 1
ATOM 3181 N N . THR B 1 176 ? 4.832 -2.539 14.992 1 96.5 176 THR B N 1
ATOM 3182 C CA . THR B 1 176 ? 6.133 -1.948 14.703 1 96.5 176 THR B CA 1
ATOM 3183 C C . THR B 1 176 ? 7.113 -3.012 14.211 1 96.5 176 THR B C 1
ATOM 3185 O O . THR B 1 176 ? 7.844 -2.789 13.242 1 96.5 176 THR B O 1
ATOM 3188 N N . GLN B 1 177 ? 7.113 -4.129 14.812 1 97.75 177 GLN B N 1
ATOM 3189 C CA . GLN B 1 177 ? 7.969 -5.234 14.391 1 97.75 177 GLN B CA 1
ATOM 3190 C C . GLN B 1 177 ? 7.609 -5.703 12.984 1 97.75 177 GLN B C 1
ATOM 3192 O O . GLN B 1 177 ? 8.492 -6.047 12.195 1 97.75 177 GLN B O 1
ATOM 3197 N N . GLY B 1 178 ? 6.328 -5.75 12.703 1 97.94 178 GLY B N 1
ATOM 3198 C CA . GLY B 1 178 ? 5.895 -6.078 11.352 1 97.94 178 GLY B CA 1
ATOM 3199 C C . GLY B 1 178 ? 6.453 -5.141 10.297 1 97.94 178 GLY B C 1
ATOM 3200 O O . GLY B 1 178 ? 6.949 -5.59 9.266 1 97.94 178 GLY B O 1
ATOM 3201 N N . GLN B 1 179 ? 6.43 -3.871 10.609 1 98.31 179 GLN B N 1
ATOM 3202 C CA . GLN B 1 179 ? 6.941 -2.875 9.672 1 98.31 179 GLN B CA 1
ATOM 3203 C C . GLN B 1 179 ? 8.453 -2.99 9.516 1 98.31 179 GLN B C 1
ATOM 3205 O O . GLN B 1 179 ? 8.992 -2.789 8.43 1 98.31 179 GLN B O 1
ATOM 3210 N N . GLN B 1 180 ? 9.109 -3.246 10.57 1 98.25 180 GLN B N 1
ATOM 3211 C CA . GLN B 1 180 ? 10.547 -3.469 10.508 1 98.25 180 GLN B CA 1
ATOM 3212 C C . GLN B 1 180 ? 10.883 -4.664 9.625 1 98.25 180 GLN B C 1
ATOM 3214 O O . GLN B 1 180 ? 11.859 -4.629 8.867 1 98.25 180 GLN B O 1
ATOM 3219 N N . LEU B 1 181 ? 10.117 -5.68 9.758 1 98.44 181 LEU B N 1
ATOM 3220 C CA . LEU B 1 181 ? 10.312 -6.875 8.945 1 98.44 181 LEU B CA 1
ATOM 3221 C C . LEU B 1 181 ? 10.102 -6.566 7.469 1 98.44 181 LEU B C 1
ATOM 3223 O O . LEU B 1 181 ? 10.836 -7.062 6.613 1 98.44 181 LEU B O 1
ATOM 3227 N N . ILE B 1 182 ? 9.062 -5.789 7.172 1 98.44 182 ILE B N 1
ATOM 3228 C CA . ILE B 1 182 ? 8.805 -5.391 5.793 1 98.44 182 ILE B CA 1
ATOM 3229 C C . ILE B 1 182 ? 9.984 -4.586 5.258 1 98.44 182 ILE B C 1
ATOM 3231 O O . ILE B 1 182 ? 10.445 -4.82 4.141 1 98.44 182 ILE B O 1
ATOM 3235 N N . LYS B 1 183 ? 10.477 -3.672 6.008 1 98.12 183 LYS B N 1
ATOM 3236 C CA . LYS B 1 183 ? 11.633 -2.875 5.625 1 98.12 183 LYS B CA 1
ATOM 3237 C C . LYS B 1 183 ? 12.859 -3.758 5.391 1 98.12 183 LYS B C 1
ATOM 3239 O O . LYS B 1 183 ? 13.539 -3.625 4.371 1 98.12 183 LYS B O 1
ATOM 3244 N N . GLU B 1 184 ? 13.078 -4.656 6.297 1 97.31 184 GLU B N 1
ATOM 3245 C CA . GLU B 1 184 ? 14.195 -5.59 6.184 1 97.31 184 GLU B CA 1
ATOM 3246 C C . GLU B 1 184 ? 14.078 -6.449 4.93 1 97.31 184 GLU B C 1
ATOM 3248 O O . GLU B 1 184 ? 15.078 -6.73 4.266 1 97.31 184 GLU B O 1
ATOM 3253 N N . SER B 1 185 ? 12.938 -6.82 4.617 1 97.44 185 SER B N 1
ATOM 3254 C CA . SER B 1 185 ? 12.695 -7.723 3.496 1 97.44 185 SER B CA 1
ATOM 3255 C C . SER B 1 185 ? 13.023 -7.051 2.166 1 97.44 185 SER B C 1
ATOM 3257 O O . SER B 1 185 ? 13.211 -7.727 1.152 1 97.44 185 SER B O 1
ATOM 3259 N N . GLN B 1 186 ? 13.031 -5.73 2.15 1 97.69 186 GLN B N 1
ATOM 3260 C CA . GLN B 1 186 ? 13.367 -5.023 0.916 1 97.69 186 GLN B CA 1
ATOM 3261 C C . GLN B 1 186 ? 14.758 -5.402 0.42 1 97.69 186 GLN B C 1
ATOM 3263 O O . GLN B 1 186 ? 14.992 -5.477 -0.787 1 97.69 186 GLN B O 1
ATOM 3268 N N . ASP B 1 187 ? 15.68 -5.652 1.357 1 96.44 187 ASP B N 1
ATOM 3269 C CA . ASP B 1 187 ? 17.016 -6.113 0.979 1 96.44 187 ASP B CA 1
ATOM 3270 C C . ASP B 1 187 ? 16.953 -7.516 0.373 1 96.44 187 ASP B C 1
ATOM 3272 O O . ASP B 1 187 ? 17.625 -7.797 -0.616 1 96.44 187 ASP B O 1
ATOM 3276 N N . PHE B 1 188 ? 16.109 -8.375 0.991 1 97.62 188 PHE B N 1
ATOM 3277 C CA . PHE B 1 188 ? 15.945 -9.719 0.466 1 97.62 188 PHE B CA 1
ATOM 3278 C C . PHE B 1 188 ? 15.352 -9.688 -0.938 1 97.62 188 PHE B C 1
ATOM 3280 O O . PHE B 1 188 ? 15.734 -10.477 -1.801 1 97.62 188 PHE B O 1
ATOM 3287 N N . ILE B 1 189 ? 14.445 -8.781 -1.135 1 98.12 189 ILE B N 1
ATOM 3288 C CA . ILE B 1 189 ? 13.742 -8.672 -2.408 1 98.12 189 ILE B CA 1
ATOM 3289 C C . ILE B 1 189 ? 14.703 -8.156 -3.482 1 98.12 189 ILE B C 1
ATOM 3291 O O . ILE B 1 189 ? 14.68 -8.633 -4.621 1 98.12 189 ILE B O 1
ATOM 3295 N N . ALA B 1 190 ? 15.531 -7.176 -3.152 1 97.19 190 ALA B N 1
ATOM 3296 C CA . ALA B 1 190 ? 16.547 -6.688 -4.086 1 97.19 190 ALA B CA 1
ATOM 3297 C C . ALA B 1 190 ? 17.5 -7.809 -4.496 1 97.19 190 ALA B C 1
ATOM 3299 O O . ALA B 1 190 ? 17.812 -7.953 -5.676 1 97.19 190 ALA B O 1
ATOM 3300 N N . ASP B 1 191 ? 17.922 -8.586 -3.539 1 97.25 191 ASP B N 1
ATOM 3301 C CA . ASP B 1 191 ? 18.781 -9.734 -3.816 1 97.25 191 ASP B CA 1
ATOM 3302 C C . ASP B 1 191 ? 18.062 -10.75 -4.711 1 97.25 191 ASP B C 1
ATOM 3304 O O . ASP B 1 191 ? 18.672 -11.312 -5.621 1 97.25 191 ASP B O 1
ATOM 3308 N N . ALA B 1 192 ? 16.828 -10.977 -4.391 1 97.88 192 ALA B N 1
ATOM 3309 C CA . ALA B 1 192 ? 16.016 -11.906 -5.172 1 97.88 192 ALA B CA 1
ATOM 3310 C C . ALA B 1 192 ? 15.93 -11.469 -6.629 1 97.88 192 ALA B C 1
ATOM 3312 O O . ALA B 1 192 ? 16.047 -12.289 -7.539 1 97.88 192 ALA B O 1
ATOM 3313 N N . TRP B 1 193 ? 15.742 -10.195 -6.84 1 97.69 193 TRP B N 1
ATOM 3314 C CA . TRP B 1 193 ? 15.68 -9.68 -8.203 1 97.69 193 TRP B CA 1
ATOM 3315 C C . TRP B 1 193 ? 17 -9.922 -8.938 1 97.69 193 TRP B C 1
ATOM 3317 O O . TRP B 1 193 ? 17 -10.328 -10.102 1 97.69 193 TRP B O 1
ATOM 3327 N N . ASN B 1 194 ? 18.078 -9.609 -8.281 1 97.5 194 ASN B N 1
ATOM 3328 C CA . ASN B 1 194 ? 19.391 -9.828 -8.891 1 97.5 194 ASN B CA 1
ATOM 3329 C C . ASN B 1 194 ? 19.562 -11.281 -9.328 1 97.5 194 ASN B C 1
ATOM 3331 O O . ASN B 1 194 ? 20.141 -11.547 -10.391 1 97.5 194 ASN B O 1
ATOM 3335 N N . LEU B 1 195 ? 19.078 -12.141 -8.562 1 97.44 195 LEU B N 1
ATOM 3336 C CA . LEU B 1 195 ? 19.141 -13.555 -8.898 1 97.44 195 LEU B CA 1
ATOM 3337 C C . LEU B 1 195 ? 18.188 -13.883 -10.039 1 97.44 195 LEU B C 1
ATOM 3339 O O . LEU B 1 195 ? 18.578 -14.531 -11.016 1 97.44 195 LEU B O 1
ATOM 3343 N N . ILE B 1 196 ? 16.938 -13.43 -9.984 1 98.12 196 ILE B N 1
ATOM 3344 C CA . ILE B 1 196 ? 15.891 -13.703 -10.961 1 98.12 196 ILE B CA 1
ATOM 3345 C C . ILE B 1 196 ? 16.344 -13.25 -12.344 1 98.12 196 ILE B C 1
ATOM 3347 O O . ILE B 1 196 ? 16.062 -13.922 -13.344 1 98.12 196 ILE B O 1
ATOM 3351 N N . GLU B 1 197 ? 17.047 -12.156 -12.383 1 97 197 GLU B N 1
ATOM 3352 C CA . GLU B 1 197 ? 17.5 -11.586 -13.648 1 97 197 GLU B CA 1
ATOM 3353 C C . GLU B 1 197 ? 18.453 -12.531 -14.367 1 97 197 GLU B C 1
ATOM 3355 O O . GLU B 1 197 ? 18.562 -12.484 -15.594 1 97 197 GLU B O 1
ATOM 3360 N N . THR B 1 198 ? 19.094 -13.406 -13.625 1 97.25 198 THR B N 1
ATOM 3361 C CA . THR B 1 198 ? 20.109 -14.266 -14.211 1 97.25 198 THR B CA 1
ATOM 3362 C C . THR B 1 198 ? 19.531 -15.633 -14.57 1 97.25 198 THR B C 1
ATOM 3364 O O . THR B 1 198 ? 20.203 -16.438 -15.234 1 97.25 198 THR B O 1
ATOM 3367 N N . LEU B 1 199 ? 18.359 -15.93 -14.211 1 97.56 199 LEU B N 1
ATOM 3368 C CA . LEU B 1 199 ? 17.781 -17.266 -14.352 1 97.56 199 LEU B CA 1
ATOM 3369 C C . LEU B 1 199 ? 17.141 -17.438 -15.727 1 97.56 199 LEU B C 1
ATOM 3371 O O . LEU B 1 199 ? 16.875 -16.453 -16.422 1 97.56 199 LEU B O 1
ATOM 3375 N N . THR B 1 200 ? 16.969 -18.688 -16.078 1 96.19 200 THR B N 1
ATOM 3376 C CA . THR B 1 200 ? 16.297 -19.047 -17.312 1 96.19 200 THR B CA 1
ATOM 3377 C C . THR B 1 200 ? 15.094 -19.953 -17.047 1 96.19 200 THR B C 1
ATOM 3379 O O . THR B 1 200 ? 14.859 -20.359 -15.898 1 96.19 200 THR B O 1
ATOM 3382 N N . GLU B 1 201 ? 14.336 -20.234 -18.062 1 93.38 201 GLU B N 1
ATOM 3383 C CA . GLU B 1 201 ? 13.164 -21.109 -17.938 1 93.38 201 GLU B CA 1
ATOM 3384 C C . GLU B 1 201 ? 13.547 -22.453 -17.359 1 93.38 201 GLU B C 1
ATOM 3386 O O . GLU B 1 201 ? 12.75 -23.094 -16.656 1 93.38 201 GLU B O 1
ATOM 3391 N N . ASP B 1 202 ? 14.766 -22.875 -17.547 1 93.69 202 ASP B N 1
ATOM 3392 C CA . ASP B 1 202 ? 15.234 -24.172 -17.062 1 93.69 202 ASP B CA 1
ATOM 3393 C C . ASP B 1 202 ? 15.352 -24.188 -15.547 1 93.69 202 ASP B C 1
ATOM 3395 O O . ASP B 1 202 ? 15.422 -25.25 -14.938 1 93.69 202 ASP B O 1
ATOM 3399 N N . ASP B 1 203 ? 15.336 -23.062 -14.961 1 93.69 203 ASP B N 1
ATOM 3400 C CA . ASP B 1 203 ? 15.508 -22.953 -13.516 1 93.69 203 ASP B CA 1
ATOM 3401 C C . ASP B 1 203 ? 14.156 -22.953 -12.805 1 93.69 203 ASP B C 1
ATOM 3403 O O . ASP B 1 203 ? 14.102 -23 -11.57 1 93.69 203 ASP B O 1
ATOM 3407 N N . PHE B 1 204 ? 13.094 -23 -13.562 1 90.38 204 PHE B N 1
ATOM 3408 C CA . PHE B 1 204 ? 11.75 -22.891 -13.008 1 90.38 204 PHE B CA 1
ATOM 3409 C C . PHE B 1 204 ? 11.406 -24.109 -12.172 1 90.38 204 PHE B C 1
ATOM 3411 O O . PHE B 1 204 ? 11.617 -25.25 -12.609 1 90.38 204 PHE B O 1
ATOM 3418 N N . GLY B 1 205 ? 10.922 -23.922 -10.984 1 84.94 205 GLY B N 1
ATOM 3419 C CA . GLY B 1 205 ? 10.391 -25 -10.172 1 84.94 205 GLY B CA 1
ATOM 3420 C C . GLY B 1 205 ? 11.406 -25.578 -9.211 1 84.94 205 GLY B C 1
ATOM 3421 O O . GLY B 1 205 ? 11.117 -26.531 -8.492 1 84.94 205 GLY B O 1
ATOM 3422 N N . ILE B 1 206 ? 12.602 -25.062 -9.211 1 81.56 206 ILE B N 1
ATOM 3423 C CA . ILE B 1 206 ? 13.57 -25.453 -8.195 1 81.56 206 ILE B CA 1
ATOM 3424 C C . ILE B 1 206 ? 13.086 -25 -6.816 1 81.56 206 ILE B C 1
ATOM 3426 O O . ILE B 1 206 ? 12.906 -23.797 -6.578 1 81.56 206 ILE B O 1
ATOM 3430 N N . THR B 1 207 ? 12.508 -25.859 -6.074 1 74.44 207 THR B N 1
ATOM 3431 C CA . THR B 1 207 ? 11.922 -25.453 -4.805 1 74.44 207 THR B CA 1
ATOM 3432 C C . THR B 1 207 ? 12.594 -26.172 -3.637 1 74.44 207 THR B C 1
ATOM 3434 O O . THR B 1 207 ? 13.281 -27.172 -3.83 1 74.44 207 THR B O 1
ATOM 3437 N N . ALA B 1 208 ? 12.344 -25.516 -2.432 1 73.69 208 ALA B N 1
ATOM 3438 C CA . ALA B 1 208 ? 12.844 -26.094 -1.183 1 73.69 208 ALA B CA 1
ATOM 3439 C C . ALA B 1 208 ? 11.875 -27.125 -0.628 1 73.69 208 ALA B C 1
ATOM 3441 O O . ALA B 1 208 ? 10.742 -26.797 -0.267 1 73.69 208 ALA B O 1
ATOM 3442 N N . SER B 1 209 ? 12.289 -28.234 -0.434 1 79.12 209 SER B N 1
ATOM 3443 C CA . SER B 1 209 ? 11.477 -29.375 0.003 1 79.12 209 SER B CA 1
ATOM 3444 C C . SER B 1 209 ? 10.812 -29.078 1.344 1 79.12 209 SER B C 1
ATOM 3446 O O . SER B 1 209 ? 9.648 -29.438 1.552 1 79.12 209 SER B O 1
ATOM 3448 N N . GLY B 1 210 ? 11.43 -28.375 2.211 1 79.81 210 GLY B N 1
ATOM 3449 C CA . GLY B 1 210 ? 10.891 -28.078 3.529 1 79.81 210 GLY B CA 1
ATOM 3450 C C . GLY B 1 210 ? 9.633 -27.234 3.486 1 79.81 210 GLY B C 1
ATOM 3451 O O . GLY B 1 210 ? 8.688 -27.484 4.23 1 79.81 210 GLY B O 1
ATOM 3452 N N . ILE B 1 211 ? 9.531 -26.297 2.652 1 84.12 211 ILE B N 1
ATOM 3453 C CA . ILE B 1 211 ? 8.383 -25.422 2.525 1 84.12 211 ILE B CA 1
ATOM 3454 C C . ILE B 1 211 ? 7.199 -26.188 1.933 1 84.12 211 ILE B C 1
ATOM 3456 O O . ILE B 1 211 ? 6.074 -26.078 2.422 1 84.12 211 ILE B O 1
ATOM 3460 N N . GLU B 1 212 ? 7.516 -27 0.988 1 85.56 212 GLU B N 1
ATOM 3461 C CA . GLU B 1 212 ? 6.469 -27.812 0.368 1 85.56 212 GLU B CA 1
ATOM 3462 C C . GLU B 1 212 ? 5.848 -28.781 1.375 1 85.56 212 GLU B C 1
ATOM 3464 O O . GLU B 1 212 ? 4.625 -28.938 1.415 1 85.56 212 GLU B O 1
ATOM 3469 N N . ILE B 1 213 ? 6.691 -29.312 2.105 1 88.19 213 ILE B N 1
ATOM 3470 C CA . ILE B 1 213 ? 6.23 -30.266 3.109 1 88.19 213 ILE B CA 1
ATOM 3471 C C . ILE B 1 213 ? 5.359 -29.547 4.141 1 88.19 213 ILE B C 1
ATOM 3473 O O . ILE B 1 213 ? 4.301 -30.062 4.527 1 88.19 213 ILE B O 1
ATOM 3477 N N . SER B 1 214 ? 5.773 -28.438 4.602 1 88.88 214 SER B N 1
ATOM 3478 C CA . SER B 1 214 ? 4.996 -27.672 5.574 1 88.88 214 SER B CA 1
ATOM 3479 C C . SER B 1 214 ? 3.637 -27.281 5.008 1 88.88 214 SER B C 1
ATOM 3481 O O . SER B 1 214 ? 2.641 -27.25 5.734 1 88.88 214 SER B O 1
ATOM 3483 N N . GLN B 1 215 ? 3.58 -26.922 3.754 1 88.88 215 GLN B N 1
ATOM 3484 C CA . GLN B 1 215 ? 2.33 -26.594 3.08 1 88.88 215 GLN B CA 1
ATOM 3485 C C . GLN B 1 215 ? 1.392 -27.797 3.037 1 88.88 215 GLN B C 1
ATOM 3487 O O . GLN B 1 215 ? 0.183 -27.656 3.236 1 88.88 215 GLN B O 1
ATOM 3492 N N . MET B 1 216 ? 1.922 -28.922 2.842 1 88.94 216 MET B N 1
ATOM 3493 C CA . MET B 1 216 ? 1.134 -30.156 2.828 1 88.94 216 MET B CA 1
ATOM 3494 C C . MET B 1 216 ? 0.632 -30.5 4.227 1 88.94 216 MET B C 1
ATOM 3496 O O . MET B 1 216 ? -0.518 -30.906 4.395 1 88.94 216 MET B O 1
ATOM 3500 N N . ARG B 1 217 ? 1.465 -30.297 5.16 1 88.88 217 ARG B N 1
ATOM 3501 C CA . ARG B 1 217 ? 1.109 -30.594 6.543 1 88.88 217 ARG B CA 1
ATOM 3502 C C . ARG B 1 217 ? 0.017 -29.656 7.043 1 88.88 217 ARG B C 1
ATOM 3504 O O . ARG B 1 217 ? -0.759 -30.016 7.93 1 88.88 217 ARG B O 1
ATOM 3511 N N . HIS B 1 218 ? 0.017 -28.484 6.508 1 89.19 218 HIS B N 1
ATOM 3512 C CA . HIS B 1 218 ? -1 -27.516 6.887 1 89.19 218 HIS B CA 1
ATOM 3513 C C . HIS B 1 218 ? -2.402 -28.078 6.715 1 89.19 218 HIS B C 1
ATOM 3515 O O . HIS B 1 218 ? -3.311 -27.75 7.48 1 89.19 218 HIS B O 1
ATOM 3521 N N . GLU B 1 219 ? -2.592 -28.984 5.824 1 88 219 GLU B N 1
ATOM 3522 C CA . GLU B 1 219 ? -3.891 -29.547 5.469 1 88 219 GLU B CA 1
ATOM 3523 C C . GLU B 1 219 ? -4.441 -30.406 6.594 1 88 219 GLU B C 1
ATOM 3525 O O . GLU B 1 219 ? -5.652 -30.641 6.672 1 88 219 GLU B O 1
ATOM 3530 N N . VAL B 1 220 ? -3.545 -30.719 7.469 1 87.19 220 VAL B N 1
ATOM 3531 C CA . VAL B 1 220 ? -3.977 -31.672 8.492 1 87.19 220 VAL B CA 1
ATOM 3532 C C . VAL B 1 220 ? -3.824 -31.031 9.875 1 87.19 220 VAL B C 1
ATOM 3534 O O . VAL B 1 220 ? -3.895 -31.719 10.891 1 87.19 220 VAL B O 1
ATOM 3537 N N . LEU B 1 221 ? -3.559 -29.797 9.953 1 84.69 221 LEU B N 1
ATOM 3538 C CA . LEU B 1 221 ? -3.49 -29.094 11.227 1 84.69 221 LEU B CA 1
ATOM 3539 C C . LEU B 1 221 ? -4.84 -29.125 11.945 1 84.69 221 LEU B C 1
ATOM 3541 O O . LEU B 1 221 ? -5.887 -29 11.305 1 84.69 221 LEU B O 1
ATOM 3545 N N . HIS B 1 222 ? -4.875 -29.234 13.164 1 76.81 222 HIS B N 1
ATOM 3546 C CA . HIS B 1 222 ? -6.082 -29.328 13.977 1 76.81 222 HIS B CA 1
ATOM 3547 C C . HIS B 1 222 ? -6.73 -27.969 14.172 1 76.81 222 HIS B C 1
ATOM 3549 O O . HIS B 1 222 ? -7.953 -27.844 14.109 1 76.81 222 HIS B O 1
ATOM 3555 N N . ILE B 1 223 ? -5.922 -26.906 14.562 1 81.25 223 ILE B N 1
ATOM 3556 C CA . ILE B 1 223 ? -6.41 -25.531 14.695 1 81.25 223 ILE B CA 1
ATOM 3557 C C . ILE B 1 223 ? -5.723 -24.641 13.672 1 81.25 223 ILE B C 1
ATOM 3559 O O . ILE B 1 223 ? -4.492 -24.594 13.602 1 81.25 223 ILE B O 1
ATOM 3563 N N . ARG B 1 224 ? -6.605 -23.875 12.891 1 82.38 224 ARG B N 1
ATOM 3564 C CA . ARG B 1 224 ? -6.035 -23.078 11.797 1 82.38 224 ARG B CA 1
ATOM 3565 C C . ARG B 1 224 ? -6.523 -21.641 11.852 1 82.38 224 ARG B C 1
ATOM 3567 O O . ARG B 1 224 ? -7.699 -21.391 12.125 1 82.38 224 ARG B O 1
ATOM 3574 N N . ILE B 1 225 ? -5.621 -20.828 11.648 1 83.31 225 ILE B N 1
ATOM 3575 C CA . ILE B 1 225 ? -5.93 -19.406 11.555 1 83.31 225 ILE B CA 1
ATOM 3576 C C . ILE B 1 225 ? -6.039 -19 10.086 1 83.31 225 ILE B C 1
ATOM 3578 O O . ILE B 1 225 ? -6.805 -18.094 9.742 1 83.31 225 ILE B O 1
ATOM 3582 N N . PHE B 1 226 ? -5.371 -19.734 9.227 1 91.88 226 PHE B N 1
ATOM 3583 C CA . PHE B 1 226 ? -5.297 -19.391 7.809 1 91.88 226 PHE B CA 1
ATOM 3584 C C . PHE B 1 226 ? -5.805 -20.547 6.945 1 91.88 226 PHE B C 1
ATOM 3586 O O . PHE B 1 226 ? -5.805 -21.703 7.379 1 91.88 226 PHE B O 1
ATOM 3593 N N . MET B 1 227 ? -6.188 -20.219 5.707 1 88.25 227 MET B N 1
ATOM 3594 C CA . MET B 1 227 ? -6.789 -21.188 4.797 1 88.25 227 MET B CA 1
ATOM 3595 C C . MET B 1 227 ? -5.719 -22.062 4.145 1 88.25 227 MET B C 1
ATOM 3597 O O . MET B 1 227 ? -6.016 -23.141 3.637 1 88.25 227 MET B O 1
ATOM 3601 N N . SER B 1 228 ? -4.578 -21.469 4.074 1 87.88 228 SER B N 1
ATOM 3602 C CA . SER B 1 228 ? -3.467 -22.203 3.486 1 87.88 228 SER B CA 1
ATOM 3603 C C . SER B 1 228 ? -2.129 -21.75 4.055 1 87.88 228 SER B C 1
ATOM 3605 O O . SER B 1 228 ? -2.039 -20.656 4.641 1 87.88 228 SER B O 1
#

Solvent-accessible surface area (backbone atoms only — not comparable to full-atom values): 23924 Å² total; per-residue (Å²): 120,77,88,32,54,70,58,50,50,52,70,51,21,76,73,49,83,28,63,55,77,45,44,42,69,18,51,61,38,39,39,75,71,62,67,31,62,48,72,67,45,39,51,56,49,48,51,48,44,43,61,34,40,37,27,26,38,49,41,35,47,18,45,52,36,39,52,25,58,76,66,71,34,62,66,59,41,55,50,49,40,53,49,55,56,68,62,43,75,24,63,48,43,40,50,47,40,29,50,27,7,45,36,42,42,55,52,40,39,70,77,56,68,47,72,68,54,50,50,51,55,50,31,36,75,72,66,80,44,68,40,42,45,42,52,42,49,28,54,52,32,52,77,53,68,41,54,66,68,53,44,36,47,47,50,54,47,39,56,47,46,43,43,40,54,43,43,25,68,73,56,63,50,53,72,67,56,38,51,49,50,48,60,56,43,50,58,53,44,53,52,33,47,62,50,40,72,73,57,56,82,87,50,56,63,53,62,50,66,68,56,51,49,30,31,44,50,46,77,67,54,89,80,76,93,48,73,38,118,76,89,32,53,68,58,48,49,52,71,51,22,75,74,49,82,28,64,57,77,44,44,42,69,17,50,60,38,39,39,75,69,62,67,29,63,48,72,67,45,40,50,55,50,49,49,48,43,44,60,35,41,37,26,26,39,49,42,36,46,16,46,53,35,39,52,26,58,76,67,71,34,60,66,59,42,56,51,49,40,53,50,54,54,67,63,43,74,24,63,47,43,40,51,47,41,29,50,27,8,45,36,43,42,55,53,41,38,71,76,55,66,45,72,67,52,50,49,51,54,51,32,35,74,72,65,78,45,67,40,42,44,42,53,43,48,27,53,51,32,53,76,52,67,41,52,66,69,56,44,36,47,47,49,53,46,39,57,46,45,42,44,40,54,45,44,26,68,70,57,63,51,52,70,68,56,37,52,50,49,49,58,56,43,50,59,53,45,52,52,32,48,62,51,41,73,73,57,55,81,87,49,56,6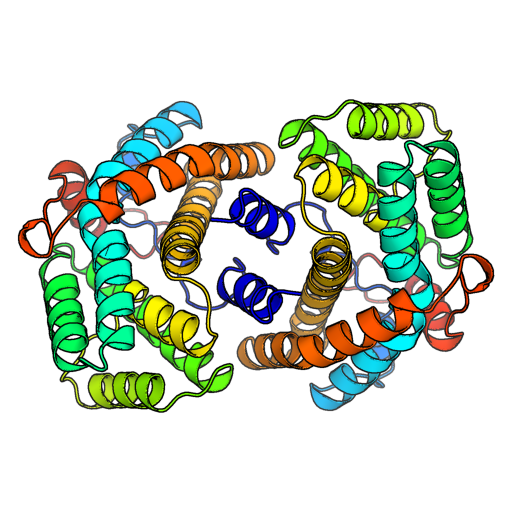2,53,62,50,67,68,54,52,50,30,32,44,50,46,76,68,54,90,80,76,93,49,73,38

Foldseek 3Di:
DLQCVVVLCQLLDLVLPLVLLQAQLLVLLCLVVVQDQDLVSVLVVLLCCLQFPCLQQLLLLLLQLLVCVVVVNVVSLQVSQVLNLVLQPAPLVSVSQLSSQLSLLVVLCVVQNDPSSVVQNVCVVVVSGRGGNSNSQSVSCVSSVNDSLRSSLSVSLSSSLSNLSSCCVNSVDDPVSSVVSSVVCSVSSVVSSVVSVPDDPVSHSRHDPVSSVSSNCLVVDPDDSHSD/DLQCVVVLCQLLDLVLPLVLLQAQLLVLLCLVVVQDQDLVSVLVVLLCCLQFPCLQQLLLLLLQLLVCVVVVNVVSLQVSQVLNLVLQPAPLVSVSQLSSQLSLLVVLCVVQNDPSSVVQNVCVVVVSGRGGNSNSQSVSCVSSVNDSLRSSLSVSLSSSLSNLSSCCVNSVDDPVSSVVSSVVCSVSSVVSSVVSVPDDPVSHSRHDPVSSVSSNVLVVDPDDSHSD

Sequence (456 aa):
MDNYVLNLLQLCDSTFPTGAFSHSFGLETYIQDGIIFNKETFSKWNKAYIKEQLVYSDGLACRLAYEALENNDMDTIWMLDGMLRAQILARESREGSRIIGERLLTLGNQLYPSSRLTSYVDRIAKGVSYGHPAIAFALISHSLSIPKNTTVMSYLFSSNANLVQNAVRGIPLGQTQGQQLIKESQDFIADAWNLIETLTEDDFGITASGIEISQMRHEVLHIRIFMSMDNYVLNLLQLCDSTFPTGAFSHSFGLETYIQDGIIFNKETFSKWNKAYIKEQLVYSDGLACRLAYEALENNDMDTIWMLDGMLRAQILARESREGSRIIGERLLTLGNQLYPSSRLTSYVDRIAKGVSYGHPAIAFALISHSLSIPKNTTVMSYLFSSNANLVQNAVRGIPLGQTQGQQLIKESQDFIADAWNLIETLTEDDFGITASGIEISQMRHEVLHIRIFMS

pLDDT: mean 94.37, std 6.16, range [45.72, 98.75]

Secondary structure (DSSP, 8-state):
--TTHHHHHHHT-TTSSSSGGG--TTHHHHHHTTS--SHHHHHHHHHHIIIIIIIIIIIHHHHHHHHHHHTT-HHHHHHHHHHHHHH--SHHHHHHHHHHHHHHHHHHHHHS--HHHHHHHHHHHTTS----HHHHHHHHHHHTT--HHHHHHHHHHHHHHHHHHHHHHHTT--HHHHHHHHHHHHHHHHHHHHHHTT--GGGTT---HHHHHHHHHHTT-SS-SS--/--TTHHHHHHHT-TTSSSSGGG--TTHHHHHHTTS--SHHHHHHHHHHIIIIIIIIIIIHHHHHHHHHHHTT-HHHHHHHHHHHHHH--SHHHHHHHHHHHHHHHHHHHHHS--HHHHHHHHHHHTTS----HHHHHHHHHHHTT--HHHHHHHHHHHHHHHHHHHHHHHTT--HHHHHHHHHHHHHHHHHHHHHHTT--GGGTT---HHHHHHHHHHTT-SS-SS--

Nearest PDB structures (foldseek):
  4hi0-assembly1_C  TM=9.360E-01  e=1.796E-13  Helicobacter pylori 26695
  8hc1-assembly1_D  TM=9.292E-01  e=5.644E-11  Helicobacter pylori 26695
  3o1q-assembly1_A  TM=9.160E-01  e=8.497E-09  Helicobacter pylori
  3o1q-assembly2_B  TM=9.117E-01  e=1.173E-08  Helicobacter pylori
  6jc4-assembly2_C  TM=9.122E-01  e=3.073E-07  Klebsiella pneumoniae

InterPro domains:
  IPR002639 Urease accessory protein UreF [MF_01385] (4-228)
  IPR002639 Urease accessory protein UreF [PF01730] (38-185)
  IPR002639 Urease accessory protein UreF [PIRSF009467] (6-228)
  IPR038277 UreF domain superfamily [G3DSA:1.10.4190.10] (3-206)

Organism: Lachnoclostridium phytofermentans (strain ATCC 700394 / DSM 18823 / ISDg) (NCBI:txid357809)

Radius of gyration: 22.46 Å; Cα contacts (8 Å, |Δi|>4): 668; chains: 2; bounding box: 48×65×51 Å